Protein AF-A0A2G5VN64-F1 (afdb_monomer)

Organism: NCBI:txid1611254

InterPro domains:
  IPR005514 Chymotrypsin family Peptidase-S1 [PF03761] (14-273)

Solvent-accessible surface area (backbone atoms only — not comparable to full-atom values): 23865 Å² total; per-residue (Å²): 141,80,78,79,77,69,60,66,64,55,53,51,52,52,50,51,52,52,49,49,55,58,62,69,65,54,77,89,74,80,50,42,48,74,66,56,27,49,53,46,57,75,53,31,3,66,37,70,84,52,91,89,56,88,67,46,71,55,33,43,57,29,35,30,23,30,72,95,45,83,60,38,34,37,26,32,34,66,47,46,38,34,31,43,32,42,51,49,56,50,68,90,46,62,69,62,55,47,53,57,62,69,56,81,61,93,49,77,74,34,70,43,76,54,58,67,78,61,53,72,39,49,47,40,34,45,20,71,37,75,40,91,42,70,77,49,38,31,43,32,62,47,43,64,38,74,63,38,45,76,73,46,45,74,35,34,50,22,44,37,32,40,81,46,80,49,88,53,30,22,42,30,46,35,54,56,85,84,59,84,74,68,56,64,33,40,36,43,31,24,44,90,62,38,80,44,72,52,75,41,74,58,72,73,84,60,65,87,78,69,92,50,82,45,50,48,77,41,84,66,76,80,73,56,62,27,22,45,34,33,43,77,55,97,80,22,30,30,36,46,25,40,20,29,30,62,60,92,49,86,83,60,67,39,42,20,44,22,36,53,60,43,40,66,57,37,26,73,71,41,26,52,66,64,58,50,68,82,73,71,74,77,77,75,75,75,76,72,79,77,82,83,83,76,88,79,86,87,82,89,86,84,90,86,88,87,82,87,83,86,84,89,78,84,87,85,80,86,87,87,88,80,85,89,82,81,87,80,81,86,75,86,81,79,83,80,82,83,79,86,80,83,91,79,84,88,75,92,75,85,81,79,77,81,82,74,79,78,62,66,71,58,58,54,50,54,53,52,56,60,53,50,56,54,52,54,56,52,52,55,51,49,53,53,50,52,54,54,60,76,74,107

Foldseek 3Di:
DPPPPPPPVVVVVVVVVVVCVVVVPQQDDFADDPVQLVVLQVQAQLADDDLVDPAALQFQWKWKAFQPDLDIWIWGHPGQFKIKTKPCNCVVVVVVVVVLVPDDDPDQKDKDKDDVVRQVRMWITGNNHTLPHWPTKIFIRSPVVVVCVVVQQDITMMMIGTSGTRPHHGAFEDADPPDDADQKWKWWFAASNRIDIDIFGDPVVDPVPDDPPFKDWGADAPGGQWTFIWDQDPSGIYTQFTWRDDPVDRPGTTITGGSNNCQVVSCPGHNNHDGDPPPPPPPPPPPDPDDDDDDDDDDDDDDDDDDDDDDDDDDDDDDDDDDDDDDDDDDDDDDDDDDDDDDDDDDDDDDDDPPDPPPVVVVVVVVVVVVVVVVVVVVVVVVVVVVVVVVD

Nearest PDB structures (foldseek):
  5i25-assembly1_A  TM=5.351E-01  e=5.586E-06  Homo sapiens
  6bqm-assembly1_A  TM=5.718E-01  e=2.778E-05  Vibrio cholerae O395
  7sjy-assembly2_B  TM=6.353E-01  e=4.175E-04  Acetivibrio thermocellus DSM 1313
  5dg6-assembly2_B  TM=5.695E-01  e=1.575E-03  Norovirus Hu/1968/US

Mean predicted aligned error: 17.29 Å

Sequence (392 aa):
MLMALMNTNFQSIIIFLALSIVIGNSAPSGNLTQAEDSARAETCGKDHLNPTVTNSSQQWYGSIKHKDSNTVFPALMISSRHLLASTEVFKGYEKFYQILIDVECSIKMGSLPVPKELLNRLEVEVAGTPAPFILRAYAVLFCDVKERIKNGFMSYPMILEVNQEYEGSPPCLWIDPRIHLEPSLDIHDTVNGTFVHHKIVVNHTEKPTHNFGDFLTVNSIKGETGGAFVEVMNGRTILLGIGGSNSKTASNPKWFYSLNLLRDALCHLVGVCRFTTVIVPEVTTTTSPKPSTTFLKPEAKPTTIAATPQPIALPTSAPSTAPGDPDPLEIPRQKILITTPETWKSQQIPNPRPEIDDDEEYGEYLALKKDGRKREILELSMISLIFVILLF

Radius of gyration: 31.75 Å; Cα contacts (8 Å, |Δi|>4): 574; chains: 1; bounding box: 93×95×99 Å

pLDDT: mean 70.27, std 18.79, range [28.7, 96.19]

Secondary structure (DSSP, 8-state):
--SSSSHHHHHHHHHHHHHHHHHHTSPP-SSPPHHHHHHHHHHTT-----TT-S--TT-SEEEEEETT---EEEEEESSSSEEEEEGGGGTT-HHHHHHHHH---SSSS-EEEPPHHHHTTEEEEETTEEE--EEEEEEES-TTHHHHHHTT----EEEEEES----S-PPEEB--TTS---SEEEEEEEETTEEEEEEEE--TTS---SS-TTEEEE---TT----EEEEEETTEEEEEEEE----SSTTSPEEEEEHHHHHHHHHHHH-----B-----------PPPP-------------------PPPPPP-------------PPP----------------PPPPPP-----HHHHHHHHHHHHHHHHHHHHHHH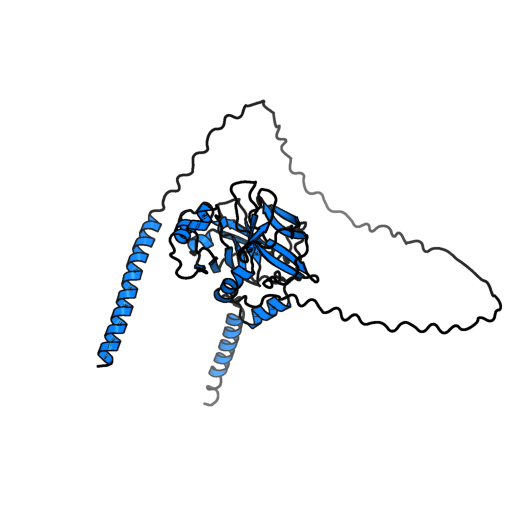HHHHHHHHT-

Structure (mmCIF, N/CA/C/O backbone):
data_AF-A0A2G5VN64-F1
#
_entry.id   AF-A0A2G5VN64-F1
#
loop_
_atom_site.group_PDB
_atom_site.id
_atom_site.type_symbol
_atom_site.label_atom_id
_atom_site.label_alt_id
_atom_site.label_comp_id
_atom_site.label_asym_id
_atom_site.label_entity_id
_atom_site.label_seq_id
_atom_site.pdbx_PDB_ins_code
_atom_site.Cartn_x
_atom_site.Cartn_y
_atom_site.Cartn_z
_atom_site.occupancy
_atom_site.B_iso_or_equiv
_atom_site.auth_seq_id
_atom_site.auth_comp_id
_atom_site.auth_asym_id
_atom_site.auth_atom_id
_atom_site.pdbx_PDB_model_num
ATOM 1 N N . MET A 1 1 ? -35.395 -8.625 56.396 1.00 43.56 1 MET A N 1
ATOM 2 C CA . MET A 1 1 ? -34.190 -9.280 55.835 1.00 43.56 1 MET A CA 1
ATOM 3 C C . MET A 1 1 ? -34.418 -9.763 54.390 1.00 43.56 1 MET A C 1
ATOM 5 O O . MET A 1 1 ? -33.888 -10.787 53.996 1.00 43.56 1 MET A O 1
ATOM 9 N N . LEU A 1 2 ? -35.191 -9.016 53.584 1.00 37.81 2 LEU A N 1
ATOM 10 C CA . LEU A 1 2 ? -35.488 -9.336 52.175 1.00 37.81 2 LEU A CA 1
ATOM 11 C C . LEU A 1 2 ? -35.171 -8.159 51.224 1.00 37.81 2 LEU A C 1
ATOM 13 O O . LEU A 1 2 ? -35.476 -8.218 50.044 1.00 37.81 2 LEU A O 1
ATOM 17 N N . MET A 1 3 ? -34.549 -7.085 51.729 1.00 43.50 3 MET A N 1
ATOM 18 C CA . MET A 1 3 ? -34.161 -5.907 50.933 1.00 43.50 3 MET A CA 1
ATOM 19 C C . MET A 1 3 ? -32.654 -5.825 50.643 1.00 43.50 3 MET A C 1
ATOM 21 O O . MET A 1 3 ? -32.222 -4.943 49.914 1.00 43.50 3 MET A O 1
ATOM 25 N N . ALA A 1 4 ? -31.839 -6.744 51.170 1.00 46.28 4 ALA A N 1
ATOM 26 C CA . ALA A 1 4 ? -30.384 -6.718 50.978 1.00 46.28 4 ALA A CA 1
ATOM 27 C C . ALA A 1 4 ? -29.894 -7.550 49.773 1.00 46.28 4 ALA A C 1
ATOM 29 O O . ALA A 1 4 ? -28.717 -7.501 49.440 1.00 46.28 4 ALA A O 1
ATOM 30 N N . LEU A 1 5 ? -30.781 -8.296 49.103 1.00 43.88 5 LEU A N 1
ATOM 31 C CA . LEU A 1 5 ? -30.423 -9.228 48.021 1.00 43.88 5 LEU A CA 1
ATOM 32 C C . LEU A 1 5 ? -30.642 -8.679 46.601 1.00 43.88 5 LEU A C 1
ATOM 34 O O . LEU A 1 5 ? -30.282 -9.347 45.639 1.00 43.88 5 LEU A O 1
ATOM 38 N N . MET A 1 6 ? -31.186 -7.466 46.441 1.00 48.47 6 MET A N 1
ATOM 39 C CA . MET A 1 6 ? -31.426 -6.875 45.111 1.00 48.47 6 MET A CA 1
ATOM 40 C C . MET A 1 6 ? -30.351 -5.877 44.649 1.00 48.47 6 MET A C 1
ATOM 42 O O . MET A 1 6 ? -30.427 -5.392 43.525 1.00 48.47 6 MET A O 1
ATOM 46 N N . ASN A 1 7 ? -29.332 -5.579 45.464 1.00 54.28 7 ASN A N 1
ATOM 47 C CA . ASN A 1 7 ? -28.376 -4.505 45.155 1.00 54.28 7 ASN A CA 1
ATOM 48 C C . ASN A 1 7 ? -27.119 -4.976 44.388 1.00 54.28 7 ASN A C 1
ATOM 50 O O . ASN A 1 7 ? -26.525 -4.213 43.635 1.00 54.28 7 ASN A O 1
ATOM 54 N N . THR A 1 8 ? -26.714 -6.242 44.509 1.00 54.62 8 THR A N 1
ATOM 55 C CA . THR A 1 8 ? -25.481 -6.747 43.869 1.00 54.62 8 THR A CA 1
ATOM 56 C C . THR A 1 8 ? -25.660 -7.107 42.390 1.00 54.62 8 THR A C 1
ATOM 58 O O . THR A 1 8 ? -24.739 -6.915 41.594 1.00 54.62 8 THR A O 1
ATOM 61 N N . ASN A 1 9 ? -26.854 -7.554 41.987 1.00 55.69 9 ASN A N 1
ATOM 62 C CA . ASN A 1 9 ? -27.132 -7.936 40.596 1.00 55.69 9 ASN A CA 1
ATOM 63 C C . ASN A 1 9 ? -27.250 -6.725 39.657 1.00 55.69 9 ASN A C 1
ATOM 65 O O . ASN A 1 9 ? -26.791 -6.787 38.520 1.00 55.69 9 ASN A O 1
ATOM 69 N N . PHE A 1 10 ? -27.797 -5.601 40.133 1.00 58.62 10 PHE A N 1
ATOM 70 C CA . PHE A 1 10 ? -27.897 -4.373 39.333 1.00 58.62 10 PHE A CA 1
ATOM 71 C C . PHE A 1 10 ? -26.532 -3.711 39.110 1.00 58.62 10 PHE A C 1
ATOM 73 O O . PHE A 1 10 ? -26.237 -3.262 38.005 1.00 58.62 10 PHE A O 1
ATOM 80 N N . GLN A 1 11 ? -25.673 -3.717 40.133 1.00 63.38 11 GLN A N 1
ATOM 81 C CA . GLN A 1 11 ? -24.295 -3.228 40.028 1.00 63.38 11 GLN A CA 1
ATOM 82 C C . GLN A 1 11 ? -23.492 -4.033 38.991 1.00 63.38 11 GLN A C 1
ATOM 84 O O . GLN A 1 11 ? -22.805 -3.440 38.164 1.00 63.38 11 GLN A O 1
ATOM 89 N N . SER A 1 12 ? -23.639 -5.365 38.955 1.00 63.56 12 SER A N 1
ATOM 90 C CA . SER A 1 12 ? -22.962 -6.202 37.948 1.00 63.56 12 SER A CA 1
ATOM 91 C C . SER A 1 12 ? -23.426 -5.915 36.519 1.00 63.56 12 SER A C 1
ATOM 93 O O . SER A 1 12 ? -22.594 -5.834 35.622 1.00 63.56 12 SER A O 1
ATOM 95 N N . ILE A 1 13 ? -24.728 -5.710 36.289 1.00 71.56 13 ILE A N 1
ATOM 96 C CA . ILE A 1 13 ? -25.257 -5.415 34.945 1.00 71.56 13 ILE A CA 1
ATOM 97 C C . ILE A 1 13 ? -24.741 -4.064 34.432 1.00 71.56 13 ILE A C 1
ATOM 99 O O . ILE A 1 13 ? -24.349 -3.963 33.271 1.00 71.56 13 ILE A O 1
ATOM 103 N N . ILE A 1 14 ? -24.685 -3.044 35.294 1.00 72.19 14 ILE A N 1
ATOM 104 C CA . ILE A 1 14 ? -24.157 -1.721 34.929 1.00 72.19 14 ILE A CA 1
ATOM 105 C C . ILE A 1 14 ? -22.656 -1.798 34.626 1.00 72.19 14 ILE A C 1
ATOM 107 O O . ILE A 1 14 ? -22.212 -1.200 33.650 1.00 72.19 14 ILE A O 1
ATOM 111 N N . ILE A 1 15 ? -21.884 -2.571 35.398 1.00 70.56 15 ILE A N 1
ATOM 112 C CA . ILE A 1 15 ? -20.451 -2.777 35.137 1.00 70.56 15 ILE A CA 1
ATOM 113 C C . ILE A 1 15 ? -2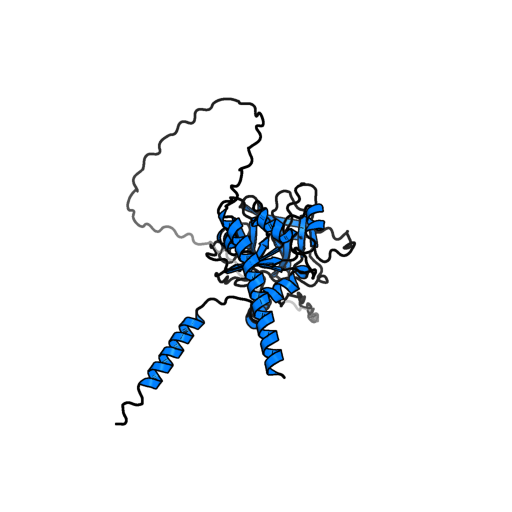0.240 -3.525 33.816 1.00 70.56 15 ILE A C 1
ATOM 115 O O . ILE A 1 15 ? -19.386 -3.117 33.038 1.00 70.56 15 ILE A O 1
ATOM 119 N N . PHE A 1 16 ? -21.032 -4.559 33.514 1.00 65.00 16 PHE A N 1
ATOM 120 C CA . PHE A 1 16 ? -20.948 -5.278 32.236 1.00 65.00 16 PHE A CA 1
ATOM 121 C C . PHE A 1 16 ? -21.347 -4.406 31.040 1.00 65.00 16 PHE A C 1
ATOM 123 O O . PHE A 1 16 ? -20.668 -4.448 30.017 1.00 65.00 16 PHE A O 1
ATOM 130 N N . LEU A 1 17 ? -22.399 -3.590 31.155 1.00 63.81 17 LEU A N 1
ATOM 131 C CA . LEU A 1 17 ? -22.787 -2.631 30.113 1.00 63.81 17 LEU A CA 1
ATOM 132 C C . LEU A 1 17 ? -21.720 -1.549 29.922 1.00 63.81 17 LEU A C 1
ATOM 134 O O . LEU A 1 17 ? -21.352 -1.261 28.788 1.00 63.81 17 LEU A O 1
ATOM 138 N N . ALA A 1 18 ? -21.166 -1.005 31.007 1.00 61.25 18 ALA A N 1
ATOM 139 C CA . ALA A 1 18 ? -20.080 -0.032 30.942 1.00 61.25 18 ALA A CA 1
ATOM 140 C C . ALA A 1 18 ? -18.803 -0.640 30.338 1.00 61.25 18 ALA A C 1
ATOM 142 O O . ALA A 1 18 ? -18.203 -0.022 29.464 1.00 61.25 18 ALA A O 1
ATOM 143 N N . LEU A 1 19 ? -18.423 -1.869 30.714 1.00 57.38 19 LEU A N 1
ATOM 144 C CA . LEU A 1 19 ? -17.307 -2.582 30.081 1.00 57.38 19 LEU A CA 1
ATOM 145 C C . LEU A 1 19 ? -17.585 -2.864 28.603 1.00 57.38 19 LEU A C 1
ATOM 147 O O . LEU A 1 19 ? -16.682 -2.729 27.791 1.00 57.38 19 LEU A O 1
ATOM 151 N N . SER A 1 20 ? -18.818 -3.216 28.236 1.00 54.19 20 SER A N 1
ATOM 152 C CA . SER A 1 20 ? -19.189 -3.481 26.838 1.00 54.19 20 SER A CA 1
ATOM 153 C C . SER A 1 20 ? -19.153 -2.212 25.985 1.00 54.19 20 SER A C 1
ATOM 155 O O . SER A 1 20 ? -18.769 -2.275 24.824 1.00 54.19 20 SER A O 1
ATOM 157 N N . ILE A 1 21 ? -19.487 -1.051 26.559 1.00 56.69 21 ILE A N 1
ATOM 158 C CA . ILE A 1 21 ? -19.360 0.258 25.898 1.00 56.69 21 ILE A CA 1
ATOM 159 C C . ILE A 1 21 ? -17.883 0.671 25.780 1.00 56.69 21 ILE A C 1
ATOM 161 O O . ILE A 1 21 ? -17.477 1.216 24.758 1.00 56.69 21 ILE A O 1
ATOM 165 N N . VAL A 1 22 ? -17.056 0.377 26.789 1.00 54.25 22 VAL A N 1
ATOM 166 C CA . VAL A 1 22 ? -15.614 0.689 26.766 1.00 54.25 22 VAL A CA 1
ATOM 167 C C . VAL A 1 22 ? -14.843 -0.240 25.818 1.00 54.25 22 VAL A C 1
ATOM 169 O O . VAL A 1 22 ? -13.954 0.222 25.111 1.00 54.25 22 VAL A O 1
ATOM 172 N N . ILE A 1 23 ? -15.203 -1.524 25.747 1.00 50.69 23 ILE A N 1
ATOM 173 C CA . ILE A 1 23 ? -14.600 -2.504 24.827 1.00 50.69 23 ILE A CA 1
ATOM 174 C C . ILE A 1 23 ? -15.155 -2.330 23.402 1.00 50.69 23 ILE A C 1
ATOM 176 O O . ILE A 1 23 ? -14.433 -2.543 22.434 1.00 50.69 23 ILE A O 1
ATOM 180 N N . GLY A 1 24 ? -16.405 -1.884 23.250 1.00 46.31 24 GLY A N 1
ATOM 181 C CA . GLY A 1 24 ? -17.025 -1.628 21.945 1.00 46.31 24 GLY A CA 1
ATOM 182 C C . GLY A 1 24 ? -16.477 -0.405 21.201 1.00 46.31 24 GLY A C 1
ATOM 183 O O . GLY A 1 24 ? -16.733 -0.273 20.010 1.00 46.31 24 GLY A O 1
ATOM 184 N N . ASN A 1 25 ? -15.709 0.457 21.876 1.00 49.12 25 ASN A N 1
ATOM 185 C CA . ASN A 1 25 ? -15.115 1.666 21.294 1.00 49.12 25 ASN A CA 1
ATOM 186 C C . ASN A 1 25 ? -13.609 1.552 21.011 1.00 49.12 25 ASN A C 1
ATOM 188 O O . ASN A 1 25 ? -13.002 2.532 20.574 1.00 49.12 25 ASN A O 1
ATOM 192 N N . SER A 1 26 ? -12.968 0.405 21.261 1.00 54.16 26 SER A N 1
ATOM 193 C CA . SER A 1 26 ? -11.598 0.225 20.775 1.00 54.16 26 SER A CA 1
ATOM 194 C C . SER A 1 26 ? -11.644 0.034 19.265 1.00 54.16 26 SER A C 1
ATOM 196 O O . SER A 1 26 ? -12.328 -0.879 18.800 1.00 54.16 26 SER A O 1
ATOM 198 N N . ALA A 1 27 ? -10.918 0.874 18.521 1.00 60.22 27 ALA A N 1
ATOM 199 C CA . ALA A 1 27 ? -10.794 0.731 17.076 1.00 60.22 27 ALA A CA 1
ATOM 200 C C . ALA A 1 27 ? -10.430 -0.726 16.732 1.00 60.22 27 ALA A C 1
ATOM 202 O O . ALA A 1 27 ? -9.528 -1.289 17.372 1.00 60.22 27 ALA A O 1
ATOM 203 N N . PRO A 1 28 ? -11.133 -1.359 15.777 1.00 65.81 28 PRO A N 1
ATOM 204 C CA . PRO A 1 28 ? -10.837 -2.726 15.388 1.00 65.81 28 PRO A CA 1
ATOM 205 C C . PRO A 1 28 ? -9.380 -2.787 14.927 1.00 65.81 28 PRO A C 1
ATOM 207 O O . PRO A 1 28 ? -8.976 -2.078 14.011 1.00 65.81 28 PRO A O 1
ATOM 210 N N . SER A 1 29 ? -8.581 -3.612 15.599 1.00 80.25 29 SER A N 1
ATOM 211 C CA . SER A 1 29 ? -7.203 -3.910 15.214 1.00 80.25 29 SER A CA 1
ATOM 212 C C . SER A 1 29 ? -7.114 -5.367 14.797 1.00 80.25 29 SER A C 1
ATOM 214 O O . SER A 1 29 ? -7.933 -6.200 15.198 1.00 80.25 29 SER A O 1
ATOM 216 N N . GLY A 1 30 ? -6.128 -5.687 13.977 1.00 88.81 30 GLY A N 1
ATOM 217 C CA . GLY A 1 30 ? -5.994 -7.011 13.413 1.00 88.81 30 GLY A CA 1
ATOM 218 C C . GLY A 1 30 ? -6.619 -7.139 12.024 1.00 88.81 30 GLY A C 1
ATOM 219 O O . GLY A 1 30 ? -7.029 -6.171 11.377 1.00 88.81 30 GLY A O 1
ATOM 220 N N . ASN A 1 31 ? -6.701 -8.389 11.573 1.00 93.94 31 ASN A N 1
ATOM 221 C CA . ASN A 1 31 ? -7.256 -8.748 10.273 1.00 93.94 31 ASN A CA 1
ATOM 222 C C . ASN A 1 31 ? -8.705 -8.266 10.150 1.00 93.94 31 ASN A C 1
ATOM 224 O O . ASN A 1 31 ? -9.438 -8.226 11.140 1.00 93.94 31 ASN A O 1
ATOM 228 N N . LEU A 1 32 ? -9.131 -7.937 8.930 1.00 94.00 32 LEU A N 1
ATOM 229 C CA . LEU A 1 32 ? -10.543 -7.727 8.650 1.00 94.00 32 LEU A CA 1
ATOM 230 C C . LEU A 1 32 ? -11.326 -9.006 8.954 1.00 94.00 32 LEU A C 1
ATOM 232 O O . LEU A 1 32 ? -10.941 -10.114 8.571 1.00 94.00 32 LEU A O 1
ATOM 236 N N . THR A 1 33 ? -12.461 -8.838 9.614 1.00 94.25 33 THR A N 1
ATOM 237 C CA . THR A 1 33 ? -13.504 -9.854 9.673 1.00 94.25 33 THR A CA 1
ATOM 238 C C . THR A 1 33 ? -14.128 -10.040 8.290 1.00 94.25 33 THR A C 1
ATOM 240 O O . THR A 1 33 ? -14.079 -9.165 7.424 1.00 94.25 33 THR A O 1
ATOM 243 N N . GLN A 1 34 ? -14.798 -11.174 8.087 1.00 93.38 34 GLN A N 1
ATOM 244 C CA . GLN A 1 34 ? -15.509 -11.441 6.837 1.00 93.38 34 GLN A CA 1
ATOM 245 C C . GLN A 1 34 ? -16.570 -10.370 6.521 1.00 93.38 34 GLN A C 1
ATOM 247 O O . GLN A 1 34 ? -16.793 -10.055 5.352 1.00 93.38 34 GLN A O 1
ATOM 252 N N . ALA A 1 35 ? -17.224 -9.816 7.547 1.00 93.88 35 ALA A N 1
ATOM 253 C CA . ALA A 1 35 ? -18.218 -8.759 7.388 1.00 93.88 35 ALA A CA 1
ATOM 254 C C . ALA A 1 35 ? -17.573 -7.439 6.938 1.00 93.88 35 ALA A C 1
ATOM 256 O O . ALA A 1 35 ? -18.044 -6.840 5.973 1.00 93.88 35 ALA A O 1
ATOM 257 N N . GLU A 1 36 ? -16.465 -7.036 7.569 1.00 93.56 36 GLU A N 1
ATOM 258 C CA . GLU A 1 36 ? -15.704 -5.840 7.181 1.00 93.56 36 GLU A CA 1
ATOM 259 C C . GLU A 1 36 ? -15.190 -5.941 5.738 1.00 93.56 36 GLU A C 1
ATOM 261 O O . GLU A 1 36 ? -15.368 -5.013 4.949 1.00 93.56 36 GLU A O 1
ATOM 266 N N . ASP A 1 37 ? -14.609 -7.081 5.353 1.00 94.75 37 ASP A N 1
ATOM 267 C CA . ASP A 1 37 ? -14.108 -7.280 3.988 1.00 94.75 37 ASP A CA 1
ATOM 268 C C . ASP A 1 37 ? -15.240 -7.322 2.945 1.00 94.75 37 ASP A C 1
ATOM 270 O O . ASP A 1 37 ? -15.080 -6.819 1.831 1.00 94.75 37 ASP A O 1
ATOM 274 N N . SER A 1 38 ? -16.414 -7.856 3.307 1.00 92.81 38 SER A N 1
ATOM 275 C CA . SER A 1 38 ? -17.605 -7.823 2.444 1.00 92.81 38 SER A CA 1
ATOM 276 C C . SER A 1 38 ? -18.100 -6.395 2.229 1.00 92.81 38 SER A C 1
ATOM 278 O O . SER A 1 38 ? -18.263 -5.976 1.083 1.00 92.81 38 SER A O 1
ATOM 280 N N . ALA A 1 39 ? -18.257 -5.626 3.310 1.00 92.62 39 ALA A N 1
ATOM 281 C CA . ALA A 1 39 ? -18.690 -4.233 3.245 1.00 92.62 39 ALA A CA 1
ATOM 282 C C . ALA A 1 39 ? -17.714 -3.380 2.422 1.00 92.62 39 ALA A C 1
ATOM 284 O O . ALA A 1 39 ? -18.128 -2.611 1.549 1.00 92.62 39 ALA A O 1
ATOM 285 N N . ARG A 1 40 ? -16.408 -3.570 2.636 1.00 93.25 40 ARG A N 1
ATOM 286 C CA . ARG A 1 40 ? -15.355 -2.937 1.839 1.00 93.25 40 ARG A CA 1
ATOM 287 C C . ARG A 1 40 ? -15.496 -3.279 0.354 1.00 93.25 40 ARG A C 1
ATOM 289 O O . ARG A 1 40 ? -15.497 -2.373 -0.474 1.00 93.25 40 ARG A O 1
ATOM 296 N N . ALA A 1 41 ? -15.633 -4.557 -0.001 1.00 91.94 41 ALA A N 1
ATOM 297 C CA . ALA A 1 41 ? -15.735 -4.983 -1.399 1.00 91.94 41 ALA A CA 1
ATOM 298 C C . ALA A 1 41 ? -16.994 -4.440 -2.102 1.00 91.94 41 ALA A C 1
ATOM 300 O O . ALA A 1 41 ? -16.953 -4.114 -3.288 1.00 91.94 41 ALA A O 1
ATOM 301 N N . GLU A 1 42 ? -18.108 -4.298 -1.384 1.00 91.06 42 GLU A N 1
ATOM 302 C CA . GLU A 1 42 ? -19.348 -3.728 -1.928 1.00 91.06 42 GLU A CA 1
ATOM 303 C C . GLU A 1 42 ? -19.246 -2.212 -2.147 1.00 91.06 42 GLU A C 1
ATOM 305 O O . GLU A 1 42 ? -19.787 -1.666 -3.122 1.00 91.06 42 GLU A O 1
ATOM 310 N N . THR A 1 43 ? -18.523 -1.519 -1.267 1.00 91.56 43 THR A N 1
ATOM 311 C CA . THR A 1 43 ? -18.474 -0.052 -1.222 1.00 91.56 43 THR A CA 1
ATOM 312 C C . THR A 1 43 ? -17.210 0.567 -1.810 1.00 91.56 43 THR A C 1
ATOM 314 O O . THR A 1 43 ? -17.174 1.790 -1.911 1.00 91.56 43 THR A O 1
ATOM 317 N N . CYS A 1 44 ? -16.230 -0.233 -2.239 1.00 94.25 44 CYS A N 1
ATOM 318 C CA . CYS A 1 44 ? -14.945 0.227 -2.771 1.00 94.25 44 CYS A CA 1
ATOM 319 C C . CYS A 1 44 ? -15.049 1.088 -4.039 1.00 94.25 44 CYS A C 1
ATOM 321 O O . CYS A 1 44 ? -16.014 0.998 -4.812 1.00 94.25 44 CYS A O 1
ATOM 323 N N . GLY A 1 45 ? -13.989 1.863 -4.273 1.00 92.81 45 GLY A N 1
ATOM 324 C CA . GLY A 1 45 ? -13.700 2.593 -5.501 1.00 92.81 45 GLY A CA 1
ATOM 325 C C . GLY A 1 45 ? -14.558 3.829 -5.747 1.00 92.81 45 GLY A C 1
ATOM 326 O O . GLY A 1 45 ? -14.447 4.406 -6.820 1.00 92.81 45 GLY A O 1
ATOM 327 N N . LYS A 1 46 ? -15.412 4.241 -4.808 1.00 91.81 46 LYS A N 1
ATOM 328 C CA . LYS A 1 46 ? -16.273 5.423 -4.983 1.00 91.81 46 LYS A CA 1
ATOM 329 C C . LYS A 1 46 ? -15.492 6.733 -4.905 1.00 91.81 46 LYS A C 1
ATOM 331 O O . LYS A 1 46 ? -15.929 7.724 -5.480 1.00 91.81 46 LYS A O 1
ATOM 336 N N . ASP A 1 47 ? -14.355 6.726 -4.214 1.00 88.81 47 ASP A N 1
ATOM 337 C CA . ASP A 1 47 ? -13.501 7.898 -4.094 1.00 88.81 47 ASP A CA 1
ATOM 338 C C . ASP A 1 47 ? -12.549 7.965 -5.296 1.00 88.81 47 ASP A C 1
ATOM 340 O O . ASP A 1 47 ? -11.898 6.984 -5.690 1.00 88.81 47 ASP A O 1
ATOM 344 N N . HIS A 1 48 ? -12.450 9.155 -5.879 1.00 85.25 48 HIS A N 1
ATOM 345 C CA . HIS A 1 48 ? -11.541 9.454 -6.977 1.00 85.25 48 HIS A CA 1
ATOM 346 C C . HIS A 1 48 ? -10.456 10.405 -6.489 1.00 85.25 48 HIS A C 1
ATOM 348 O O . HIS A 1 48 ? -10.746 11.401 -5.824 1.00 85.25 48 HIS A O 1
ATOM 354 N N . LEU A 1 49 ? -9.202 10.121 -6.840 1.00 81.75 49 LEU A N 1
ATOM 355 C CA . LEU A 1 49 ? -8.118 11.045 -6.537 1.00 81.75 49 LEU A CA 1
ATOM 356 C C . LEU A 1 49 ? -8.259 12.278 -7.413 1.00 81.75 49 LEU A C 1
ATOM 358 O O . LEU A 1 49 ? -8.291 12.190 -8.640 1.00 81.75 49 LEU A O 1
ATOM 362 N N . ASN A 1 50 ? -8.320 13.435 -6.766 1.00 74.25 50 ASN A N 1
ATOM 363 C CA . ASN A 1 50 ? -8.229 14.699 -7.458 1.00 74.25 50 ASN A CA 1
ATOM 364 C C . ASN A 1 50 ? -6.788 15.221 -7.336 1.00 74.25 50 ASN A C 1
ATOM 366 O O . ASN A 1 50 ? -6.428 15.709 -6.265 1.00 74.25 50 ASN A O 1
ATOM 370 N N . PRO A 1 51 ? -5.977 15.186 -8.412 1.00 64.94 51 PRO A N 1
ATOM 371 C CA . PRO A 1 51 ? -4.588 15.649 -8.374 1.00 64.94 51 PRO A CA 1
ATOM 372 C C . PRO A 1 51 ? -4.444 17.133 -8.018 1.00 64.94 51 PRO A C 1
ATOM 374 O O . PRO A 1 51 ? -3.359 17.575 -7.656 1.00 64.94 51 PRO A O 1
ATOM 377 N N . THR A 1 52 ? -5.523 17.914 -8.122 1.00 65.31 52 THR A N 1
ATOM 3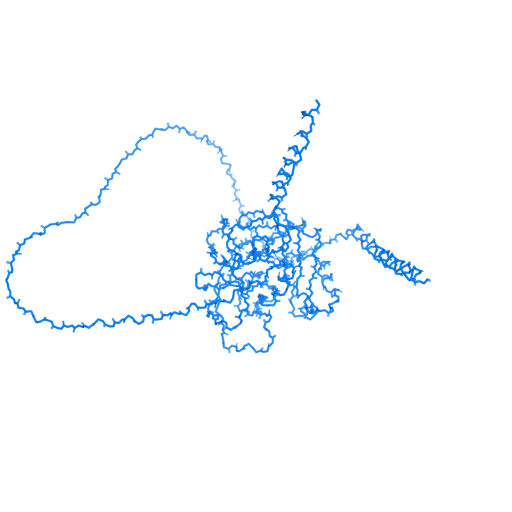78 C CA . THR A 1 52 ? -5.517 19.352 -7.811 1.00 65.31 52 THR A CA 1
ATOM 379 C C . THR A 1 52 ? -5.814 19.669 -6.347 1.00 65.31 52 THR A C 1
ATOM 381 O O . THR A 1 52 ? -5.644 20.814 -5.931 1.00 65.31 52 THR A O 1
ATOM 384 N N . VAL A 1 53 ? -6.244 18.684 -5.552 1.00 61.31 53 VAL A N 1
ATOM 385 C CA . VAL A 1 53 ? -6.628 18.880 -4.150 1.00 61.31 53 VAL A CA 1
ATOM 386 C C . VAL A 1 53 ? -5.672 18.084 -3.276 1.00 61.31 53 VAL A C 1
ATOM 388 O O . VAL A 1 53 ? -5.784 16.869 -3.184 1.00 61.31 53 VAL A O 1
ATOM 391 N N . THR A 1 54 ? -4.731 18.762 -2.623 1.00 53.69 54 THR A N 1
ATOM 392 C CA . THR A 1 54 ? -3.703 18.109 -1.795 1.00 53.69 54 THR A CA 1
ATOM 393 C C . THR A 1 54 ? -4.210 17.661 -0.420 1.00 53.69 54 THR A C 1
ATOM 395 O O . THR A 1 54 ? -3.556 16.850 0.218 1.00 53.69 54 THR A O 1
ATOM 398 N N . ASN A 1 55 ? -5.368 18.159 0.041 1.00 54.25 55 ASN A N 1
ATOM 399 C CA . ASN A 1 55 ? -5.808 18.032 1.440 1.00 54.25 55 ASN A CA 1
ATOM 400 C C . ASN A 1 55 ? -7.286 17.611 1.580 1.00 54.25 55 ASN A C 1
ATOM 402 O O . ASN A 1 55 ? -8.030 18.237 2.337 1.00 54.25 55 ASN A O 1
ATOM 406 N N . SER A 1 56 ? -7.765 16.606 0.839 1.00 56.09 56 SER A N 1
ATOM 407 C CA . SER A 1 56 ? -9.124 16.094 1.086 1.00 56.09 56 SER A CA 1
ATOM 408 C C . SER A 1 56 ? -9.099 14.830 1.939 1.00 56.09 56 SER A C 1
ATOM 410 O O . SER A 1 56 ? -8.448 13.854 1.568 1.00 56.09 56 SER A O 1
ATOM 412 N N . SER A 1 57 ? -9.915 14.812 2.994 1.00 57.50 57 SER A N 1
ATOM 413 C CA . SER A 1 57 ? -10.169 13.662 3.878 1.00 57.50 57 SER A CA 1
ATOM 414 C C . SER A 1 57 ? -10.771 12.430 3.180 1.00 57.50 57 SER A C 1
ATOM 416 O O . SER A 1 57 ? -10.927 11.382 3.797 1.00 57.50 57 SER A O 1
ATOM 418 N N . GLN A 1 58 ? -11.081 12.530 1.885 1.00 59.41 58 GLN A N 1
ATOM 419 C CA . GLN A 1 58 ? -11.653 11.471 1.047 1.00 59.41 58 GLN A CA 1
ATOM 420 C C . GLN A 1 58 ? -10.634 10.892 0.051 1.00 59.41 58 GLN A C 1
ATOM 422 O O . GLN A 1 58 ? -10.998 10.414 -1.020 1.00 59.41 58 GLN A O 1
ATOM 427 N N . GLN A 1 59 ? -9.339 10.962 0.365 1.00 82.88 59 GLN A N 1
ATOM 428 C CA . GLN A 1 59 ? -8.298 10.370 -0.473 1.00 82.88 59 GLN A CA 1
ATOM 429 C C . GLN A 1 59 ? -7.776 9.079 0.140 1.00 82.88 59 GLN A C 1
ATOM 431 O O . GLN A 1 59 ? -7.155 9.072 1.197 1.00 82.88 59 GLN A O 1
ATOM 436 N N . TRP A 1 60 ? -7.967 7.985 -0.591 1.00 90.12 60 TRP A N 1
ATOM 437 C CA . TRP A 1 60 ? -7.357 6.689 -0.299 1.00 90.12 60 TRP A CA 1
ATOM 438 C C . TRP A 1 60 ? -5.845 6.678 -0.568 1.00 90.12 60 TRP A C 1
ATOM 440 O O . TRP A 1 60 ? -5.175 5.684 -0.306 1.00 90.12 60 TRP A O 1
ATOM 450 N N . TYR A 1 61 ? -5.301 7.767 -1.106 1.00 89.94 61 TYR A N 1
ATOM 451 C CA . TYR A 1 61 ? -3.880 7.957 -1.329 1.00 89.94 61 TYR A CA 1
ATOM 452 C C . TYR A 1 61 ? -3.280 8.773 -0.190 1.00 89.94 61 TYR A C 1
ATOM 454 O O . TYR A 1 61 ? -3.832 9.783 0.246 1.00 89.94 61 TYR A O 1
ATOM 462 N N . GLY A 1 62 ? -2.133 8.322 0.278 1.00 89.38 62 GLY A N 1
ATOM 463 C CA . GLY A 1 62 ? -1.377 8.918 1.353 1.00 89.38 62 GLY A CA 1
ATOM 464 C C . GLY A 1 62 ? 0.114 8.864 1.068 1.00 89.38 62 GLY A C 1
ATOM 465 O O . GLY A 1 62 ? 0.574 8.544 -0.034 1.00 89.38 62 GLY A O 1
ATOM 466 N N . SER A 1 63 ? 0.880 9.179 2.097 1.00 89.88 63 SER A N 1
ATOM 467 C CA . SER A 1 63 ? 2.322 9.213 2.037 1.00 89.88 63 SER A CA 1
ATOM 468 C C . SER A 1 63 ? 2.956 8.525 3.235 1.00 89.88 63 SER A C 1
ATOM 470 O O . SER A 1 63 ? 2.374 8.430 4.315 1.00 89.88 63 SER A O 1
ATOM 472 N N . ILE A 1 64 ? 4.163 8.017 3.029 1.00 92.06 64 ILE A N 1
ATOM 473 C CA . ILE A 1 64 ? 4.997 7.440 4.067 1.00 92.06 64 ILE A CA 1
ATOM 474 C C . ILE A 1 64 ? 6.431 7.912 3.880 1.00 92.06 64 ILE A C 1
ATOM 476 O O . ILE A 1 64 ? 6.960 7.931 2.768 1.00 92.06 64 ILE A O 1
ATOM 480 N N . LYS A 1 65 ? 7.085 8.294 4.969 1.00 91.62 65 LYS A N 1
ATOM 481 C CA . LYS A 1 65 ? 8.497 8.679 4.954 1.00 91.62 65 LYS A CA 1
ATOM 482 C C . LYS A 1 65 ? 9.187 8.242 6.232 1.00 91.62 65 LYS A C 1
ATOM 484 O O . LYS A 1 65 ? 8.547 7.968 7.244 1.00 91.62 65 LYS A O 1
ATOM 489 N N . HIS A 1 66 ? 10.508 8.209 6.183 1.00 91.69 66 HIS A N 1
ATOM 490 C CA . HIS A 1 66 ? 11.312 8.126 7.391 1.00 91.69 66 HIS A CA 1
ATOM 491 C C . HIS A 1 66 ? 11.369 9.506 8.065 1.00 91.69 66 HIS A C 1
ATOM 493 O O . HIS A 1 66 ? 11.520 10.505 7.363 1.00 91.69 66 HIS A O 1
ATOM 499 N N . LYS A 1 67 ? 11.292 9.571 9.399 1.00 91.25 67 LYS A N 1
ATOM 500 C CA . LYS A 1 67 ? 11.323 10.822 10.190 1.00 91.25 67 LYS A CA 1
ATOM 501 C C . LYS A 1 67 ? 12.522 11.709 9.856 1.00 91.25 67 LYS A C 1
ATOM 503 O O . LYS A 1 67 ? 12.382 12.911 9.672 1.00 91.25 67 LYS A O 1
ATOM 508 N N . ASP A 1 68 ? 13.680 11.080 9.683 1.00 89.00 68 ASP A N 1
ATOM 509 C CA . ASP A 1 68 ? 14.943 11.761 9.363 1.00 89.00 68 ASP A CA 1
ATOM 510 C C . ASP A 1 68 ? 15.179 11.967 7.851 1.00 89.00 68 ASP A C 1
ATOM 512 O O . ASP A 1 68 ? 16.285 12.309 7.431 1.00 89.00 68 ASP A O 1
ATOM 516 N N . SER A 1 69 ? 14.175 11.719 7.002 1.00 87.31 69 SER A N 1
ATOM 517 C CA . SER A 1 69 ? 14.289 11.838 5.546 1.00 87.31 69 SER A CA 1
ATOM 518 C C . SER A 1 69 ? 13.247 12.790 4.974 1.00 87.31 69 SER A C 1
ATOM 520 O O . SER A 1 69 ? 12.071 12.756 5.321 1.00 87.31 69 SER A O 1
ATOM 522 N N . ASN A 1 70 ? 13.669 13.586 3.993 1.00 86.31 70 ASN A N 1
ATOM 523 C CA . ASN A 1 70 ? 12.758 14.381 3.167 1.00 86.31 70 ASN A CA 1
ATOM 524 C C . ASN A 1 70 ? 12.180 13.579 1.990 1.00 86.31 70 ASN A C 1
ATOM 526 O O . ASN A 1 70 ? 11.403 14.111 1.201 1.00 86.31 70 ASN A O 1
ATOM 530 N N . THR A 1 71 ? 12.582 12.314 1.831 1.00 85.56 71 THR A N 1
ATOM 531 C CA . THR A 1 71 ? 12.073 11.463 0.753 1.00 85.56 71 THR A CA 1
ATOM 532 C C . THR A 1 71 ? 10.738 10.872 1.170 1.00 85.56 71 THR A C 1
ATOM 534 O O . THR A 1 71 ? 10.658 10.142 2.157 1.00 85.56 71 THR A O 1
ATOM 537 N N . VAL A 1 72 ? 9.708 11.187 0.396 1.00 87.31 72 VAL A N 1
ATOM 538 C CA . VAL A 1 72 ? 8.334 10.762 0.634 1.00 87.31 72 VAL A CA 1
ATOM 539 C C . VAL A 1 72 ? 7.950 9.711 -0.392 1.00 87.31 72 VAL A C 1
ATOM 541 O O . VAL A 1 72 ? 8.181 9.904 -1.585 1.00 87.31 72 VAL A O 1
ATOM 544 N N . PHE A 1 73 ? 7.341 8.632 0.084 1.00 88.81 73 PHE A N 1
ATOM 545 C CA . PHE A 1 73 ? 6.873 7.516 -0.721 1.00 88.81 73 PHE A CA 1
ATOM 546 C C . PHE A 1 73 ? 5.342 7.414 -0.676 1.00 88.81 73 PHE A C 1
ATOM 548 O O . PHE A 1 73 ? 4.727 7.848 0.298 1.00 88.81 73 PHE A O 1
ATOM 555 N N . PRO A 1 74 ? 4.715 6.831 -1.702 1.00 90.44 74 PRO A N 1
ATOM 556 C CA . PRO A 1 74 ? 3.292 6.521 -1.726 1.00 90.44 74 PRO A CA 1
ATOM 557 C C . PRO A 1 74 ? 2.885 5.532 -0.628 1.00 90.44 74 PRO A C 1
ATOM 559 O O . PRO A 1 74 ? 3.583 4.547 -0.368 1.00 90.44 74 PRO A O 1
ATOM 562 N N . ALA A 1 75 ? 1.713 5.758 -0.037 1.00 92.56 75 ALA A N 1
ATOM 563 C CA . ALA A 1 75 ? 1.019 4.792 0.809 1.00 92.56 75 ALA A CA 1
ATOM 564 C C . ALA A 1 75 ? -0.463 4.754 0.418 1.00 92.56 75 ALA A C 1
ATOM 566 O O . ALA A 1 75 ? -1.106 5.790 0.310 1.00 92.56 75 ALA A O 1
ATOM 567 N N . LEU A 1 76 ? -1.009 3.571 0.156 1.00 93.75 76 LEU A N 1
ATOM 568 C CA . LEU A 1 76 ? -2.313 3.396 -0.483 1.00 93.75 76 LEU A CA 1
ATOM 569 C C . LEU A 1 76 ? -3.260 2.676 0.470 1.00 93.75 76 LEU A C 1
ATOM 571 O O . LEU A 1 76 ? -3.009 1.522 0.813 1.00 93.75 76 LEU A O 1
ATOM 575 N N . MET A 1 77 ? -4.360 3.306 0.865 1.00 94.38 77 MET A N 1
ATOM 576 C CA . MET A 1 77 ? -5.409 2.638 1.632 1.00 94.38 77 MET A CA 1
ATOM 577 C C . MET A 1 77 ? -6.017 1.512 0.804 1.00 94.38 77 MET A C 1
ATOM 579 O O . MET A 1 77 ? -6.432 1.711 -0.333 1.00 94.38 77 MET A O 1
ATOM 583 N N . ILE A 1 78 ? -6.106 0.325 1.395 1.00 95.62 78 ILE A N 1
ATOM 584 C CA . ILE A 1 78 ? -6.759 -0.846 0.790 1.00 95.62 78 ILE A CA 1
ATOM 585 C C . ILE A 1 78 ? -7.940 -1.352 1.614 1.00 95.62 78 ILE A C 1
ATOM 587 O O . ILE A 1 78 ? -8.643 -2.262 1.188 1.00 95.62 78 ILE A O 1
ATOM 591 N N . SER A 1 79 ? -8.157 -0.784 2.799 1.00 94.94 79 SER A N 1
ATOM 592 C CA . SER A 1 79 ? -9.311 -0.998 3.678 1.00 94.94 79 SER A CA 1
ATOM 593 C C . SER A 1 79 ? -9.423 0.194 4.636 1.00 94.94 79 SER A C 1
ATOM 595 O O . SER A 1 79 ? -8.678 1.156 4.476 1.00 94.94 79 SER A O 1
ATOM 597 N N . SER A 1 80 ? -10.291 0.129 5.647 1.00 92.81 80 SER A N 1
ATOM 598 C CA . SER A 1 80 ? -10.417 1.202 6.639 1.00 92.81 80 SER A CA 1
ATOM 599 C C . SER A 1 80 ? -9.166 1.396 7.507 1.00 92.81 80 SER A C 1
ATOM 601 O O . SER A 1 80 ? -8.967 2.482 8.024 1.00 92.81 80 SER A O 1
ATOM 603 N N . ARG A 1 81 ? -8.290 0.391 7.652 1.00 93.50 81 ARG A N 1
ATOM 604 C CA . ARG A 1 81 ? -7.113 0.471 8.550 1.00 93.50 81 ARG A CA 1
ATOM 605 C C . ARG A 1 81 ? -5.810 -0.090 7.986 1.00 93.50 81 ARG A C 1
ATOM 607 O O . ARG A 1 81 ? -4.800 -0.124 8.684 1.00 93.50 81 ARG A O 1
ATOM 614 N N . HIS A 1 82 ? -5.825 -0.558 6.739 1.00 96.00 82 HIS A N 1
ATOM 615 C CA . HIS A 1 82 ? -4.658 -1.179 6.114 1.00 96.00 82 HIS A CA 1
ATOM 616 C C . HIS A 1 82 ? -4.183 -0.404 4.892 1.00 96.00 82 HIS A C 1
ATOM 618 O O . HIS A 1 82 ? -5.005 0.019 4.072 1.00 96.00 82 HIS A O 1
ATOM 624 N N . LEU A 1 83 ? -2.860 -0.311 4.749 1.00 95.50 83 LEU A N 1
ATOM 625 C CA . LEU A 1 83 ? -2.185 0.333 3.630 1.00 95.50 83 LEU A CA 1
ATOM 626 C C . LEU A 1 83 ? -1.284 -0.630 2.869 1.00 95.50 83 LEU A C 1
ATOM 628 O O . LEU A 1 83 ? -0.682 -1.526 3.458 1.00 95.50 83 LEU A O 1
ATOM 632 N N . LEU A 1 84 ? -1.122 -0.368 1.578 1.00 95.38 84 LEU A N 1
ATOM 633 C CA . LEU A 1 84 ? -0.003 -0.840 0.778 1.00 95.38 84 LEU A CA 1
ATOM 634 C C . LEU A 1 84 ? 1.019 0.278 0.614 1.00 95.38 84 LEU A C 1
ATOM 636 O O . LEU A 1 84 ? 0.677 1.386 0.217 1.00 95.38 84 LEU A O 1
ATOM 640 N N . ALA A 1 85 ? 2.280 -0.025 0.873 1.00 94.06 85 ALA A N 1
ATOM 641 C CA . ALA A 1 85 ? 3.393 0.861 0.577 1.00 94.06 85 ALA A CA 1
ATOM 642 C C . ALA A 1 85 ? 4.587 0.054 0.065 1.00 94.06 85 ALA A C 1
ATOM 644 O O . ALA A 1 85 ? 4.531 -1.169 -0.069 1.00 94.06 85 ALA A O 1
ATOM 645 N N . SER A 1 86 ? 5.686 0.746 -0.199 1.00 91.06 86 SER A N 1
ATOM 646 C CA . SER A 1 86 ? 6.945 0.143 -0.618 1.00 91.06 86 SER A CA 1
ATOM 647 C C . SER A 1 86 ? 7.934 0.084 0.550 1.00 91.06 86 SER A C 1
ATOM 649 O O . SER A 1 86 ? 8.071 1.047 1.307 1.00 91.06 86 SER A O 1
AT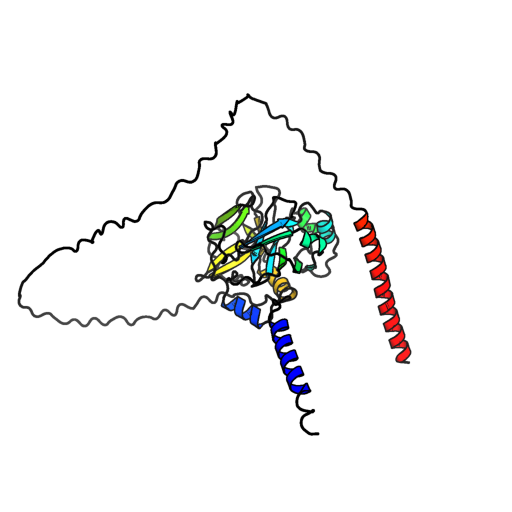OM 651 N N . THR A 1 87 ? 8.697 -1.010 0.681 1.00 89.62 87 THR A N 1
ATOM 652 C CA . THR A 1 87 ? 9.822 -1.094 1.639 1.00 89.62 87 THR A CA 1
ATOM 653 C C . THR A 1 87 ? 10.933 -0.093 1.325 1.00 89.62 87 THR A C 1
ATOM 655 O O . THR A 1 87 ? 11.866 0.076 2.110 1.00 89.62 87 THR A O 1
ATOM 658 N N . GLU A 1 88 ? 10.858 0.577 0.179 1.00 86.19 88 GLU A N 1
ATOM 659 C CA . GLU A 1 88 ? 11.780 1.627 -0.228 1.00 86.19 88 GLU A CA 1
ATOM 660 C C . GLU A 1 88 ? 11.885 2.778 0.769 1.00 86.19 88 GLU A C 1
ATOM 662 O O . GLU A 1 88 ? 12.930 3.419 0.841 1.00 86.19 88 GLU A O 1
ATOM 667 N N . VAL A 1 89 ? 10.866 2.979 1.606 1.00 88.75 89 VAL A N 1
ATOM 668 C CA . VAL A 1 89 ? 10.942 3.941 2.708 1.00 88.75 89 VAL A CA 1
ATOM 669 C C . VAL A 1 89 ? 12.103 3.667 3.671 1.00 88.75 89 VAL A C 1
ATOM 671 O O . VAL A 1 89 ? 12.632 4.589 4.287 1.00 88.75 89 VAL A O 1
ATOM 674 N N . PHE A 1 90 ? 12.570 2.419 3.744 1.00 86.81 90 PHE A N 1
ATOM 675 C CA . PHE A 1 90 ? 13.743 2.025 4.523 1.00 86.81 90 PHE A CA 1
ATOM 676 C C . PHE A 1 90 ? 15.059 2.103 3.735 1.00 86.81 90 PHE A C 1
ATOM 678 O O . PHE A 1 90 ? 16.081 1.579 4.181 1.00 86.81 90 PHE A O 1
ATOM 685 N N . LYS A 1 91 ? 15.081 2.693 2.538 1.00 77.94 91 LYS A N 1
ATOM 686 C CA .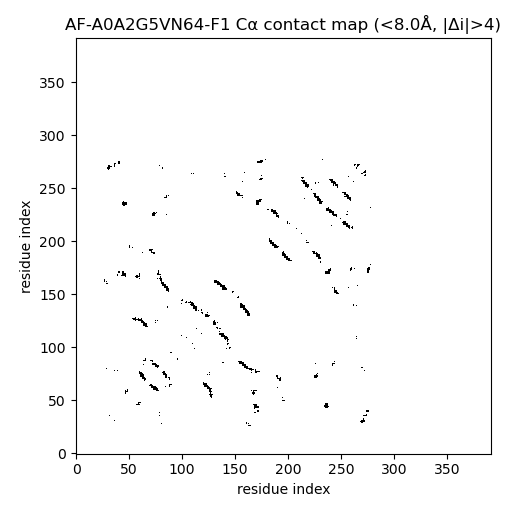 LYS A 1 91 ? 16.315 2.848 1.758 1.00 77.94 91 LYS A CA 1
ATOM 687 C C . LYS A 1 91 ? 17.322 3.688 2.553 1.00 77.94 91 LYS A C 1
ATOM 689 O O . LYS A 1 91 ? 17.009 4.788 2.987 1.00 77.94 91 LYS A O 1
ATOM 694 N N . GLY A 1 92 ? 18.529 3.152 2.735 1.00 72.75 92 GLY A N 1
ATOM 695 C CA . GLY A 1 92 ? 19.544 3.697 3.649 1.00 72.75 92 GLY A CA 1
ATOM 696 C C . GLY A 1 92 ? 19.683 2.907 4.956 1.00 72.75 92 GLY A C 1
ATOM 697 O O . GLY A 1 92 ? 20.712 3.008 5.612 1.00 72.75 92 GLY A O 1
ATOM 698 N N . TYR A 1 93 ? 18.721 2.039 5.282 1.00 73.56 93 TYR A N 1
ATOM 699 C CA . TYR A 1 93 ? 18.782 1.113 6.417 1.00 73.56 93 TYR A CA 1
ATOM 700 C C . TYR A 1 93 ? 19.185 -0.283 5.935 1.00 73.56 93 TYR A C 1
ATOM 702 O O . TYR A 1 93 ? 18.385 -1.222 5.902 1.00 73.56 93 TYR A O 1
ATOM 710 N N . GLU A 1 94 ? 20.451 -0.405 5.529 1.00 69.56 94 GLU A N 1
ATOM 711 C CA . GLU A 1 94 ? 21.031 -1.602 4.897 1.00 69.56 94 GLU A CA 1
ATOM 712 C C . GLU A 1 94 ? 20.824 -2.874 5.746 1.00 69.56 94 GLU A C 1
ATOM 714 O O . GLU A 1 94 ? 20.561 -3.942 5.196 1.00 69.56 94 GLU A O 1
ATOM 719 N N . LYS A 1 95 ? 20.805 -2.749 7.082 1.00 77.56 95 LYS A N 1
ATOM 720 C CA . LYS A 1 95 ? 20.554 -3.862 8.016 1.00 77.56 95 LYS A CA 1
ATOM 721 C C . LYS A 1 95 ? 19.189 -4.537 7.808 1.00 77.56 95 LYS A C 1
ATOM 723 O O . LYS A 1 95 ? 19.114 -5.762 7.842 1.00 77.56 95 LYS A O 1
ATOM 728 N N . PHE A 1 96 ? 18.112 -3.783 7.560 1.00 77.56 96 PHE A N 1
ATOM 729 C CA . PHE A 1 96 ? 16.786 -4.381 7.329 1.00 77.56 96 PHE A CA 1
ATOM 730 C C . PHE A 1 96 ? 16.742 -5.156 6.009 1.00 77.56 96 PHE A C 1
ATOM 732 O O . PHE A 1 96 ? 16.229 -6.273 5.949 1.00 77.56 96 PHE A O 1
ATOM 739 N N . TYR A 1 97 ? 17.345 -4.592 4.963 1.00 74.38 97 TYR A N 1
ATOM 740 C CA . TYR A 1 97 ? 17.483 -5.278 3.683 1.00 74.38 97 TYR A CA 1
ATOM 741 C C . TYR A 1 97 ? 18.341 -6.536 3.798 1.00 74.38 97 TYR A C 1
ATOM 743 O O . TYR A 1 97 ? 18.007 -7.545 3.182 1.00 74.38 97 TYR A O 1
ATOM 751 N N . GLN A 1 98 ? 19.389 -6.514 4.622 1.00 74.19 98 GLN A N 1
ATOM 752 C CA . GLN A 1 98 ? 20.208 -7.693 4.879 1.00 74.19 98 GLN A CA 1
ATOM 753 C C . GLN A 1 98 ? 19.391 -8.821 5.520 1.00 74.19 98 GLN A C 1
ATOM 755 O O . GLN A 1 98 ? 19.488 -9.961 5.076 1.00 74.19 98 GLN A O 1
ATOM 760 N N . ILE A 1 99 ? 18.497 -8.503 6.465 1.00 78.69 99 ILE A N 1
ATOM 761 C CA . ILE A 1 99 ? 17.561 -9.494 7.020 1.00 78.69 99 ILE A CA 1
ATOM 762 C C . ILE A 1 99 ? 16.699 -10.100 5.905 1.00 78.69 99 ILE A C 1
ATOM 764 O O . ILE A 1 99 ? 16.569 -11.317 5.844 1.00 78.69 99 ILE A O 1
ATOM 768 N N . LEU A 1 100 ? 16.144 -9.287 4.999 1.00 76.19 100 LEU A N 1
ATOM 769 C CA . LEU A 1 100 ? 15.352 -9.802 3.872 1.00 76.19 100 LEU A CA 1
ATOM 770 C C . LEU A 1 100 ? 16.177 -10.718 2.951 1.00 76.19 100 LEU A C 1
ATOM 772 O O . LEU A 1 100 ? 15.654 -11.720 2.471 1.00 76.19 100 LEU A O 1
ATOM 776 N N . ILE A 1 101 ? 17.453 -10.390 2.716 1.00 72.81 101 ILE A N 1
ATOM 777 C CA . ILE A 1 101 ? 18.388 -11.187 1.900 1.00 72.81 101 ILE A CA 1
ATOM 778 C C . ILE A 1 101 ? 18.720 -12.532 2.563 1.00 72.81 101 ILE A C 1
ATOM 780 O O . ILE A 1 101 ? 18.865 -13.540 1.863 1.00 72.81 101 ILE A O 1
ATOM 784 N N . ASP A 1 102 ? 18.871 -12.534 3.887 1.00 74.88 102 ASP A N 1
ATOM 785 C CA . ASP A 1 102 ? 19.345 -13.683 4.664 1.00 74.88 102 ASP A CA 1
ATOM 786 C C . ASP A 1 102 ? 18.225 -14.659 5.044 1.00 74.88 102 ASP A C 1
ATOM 788 O O . ASP A 1 102 ? 18.504 -15.798 5.425 1.00 74.88 102 ASP A O 1
ATOM 792 N N . VAL A 1 103 ? 16.958 -14.247 4.936 1.00 76.88 103 VAL A N 1
ATOM 793 C CA . VAL A 1 103 ? 15.820 -15.140 5.166 1.00 76.88 103 VAL A CA 1
ATOM 794 C C . VAL A 1 103 ? 15.768 -16.194 4.061 1.00 76.88 103 VAL A C 1
ATOM 796 O O . VAL A 1 103 ? 15.465 -15.919 2.900 1.00 76.88 103 VAL A O 1
ATOM 799 N N . GLU A 1 104 ? 16.036 -17.438 4.446 1.00 70.62 104 GLU A N 1
ATOM 800 C CA . GLU A 1 104 ? 15.871 -18.591 3.575 1.00 70.62 104 GLU A CA 1
ATOM 801 C C . GLU A 1 104 ? 14.378 -18.914 3.440 1.00 70.62 104 GLU A C 1
ATOM 803 O O . GLU A 1 104 ? 13.715 -19.361 4.377 1.00 70.62 104 GLU A O 1
ATOM 808 N N . CYS A 1 105 ? 13.819 -18.633 2.266 1.00 71.25 105 CYS A N 1
ATOM 809 C CA . CYS A 1 105 ? 12.415 -18.887 1.996 1.00 71.25 105 CYS A CA 1
ATOM 810 C C . CYS A 1 105 ? 12.180 -20.349 1.619 1.00 71.25 105 CYS A C 1
ATOM 812 O O . CYS A 1 105 ? 12.538 -20.780 0.526 1.00 71.25 105 CYS A O 1
ATOM 814 N N . SER A 1 106 ? 11.489 -21.096 2.478 1.00 64.06 106 SER A N 1
ATOM 815 C CA . SER A 1 106 ? 10.992 -22.436 2.130 1.00 64.06 106 SER A CA 1
ATOM 816 C C . SER A 1 106 ? 9.763 -22.385 1.205 1.00 64.06 106 SER A C 1
ATOM 818 O O . SER A 1 106 ? 9.438 -23.373 0.554 1.00 64.06 106 SER A O 1
ATOM 820 N N . ILE A 1 107 ? 9.069 -21.240 1.148 1.00 59.59 107 ILE A N 1
ATOM 821 C CA . ILE A 1 107 ? 7.840 -21.014 0.374 1.00 59.59 107 ILE A CA 1
ATOM 822 C C . ILE A 1 107 ? 7.987 -19.699 -0.402 1.00 59.59 107 ILE A C 1
ATOM 824 O O . ILE A 1 107 ? 8.453 -18.707 0.151 1.00 59.59 107 ILE A O 1
ATOM 828 N N . LYS A 1 108 ? 7.564 -19.672 -1.674 1.00 61.66 108 LYS A N 1
ATOM 829 C CA . LYS A 1 108 ? 7.701 -18.516 -2.589 1.00 61.66 108 LYS A CA 1
ATOM 830 C C . LYS A 1 108 ? 6.983 -17.232 -2.133 1.00 61.66 108 LYS A C 1
ATOM 832 O O . LYS A 1 108 ? 7.299 -16.155 -2.622 1.00 61.66 108 LYS A O 1
ATOM 837 N N . MET A 1 109 ? 6.043 -17.324 -1.194 1.00 63.69 109 MET A N 1
ATOM 838 C CA . MET A 1 109 ? 5.311 -16.185 -0.629 1.00 63.69 109 MET A CA 1
ATOM 839 C C . MET A 1 109 ? 5.739 -15.926 0.816 1.00 63.69 109 MET A C 1
ATOM 841 O O . MET A 1 109 ? 4.980 -16.129 1.759 1.00 63.69 109 MET A O 1
ATOM 845 N N . GLY A 1 110 ? 6.986 -15.502 0.997 1.00 76.94 110 GLY A N 1
ATOM 846 C CA . GLY A 1 110 ? 7.470 -15.063 2.301 1.00 76.94 110 GLY A CA 1
ATOM 847 C C . GLY A 1 110 ? 6.818 -13.750 2.712 1.00 76.94 110 GLY A C 1
ATOM 848 O O . GLY A 1 110 ? 6.727 -12.807 1.919 1.00 76.94 110 GLY A O 1
ATOM 849 N N . SER A 1 111 ? 6.402 -13.693 3.973 1.00 89.00 111 SER A N 1
ATOM 850 C CA . SER A 1 111 ? 6.069 -12.464 4.687 1.00 89.00 111 SER A CA 1
ATOM 851 C C . SER A 1 111 ? 6.995 -12.323 5.889 1.00 89.00 111 SER A C 1
ATOM 853 O O . SER A 1 111 ? 7.213 -13.300 6.607 1.00 89.00 111 SER A O 1
ATOM 855 N N . LEU A 1 112 ? 7.517 -11.124 6.126 1.00 89.88 112 LEU A N 1
ATOM 856 C CA . LEU A 1 112 ? 8.405 -10.836 7.241 1.00 89.88 112 LEU A CA 1
ATOM 857 C C . LEU A 1 112 ? 7.819 -9.664 8.027 1.00 89.88 112 LEU A C 1
ATOM 859 O O . LEU A 1 112 ? 7.617 -8.597 7.439 1.00 89.88 112 LEU A O 1
ATOM 863 N N . PRO A 1 113 ? 7.542 -9.829 9.332 1.00 92.81 113 PRO A N 1
ATOM 864 C CA . PRO A 1 113 ? 7.122 -8.709 10.155 1.00 92.81 113 PRO A CA 1
ATOM 865 C C . PRO A 1 113 ? 8.241 -7.669 10.215 1.00 92.81 113 PRO A C 1
ATOM 867 O O . PRO A 1 113 ? 9.411 -8.000 10.426 1.00 92.81 113 PRO A O 1
ATOM 870 N N . VAL A 1 114 ? 7.874 -6.404 10.049 1.00 92.88 114 VAL A N 1
ATOM 871 C CA . VAL A 1 114 ? 8.805 -5.289 10.197 1.00 92.88 114 VAL A CA 1
ATOM 872 C C . VAL A 1 114 ? 9.016 -5.021 11.695 1.00 92.88 114 VAL A C 1
ATOM 874 O O . VAL A 1 114 ? 8.030 -4.880 12.423 1.00 92.88 114 VAL A O 1
ATOM 877 N N . PRO A 1 115 ? 10.271 -4.955 12.180 1.00 92.38 115 PRO A N 1
ATOM 878 C CA . PRO A 1 115 ? 10.569 -4.627 13.573 1.00 92.38 115 PRO A CA 1
ATOM 879 C C . PRO A 1 115 ? 9.922 -3.310 14.018 1.00 92.38 115 PRO A C 1
ATOM 881 O O . PRO A 1 115 ? 9.926 -2.325 13.274 1.00 92.38 115 PRO A O 1
ATOM 884 N N . LYS A 1 116 ? 9.398 -3.270 15.250 1.00 92.06 116 LYS A N 1
ATOM 885 C CA . LYS A 1 116 ? 8.712 -2.084 15.797 1.00 92.06 116 LYS A CA 1
ATOM 886 C C . LYS A 1 116 ? 9.626 -0.863 15.840 1.00 92.06 116 LYS A C 1
ATOM 888 O O . LYS A 1 116 ? 9.170 0.256 15.638 1.00 92.06 116 LYS A O 1
ATOM 893 N N . GLU A 1 117 ? 10.916 -1.085 16.049 1.00 91.00 117 GLU A N 1
ATOM 894 C CA . GLU A 1 117 ? 11.944 -0.050 16.094 1.00 91.00 117 GLU A CA 1
ATOM 895 C C . GLU A 1 117 ? 12.042 0.695 14.758 1.00 91.00 117 GLU A C 1
ATOM 897 O O . GLU A 1 117 ? 12.251 1.904 14.754 1.00 91.00 117 GLU A O 1
ATOM 902 N N . LEU A 1 118 ? 11.841 -0.002 13.633 1.00 91.44 118 LEU A N 1
ATOM 903 C CA . LEU A 1 118 ? 11.800 0.618 12.307 1.00 91.44 118 LEU A CA 1
ATOM 904 C C . LEU A 1 118 ? 10.464 1.316 12.055 1.00 91.44 118 LEU A C 1
ATOM 906 O O . LEU A 1 118 ? 10.454 2.418 11.517 1.00 91.44 118 LEU A O 1
ATOM 910 N N . LEU A 1 119 ? 9.348 0.715 12.479 1.00 93.50 119 LEU A N 1
ATOM 911 C CA . LEU A 1 119 ? 8.019 1.324 12.336 1.00 93.50 119 LEU A CA 1
ATOM 912 C C . LEU A 1 119 ? 7.906 2.646 13.097 1.00 93.50 119 LEU A C 1
ATOM 914 O O . LEU A 1 119 ? 7.365 3.614 12.571 1.00 93.50 119 LEU A O 1
ATOM 918 N N . ASN A 1 120 ? 8.493 2.725 14.291 1.00 92.50 120 ASN A N 1
ATOM 919 C CA . ASN A 1 120 ? 8.510 3.941 15.106 1.00 92.50 120 ASN A CA 1
ATOM 920 C C . ASN A 1 120 ? 9.292 5.098 14.464 1.00 92.50 120 ASN A C 1
ATOM 922 O O . ASN A 1 120 ? 9.163 6.242 14.911 1.00 92.50 120 ASN A O 1
ATOM 926 N N . ARG A 1 121 ? 10.094 4.824 13.430 1.00 92.81 121 ARG A N 1
ATOM 927 C CA . ARG A 1 121 ? 10.836 5.834 12.667 1.00 92.81 121 ARG A CA 1
ATOM 928 C C . ARG A 1 121 ? 10.106 6.303 11.412 1.00 92.81 121 ARG A C 1
ATOM 930 O O . ARG A 1 121 ? 10.638 7.132 10.679 1.00 92.81 121 ARG A O 1
ATOM 937 N N . LEU A 1 122 ? 8.909 5.789 11.156 1.00 94.00 122 LEU A N 1
ATOM 938 C CA . LEU A 1 122 ? 8.095 6.202 10.024 1.00 94.00 122 LEU A CA 1
ATOM 939 C C . LEU A 1 122 ? 7.092 7.277 10.436 1.00 94.00 122 LEU A C 1
ATOM 941 O O . LEU A 1 122 ? 6.601 7.304 11.565 1.00 94.00 122 LEU A O 1
ATOM 945 N N . GLU A 1 123 ? 6.785 8.144 9.484 1.00 93.81 123 GLU A N 1
ATOM 946 C CA . GLU A 1 123 ? 5.630 9.031 9.495 1.00 93.81 123 GLU A CA 1
ATOM 947 C C . GLU A 1 123 ? 4.728 8.614 8.342 1.00 93.81 123 GLU A C 1
ATOM 949 O O . GLU A 1 123 ? 5.197 8.470 7.211 1.00 93.81 123 GLU A O 1
ATOM 954 N N . VAL A 1 124 ? 3.452 8.391 8.645 1.00 92.50 124 VAL A N 1
ATOM 955 C CA . VAL A 1 124 ? 2.423 8.048 7.664 1.00 92.50 124 VAL A CA 1
ATOM 956 C C . VAL A 1 124 ? 1.370 9.141 7.696 1.00 92.50 124 VAL A C 1
ATOM 958 O O . VAL A 1 124 ? 0.915 9.543 8.765 1.00 92.50 124 VAL A O 1
ATOM 961 N N . GLU A 1 125 ? 0.970 9.600 6.523 1.00 89.44 125 GLU A N 1
ATOM 962 C CA . GLU A 1 125 ? -0.135 10.527 6.337 1.00 89.44 125 GLU A CA 1
ATOM 963 C C . GLU A 1 125 ? -1.131 9.904 5.368 1.00 89.44 125 GLU A C 1
ATOM 965 O O . GLU A 1 125 ? -0.749 9.403 4.314 1.00 89.44 125 GLU A O 1
ATOM 970 N N . VAL A 1 126 ? -2.410 9.930 5.712 1.00 82.06 126 VAL A N 1
ATOM 971 C CA . VAL A 1 126 ? -3.493 9.406 4.880 1.00 82.06 126 VAL A CA 1
ATOM 972 C C . VAL A 1 126 ? -4.582 10.450 4.815 1.00 82.06 126 VAL A C 1
ATOM 974 O O . VAL A 1 126 ? -4.954 11.006 5.846 1.00 82.06 126 VAL A O 1
ATOM 977 N N . ALA A 1 127 ? -5.111 10.716 3.621 1.00 76.19 127 ALA A N 1
ATOM 978 C CA . ALA A 1 127 ? -6.229 11.638 3.451 1.00 76.19 127 ALA A CA 1
ATOM 979 C C . ALA A 1 127 ? -5.979 13.032 4.080 1.00 76.19 127 ALA A C 1
ATOM 981 O O . ALA A 1 127 ? -6.874 13.638 4.668 1.00 76.19 127 ALA A O 1
ATOM 982 N N . GLY A 1 128 ? -4.737 13.525 4.010 1.00 76.75 128 GLY A N 1
ATOM 983 C CA . GLY A 1 128 ? -4.334 14.806 4.605 1.00 76.75 128 GLY A CA 1
ATOM 984 C C . GLY A 1 128 ? -4.219 14.799 6.134 1.00 76.75 128 GLY A C 1
ATOM 985 O O . GLY A 1 128 ? -4.153 15.860 6.754 1.00 76.75 128 GLY A O 1
ATOM 986 N N . THR A 1 129 ? -4.258 13.622 6.763 1.00 81.44 129 THR A N 1
ATOM 987 C CA . THR A 1 129 ? -4.211 13.465 8.219 1.00 81.44 129 THR A CA 1
ATOM 988 C C . THR A 1 129 ? -3.067 12.542 8.633 1.00 81.44 129 THR A C 1
ATOM 990 O O . THR A 1 129 ? -2.923 11.457 8.066 1.00 81.44 129 THR A O 1
ATOM 993 N N . PRO A 1 130 ? -2.231 12.937 9.608 1.00 84.69 130 PRO A N 1
ATOM 994 C CA . PRO A 1 130 ? -1.209 12.049 10.142 1.00 84.69 130 PRO A CA 1
ATOM 995 C C . PRO A 1 130 ? -1.853 10.822 10.788 1.00 84.69 130 PRO A C 1
ATOM 997 O O . PRO A 1 130 ? -2.718 10.969 11.651 1.00 84.69 130 PRO A O 1
ATOM 1000 N N . ALA A 1 131 ? -1.386 9.630 10.422 1.00 83.56 131 ALA A N 1
ATOM 1001 C CA . ALA A 1 131 ? -1.704 8.398 11.125 1.00 83.56 131 ALA A CA 1
ATOM 1002 C C . ALA A 1 131 ? -0.717 8.266 12.297 1.00 83.56 131 ALA A C 1
ATOM 1004 O O . ALA A 1 131 ? 0.462 7.968 12.076 1.00 83.56 131 ALA A O 1
ATOM 1005 N N . PRO A 1 132 ? -1.145 8.518 13.548 1.00 73.62 132 PRO A N 1
ATOM 1006 C CA . PRO A 1 132 ? -0.208 8.733 14.647 1.00 73.62 132 PRO A CA 1
ATOM 1007 C C . PRO A 1 132 ? 0.542 7.458 15.045 1.00 73.62 132 PRO A C 1
ATOM 1009 O O . PRO A 1 132 ? 1.636 7.550 15.604 1.00 73.62 132 PRO A O 1
ATOM 1012 N N . PHE A 1 133 ? -0.011 6.275 14.748 1.00 84.94 133 PHE A N 1
ATOM 1013 C CA . PHE A 1 133 ? 0.624 5.002 15.075 1.00 84.94 133 PHE A CA 1
ATOM 1014 C C . PHE A 1 133 ? 0.458 3.960 13.968 1.00 84.94 133 PHE A C 1
ATOM 1016 O O . PHE A 1 133 ? -0.649 3.681 13.504 1.00 84.94 133 PHE A O 1
ATOM 1023 N N . ILE A 1 134 ? 1.576 3.318 13.624 1.00 93.25 134 ILE A N 1
ATOM 1024 C CA . ILE A 1 134 ? 1.613 2.087 12.833 1.00 93.25 134 ILE A CA 1
ATOM 1025 C C . ILE A 1 134 ? 1.614 0.920 13.820 1.00 93.25 134 ILE A C 1
ATOM 1027 O O . ILE A 1 134 ? 2.545 0.767 14.610 1.00 93.25 134 ILE A O 1
ATOM 1031 N N . LEU A 1 135 ? 0.568 0.099 13.791 1.00 93.75 135 LEU A N 1
ATOM 1032 C CA . LEU A 1 135 ? 0.389 -1.009 14.731 1.00 93.75 135 LEU A CA 1
ATOM 1033 C C . LEU A 1 135 ? 1.307 -2.187 14.387 1.00 93.75 135 LEU A C 1
ATOM 1035 O O . LEU A 1 135 ? 1.915 -2.798 15.269 1.00 93.75 135 LEU A O 1
ATOM 1039 N N . ARG A 1 136 ? 1.411 -2.498 13.093 1.00 95.31 136 ARG A N 1
ATOM 1040 C CA . ARG A 1 136 ? 2.271 -3.553 12.543 1.00 95.31 136 ARG A CA 1
ATOM 1041 C C . ARG A 1 136 ? 2.453 -3.356 11.044 1.00 95.31 136 ARG A C 1
ATOM 1043 O O . ARG A 1 136 ? 1.636 -2.710 10.394 1.00 95.31 136 ARG A O 1
ATOM 1050 N N . ALA A 1 137 ? 3.502 -3.954 10.495 1.00 96.06 137 ALA A N 1
ATOM 1051 C CA . ALA A 1 137 ? 3.664 -4.065 9.056 1.00 96.06 137 ALA A CA 1
ATOM 1052 C C . ALA A 1 137 ? 4.351 -5.374 8.672 1.00 96.06 137 ALA A C 1
ATOM 1054 O O . ALA A 1 137 ? 5.085 -5.963 9.471 1.00 96.06 137 ALA A O 1
ATOM 1055 N N . TYR A 1 138 ? 4.139 -5.789 7.430 1.00 94.62 138 TYR A N 1
ATOM 1056 C CA . TYR A 1 138 ? 4.734 -6.979 6.841 1.00 94.62 138 TYR A CA 1
ATOM 1057 C C . TYR A 1 138 ? 5.326 -6.630 5.482 1.00 94.62 138 TYR A C 1
ATOM 1059 O O . TYR A 1 138 ? 4.603 -6.184 4.593 1.00 94.62 138 TYR A O 1
ATOM 1067 N N . ALA A 1 139 ? 6.624 -6.866 5.306 1.00 92.38 139 ALA A N 1
ATOM 1068 C CA . ALA A 1 139 ? 7.217 -6.930 3.976 1.00 92.38 139 ALA A CA 1
ATOM 1069 C C . ALA A 1 139 ? 6.819 -8.266 3.341 1.00 92.38 139 ALA A C 1
ATOM 1071 O O . ALA A 1 139 ? 6.918 -9.310 3.993 1.00 92.38 139 ALA A O 1
ATOM 1072 N N . VAL A 1 140 ? 6.356 -8.251 2.094 1.00 91.00 140 VAL A N 1
ATOM 1073 C CA . VAL A 1 140 ? 5.843 -9.449 1.413 1.00 91.00 140 VAL A CA 1
ATOM 1074 C C . VAL A 1 140 ? 6.540 -9.673 0.079 1.00 91.00 140 VAL A C 1
ATOM 1076 O O . VAL A 1 140 ? 7.124 -8.757 -0.494 1.00 91.00 140 VAL A O 1
ATOM 1079 N N . LEU A 1 141 ? 6.474 -10.911 -0.421 1.00 83.56 141 LEU A N 1
ATOM 1080 C CA . LEU A 1 141 ? 6.996 -11.301 -1.739 1.00 83.56 141 LEU A CA 1
ATOM 1081 C C . LEU A 1 141 ? 8.496 -11.028 -1.922 1.00 83.56 141 LEU A C 1
ATOM 1083 O O . LEU A 1 141 ? 8.955 -10.807 -3.045 1.00 83.56 141 LEU A O 1
ATOM 1087 N N . PHE A 1 142 ? 9.257 -11.049 -0.829 1.00 79.19 142 PHE A N 1
ATOM 1088 C CA . PHE A 1 142 ? 10.706 -10.871 -0.873 1.00 79.19 142 PHE A CA 1
ATOM 1089 C C . PHE A 1 142 ? 11.441 -12.165 -1.228 1.00 79.19 142 PHE A C 1
ATOM 1091 O O . PHE A 1 142 ? 12.596 -12.107 -1.610 1.00 79.19 142 PHE A O 1
ATOM 1098 N N . CYS A 1 143 ? 10.809 -13.338 -1.188 1.00 76.44 143 CYS A N 1
ATOM 1099 C CA . CYS A 1 143 ? 11.474 -14.565 -1.627 1.00 76.44 143 CYS A CA 1
ATOM 1100 C C . CYS A 1 143 ? 11.987 -14.434 -3.073 1.00 76.44 143 CYS A C 1
ATOM 1102 O O . CYS A 1 143 ? 11.334 -13.824 -3.918 1.00 76.44 143 CYS A O 1
ATOM 1104 N N . ASP A 1 144 ? 13.191 -14.956 -3.321 1.00 68.19 144 ASP A N 1
ATOM 1105 C CA . ASP A 1 144 ? 14.031 -14.709 -4.508 1.00 68.19 144 ASP A CA 1
ATOM 1106 C C . ASP A 1 144 ? 14.774 -13.353 -4.528 1.00 68.19 144 ASP A C 1
ATOM 1108 O O . ASP A 1 144 ? 15.248 -12.912 -5.581 1.00 68.19 144 ASP A O 1
ATOM 1112 N N . VAL A 1 145 ? 14.977 -12.725 -3.354 1.00 64.00 145 VAL A N 1
ATOM 1113 C CA . VAL A 1 145 ? 15.759 -11.479 -3.184 1.00 64.00 145 VAL A CA 1
ATOM 1114 C C . VAL A 1 145 ? 17.065 -11.489 -3.988 1.00 64.00 145 VAL A C 1
ATOM 1116 O O . VAL A 1 145 ? 17.401 -10.502 -4.635 1.00 64.00 145 VAL A O 1
ATOM 1119 N N . LYS A 1 146 ? 17.826 -12.591 -3.968 1.00 63.62 146 LYS A N 1
ATOM 1120 C CA . LYS A 1 146 ? 19.167 -12.650 -4.580 1.00 63.62 146 LYS A CA 1
ATOM 1121 C C . LYS A 1 146 ? 19.142 -12.506 -6.102 1.00 63.62 146 LYS A C 1
ATOM 1123 O O . LYS A 1 146 ? 20.043 -11.885 -6.663 1.00 63.62 146 LYS A O 1
ATOM 1128 N N . GLU A 1 147 ? 18.141 -13.068 -6.773 1.00 64.94 147 GLU A N 1
ATOM 1129 C CA . GLU A 1 147 ? 17.975 -12.916 -8.223 1.00 64.94 147 GLU A CA 1
ATOM 1130 C C . GLU A 1 147 ? 17.418 -11.528 -8.558 1.00 64.94 147 GLU A C 1
ATOM 1132 O O . GLU A 1 147 ? 17.895 -10.851 -9.470 1.00 64.94 147 GLU A O 1
ATOM 1137 N N . ARG A 1 148 ? 16.483 -11.042 -7.737 1.00 64.44 148 ARG A N 1
ATOM 1138 C CA . ARG A 1 148 ? 15.853 -9.729 -7.902 1.00 64.44 148 ARG A CA 1
ATOM 1139 C C . ARG A 1 148 ? 16.831 -8.567 -7.682 1.00 64.44 148 ARG A C 1
ATOM 1141 O O . ARG A 1 148 ? 16.885 -7.655 -8.503 1.00 64.44 148 ARG A O 1
ATOM 1148 N N . ILE A 1 149 ? 17.688 -8.628 -6.663 1.00 63.28 149 ILE A N 1
ATOM 1149 C CA . ILE A 1 149 ? 18.738 -7.622 -6.426 1.00 63.28 149 ILE A CA 1
ATOM 1150 C C . ILE A 1 149 ? 19.731 -7.580 -7.590 1.00 63.28 149 ILE A C 1
ATOM 1152 O O . ILE A 1 149 ? 20.107 -6.489 -8.020 1.00 63.28 149 ILE A O 1
ATOM 1156 N N . LYS A 1 150 ? 20.132 -8.740 -8.139 1.00 59.84 150 LYS A N 1
ATOM 1157 C CA . LYS A 1 150 ? 21.004 -8.793 -9.329 1.00 59.84 150 LYS A CA 1
ATOM 1158 C C . LYS A 1 150 ? 20.383 -8.068 -10.525 1.00 59.84 150 LYS A C 1
ATOM 1160 O O . LYS A 1 150 ? 21.103 -7.414 -11.272 1.00 59.84 150 LYS A O 1
ATOM 1165 N N . ASN A 1 151 ? 19.059 -8.121 -10.646 1.00 59.88 151 ASN A N 1
ATOM 1166 C CA . ASN A 1 151 ? 18.295 -7.435 -11.688 1.00 59.88 151 ASN A CA 1
ATOM 1167 C C . ASN A 1 151 ? 17.934 -5.977 -11.327 1.00 59.88 151 ASN A C 1
ATOM 1169 O O . ASN A 1 151 ? 17.229 -5.310 -12.080 1.00 59.88 151 ASN A O 1
ATOM 1173 N N . GLY A 1 152 ? 18.426 -5.456 -10.197 1.00 58.53 152 GLY A N 1
ATOM 1174 C CA . GLY A 1 152 ? 18.227 -4.067 -9.782 1.00 58.53 152 GLY A CA 1
ATOM 1175 C C . GLY A 1 152 ? 16.905 -3.781 -9.064 1.00 58.53 152 GLY A C 1
ATOM 1176 O O . GLY A 1 152 ? 16.594 -2.611 -8.843 1.00 58.53 152 GLY A O 1
ATOM 1177 N N . PHE A 1 153 ? 16.142 -4.804 -8.667 1.00 63.31 153 PHE A N 1
ATOM 1178 C CA . PHE A 1 153 ? 14.971 -4.628 -7.807 1.00 63.31 153 PHE A CA 1
ATOM 1179 C C . PHE A 1 153 ? 15.434 -4.368 -6.371 1.00 63.31 153 PHE A C 1
ATOM 1181 O O . PHE A 1 153 ? 16.107 -5.203 -5.767 1.00 63.31 153 PHE A O 1
ATOM 1188 N N . MET A 1 154 ? 15.097 -3.195 -5.832 1.00 65.31 154 MET A N 1
ATOM 1189 C CA . MET A 1 154 ? 1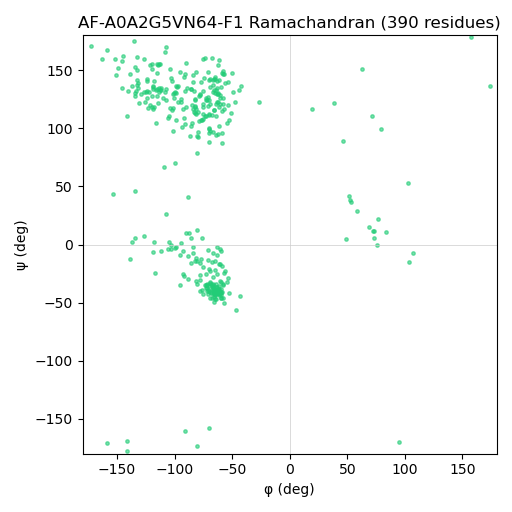5.493 -2.799 -4.474 1.00 65.31 154 MET A CA 1
ATOM 1190 C C . MET A 1 154 ? 14.311 -2.561 -3.533 1.00 65.31 154 MET A C 1
ATOM 1192 O O . MET A 1 154 ? 14.546 -2.200 -2.386 1.00 65.31 154 MET A O 1
ATOM 1196 N N . SER A 1 155 ? 13.067 -2.759 -3.971 1.00 81.75 155 SER A N 1
ATOM 1197 C CA . SER A 1 155 ? 11.905 -2.561 -3.108 1.00 81.75 155 SER A CA 1
ATOM 1198 C C . SER A 1 155 ? 10.831 -3.635 -3.273 1.00 81.75 155 SER A C 1
ATOM 1200 O O . SER A 1 155 ? 10.644 -4.225 -4.341 1.00 81.75 155 SER A O 1
ATOM 1202 N N . TYR A 1 156 ? 10.167 -3.921 -2.156 1.00 86.88 156 TYR A N 1
ATOM 1203 C CA . TYR A 1 156 ? 9.129 -4.934 -2.015 1.00 86.88 156 TYR A CA 1
ATOM 1204 C C . TYR A 1 156 ? 7.837 -4.281 -1.530 1.00 86.88 156 TYR A C 1
ATOM 1206 O O . TYR A 1 156 ? 7.896 -3.249 -0.856 1.00 86.88 156 TYR A O 1
ATOM 1214 N N . PRO A 1 157 ? 6.670 -4.874 -1.813 1.00 91.38 157 PRO A N 1
ATOM 1215 C CA . PRO A 1 157 ? 5.432 -4.419 -1.219 1.00 91.38 157 PRO A CA 1
ATOM 1216 C C . PRO A 1 157 ? 5.467 -4.635 0.292 1.00 91.38 157 PRO A C 1
ATOM 1218 O O . PRO A 1 157 ? 5.984 -5.633 0.804 1.00 91.38 157 PRO A O 1
ATOM 1221 N N . MET A 1 158 ? 4.887 -3.686 1.002 1.00 94.19 158 MET A N 1
ATOM 1222 C CA . MET A 1 158 ? 4.703 -3.711 2.437 1.00 94.19 158 MET A CA 1
ATOM 1223 C C . MET A 1 158 ? 3.231 -3.466 2.740 1.00 94.19 158 MET A C 1
ATOM 1225 O O . MET A 1 158 ? 2.638 -2.522 2.222 1.00 94.19 158 MET A O 1
ATOM 1229 N N . ILE A 1 159 ? 2.654 -4.310 3.588 1.00 96.19 159 ILE A N 1
ATOM 1230 C CA . ILE A 1 159 ? 1.298 -4.135 4.104 1.00 96.19 159 ILE A CA 1
ATOM 1231 C C . ILE A 1 159 ? 1.420 -3.549 5.506 1.00 96.19 159 ILE A C 1
ATOM 1233 O O . ILE A 1 159 ? 2.120 -4.126 6.338 1.00 96.19 159 ILE A O 1
ATOM 1237 N N . LEU A 1 160 ? 0.759 -2.428 5.771 1.00 96.12 160 LEU A N 1
ATOM 1238 C CA . LEU A 1 160 ? 0.763 -1.755 7.069 1.00 96.12 160 LEU A CA 1
ATOM 1239 C C . LEU A 1 160 ? -0.634 -1.769 7.668 1.00 96.12 160 LEU A C 1
ATOM 1241 O O . LEU A 1 160 ? -1.618 -1.664 6.942 1.00 96.12 160 LEU A O 1
ATOM 1245 N N . GLU A 1 161 ? -0.708 -1.836 8.990 1.00 95.75 161 GLU A N 1
ATOM 1246 C CA . GLU A 1 161 ? -1.910 -1.527 9.756 1.00 95.75 161 GLU A CA 1
ATOM 1247 C C . GLU A 1 161 ? -1.661 -0.268 10.585 1.00 95.75 161 GLU A C 1
ATOM 1249 O O . GLU A 1 161 ? -0.645 -0.173 11.283 1.00 95.75 161 GLU A O 1
ATOM 1254 N N . VAL A 1 162 ? -2.584 0.685 10.522 1.00 93.19 162 VAL A N 1
ATOM 1255 C CA . VAL A 1 162 ? -2.525 1.947 11.271 1.00 93.19 162 VAL A CA 1
ATOM 1256 C C . VAL A 1 162 ? -3.671 2.032 12.267 1.00 93.19 162 VAL A C 1
ATOM 1258 O O . VAL A 1 162 ? -4.717 1.419 12.076 1.00 93.19 162 VAL A O 1
ATOM 1261 N N . ASN A 1 163 ? -3.491 2.811 13.333 1.00 86.94 163 ASN A N 1
ATOM 1262 C CA . ASN A 1 163 ? -4.531 2.998 14.352 1.00 86.94 163 ASN A CA 1
ATOM 1263 C C . ASN A 1 163 ? -5.613 4.026 13.962 1.00 86.94 163 ASN A C 1
ATOM 1265 O O . ASN A 1 163 ? -6.373 4.478 14.818 1.00 86.94 163 ASN A O 1
ATOM 1269 N N . GLN A 1 164 ? -5.643 4.421 12.694 1.00 81.81 164 GLN A N 1
ATOM 1270 C CA . GLN A 1 164 ? -6.575 5.390 12.156 1.00 81.81 164 GLN A CA 1
ATOM 1271 C C . GLN A 1 164 ? -7.591 4.675 11.274 1.00 81.81 164 GLN A C 1
ATOM 1273 O O . GLN A 1 164 ? -7.214 3.900 10.396 1.00 81.81 164 GLN A O 1
ATOM 1278 N N . GLU A 1 165 ? -8.868 4.973 11.494 1.00 82.12 165 GLU A N 1
ATOM 1279 C CA . GLU A 1 165 ? -9.939 4.492 10.636 1.00 82.12 165 GLU A CA 1
ATOM 1280 C C . GLU A 1 165 ? -10.187 5.493 9.504 1.00 82.12 165 GLU A C 1
ATOM 1282 O O . GLU A 1 165 ? -10.507 6.661 9.722 1.00 82.12 165 GLU A O 1
ATOM 1287 N N . TYR A 1 166 ? -9.983 5.035 8.276 1.00 87.19 166 TYR A N 1
ATOM 1288 C CA . TYR A 1 166 ? -10.330 5.743 7.058 1.00 87.19 166 TYR A CA 1
ATOM 1289 C C . TYR A 1 166 ? -11.803 5.492 6.738 1.00 87.19 166 TYR A C 1
ATOM 1291 O O . TYR A 1 166 ? -12.207 4.363 6.458 1.00 87.19 166 TYR A O 1
ATOM 1299 N N . GLU A 1 167 ? -12.589 6.566 6.763 1.00 87.44 167 GLU A N 1
ATOM 1300 C CA . GLU A 1 167 ? -14.035 6.541 6.504 1.00 87.44 167 GLU A CA 1
ATOM 1301 C C . GLU A 1 167 ? -14.390 6.596 5.008 1.00 87.44 167 GLU A C 1
ATOM 1303 O O . GLU A 1 167 ? -15.559 6.474 4.637 1.00 87.44 167 GLU A O 1
ATOM 1308 N N . GLY A 1 168 ? -13.401 6.815 4.138 1.00 89.06 168 GLY A N 1
ATOM 1309 C CA . GLY A 1 168 ? -13.618 6.896 2.698 1.00 89.06 168 GLY A CA 1
ATOM 1310 C C . GLY A 1 168 ? -13.724 5.532 2.013 1.00 89.06 168 GLY A C 1
ATOM 1311 O O . GLY A 1 168 ? -13.754 4.467 2.632 1.00 89.06 168 GLY A O 1
ATOM 1312 N N . SER A 1 169 ? -13.789 5.569 0.687 1.00 92.56 169 SER A N 1
ATOM 1313 C CA . SER A 1 169 ? -13.920 4.393 -0.165 1.00 92.56 169 SER A CA 1
ATOM 1314 C C . SER A 1 169 ? -12.567 4.023 -0.788 1.00 92.56 169 SER A C 1
ATOM 1316 O O . SER A 1 169 ? -12.194 4.588 -1.820 1.00 92.56 169 SER A O 1
ATOM 1318 N N . PRO A 1 170 ? -11.819 3.057 -0.213 1.00 93.81 170 PRO A N 1
ATOM 1319 C CA . PRO A 1 170 ? -10.560 2.613 -0.803 1.00 93.81 170 PRO A CA 1
ATOM 1320 C C . PRO A 1 170 ? -10.815 2.006 -2.189 1.00 93.81 170 PRO A C 1
ATOM 1322 O O . PRO A 1 170 ? -11.917 1.505 -2.444 1.00 93.81 170 PRO A O 1
ATOM 1325 N N . PRO A 1 171 ? -9.822 2.008 -3.093 1.00 94.38 171 PRO A N 1
ATOM 1326 C CA . PRO A 1 171 ? -9.977 1.458 -4.425 1.00 94.38 171 PRO A CA 1
ATOM 1327 C C . PRO A 1 171 ? -10.382 -0.014 -4.354 1.00 94.38 171 PRO A C 1
ATOM 1329 O O . PRO A 1 171 ? -9.985 -0.769 -3.460 1.00 94.38 171 PRO A O 1
ATOM 1332 N N . CYS A 1 172 ? -11.186 -0.435 -5.321 1.00 94.69 172 CYS A N 1
ATOM 1333 C CA . CYS A 1 172 ? -11.470 -1.847 -5.499 1.00 94.69 172 CYS A CA 1
ATOM 1334 C C . CYS A 1 172 ? -10.191 -2.573 -5.906 1.00 94.69 172 CYS A C 1
ATOM 1336 O O . CYS A 1 172 ? -9.389 -2.046 -6.667 1.00 94.69 172 CYS A O 1
ATOM 1338 N N . LEU A 1 173 ? -9.993 -3.788 -5.409 1.00 93.19 173 LEU A N 1
ATOM 1339 C CA . LEU A 1 173 ? -8.763 -4.531 -5.655 1.00 93.19 173 LEU A CA 1
ATOM 1340 C C . LEU A 1 173 ? -8.975 -5.501 -6.821 1.00 93.19 173 LEU A C 1
ATOM 1342 O O . LEU A 1 173 ? -9.888 -6.334 -6.768 1.00 93.19 173 LEU A O 1
ATOM 1346 N N . TRP A 1 174 ? -8.151 -5.381 -7.863 1.00 83.12 174 TRP A N 1
ATOM 1347 C CA . TRP A 1 174 ? -8.255 -6.173 -9.089 1.00 83.12 174 TRP A CA 1
ATOM 1348 C C . TRP A 1 174 ? -7.473 -7.475 -9.026 1.00 83.12 174 TRP A C 1
ATOM 1350 O O . TRP A 1 174 ? -6.308 -7.488 -8.636 1.00 83.12 174 TRP A O 1
ATOM 1360 N N . ILE A 1 175 ? -8.101 -8.567 -9.462 1.00 70.94 175 ILE A N 1
ATOM 1361 C CA . ILE A 1 175 ? -7.468 -9.893 -9.519 1.00 70.94 175 ILE A CA 1
ATOM 1362 C C . ILE A 1 175 ? -7.803 -10.673 -10.785 1.00 70.94 175 ILE A C 1
ATOM 1364 O O . ILE A 1 175 ? -7.153 -11.678 -11.047 1.00 70.94 175 ILE A O 1
ATOM 1368 N N . ASP A 1 176 ? -8.790 -10.253 -11.579 1.00 70.31 176 ASP A N 1
ATOM 1369 C CA . ASP A 1 176 ? -9.195 -11.040 -12.742 1.00 70.31 176 ASP A CA 1
ATOM 1370 C C . ASP A 1 176 ? -8.467 -10.583 -14.015 1.00 70.31 176 ASP A C 1
ATOM 1372 O O . ASP A 1 176 ? -8.894 -9.606 -14.636 1.00 70.31 176 ASP A O 1
ATOM 1376 N N . PRO A 1 177 ? -7.422 -11.309 -14.464 1.00 65.00 177 PRO A N 1
ATOM 1377 C CA . PRO A 1 177 ? -6.673 -10.961 -15.669 1.00 65.00 177 PRO A CA 1
ATOM 1378 C C . PRO A 1 177 ? -7.503 -11.093 -16.952 1.00 65.00 177 PRO A C 1
ATOM 1380 O O . PRO A 1 177 ? -7.021 -10.740 -18.026 1.00 65.00 177 PRO A O 1
ATOM 1383 N N . ARG A 1 178 ? -8.726 -11.642 -16.879 1.00 65.06 178 ARG A N 1
ATOM 1384 C CA . ARG A 1 178 ? -9.624 -11.784 -18.034 1.00 65.06 178 ARG A CA 1
ATOM 1385 C C . ARG A 1 178 ? -10.369 -10.494 -18.362 1.00 65.06 178 ARG A C 1
ATOM 1387 O O . ARG A 1 178 ? -10.962 -10.408 -19.434 1.00 65.06 178 ARG A O 1
ATOM 1394 N N . ILE A 1 179 ? -10.370 -9.517 -17.456 1.00 64.44 179 ILE A N 1
ATOM 1395 C CA . ILE A 1 179 ? -10.959 -8.205 -17.711 1.00 64.44 179 ILE A CA 1
ATOM 1396 C C . ILE A 1 179 ? -10.044 -7.459 -18.684 1.00 64.44 179 ILE A C 1
ATOM 1398 O O . ILE A 1 179 ? -8.841 -7.345 -18.457 1.00 64.44 179 ILE A O 1
ATOM 1402 N N . HIS A 1 180 ? -10.620 -6.981 -19.787 1.00 69.19 180 HIS A N 1
ATOM 1403 C CA . HIS A 1 180 ? -9.901 -6.151 -20.742 1.00 69.19 180 HIS A CA 1
ATOM 1404 C C . HIS A 1 180 ? -9.636 -4.792 -20.094 1.00 69.19 180 HIS A C 1
ATOM 1406 O O . HIS A 1 180 ? -10.584 -4.065 -19.812 1.00 69.19 180 HIS A O 1
ATOM 1412 N N . LEU A 1 181 ? -8.364 -4.501 -19.827 1.00 72.88 181 LEU A N 1
ATOM 1413 C CA . LEU A 1 181 ? -7.930 -3.197 -19.337 1.00 72.88 181 LEU A CA 1
ATOM 1414 C C . LEU A 1 181 ? -8.071 -2.170 -20.460 1.00 72.88 181 LEU A C 1
ATOM 1416 O O . LEU A 1 181 ? -7.761 -2.477 -21.618 1.00 72.88 181 LEU A O 1
ATOM 1420 N N . GLU A 1 182 ? -8.486 -0.958 -20.119 1.00 76.38 182 GLU A N 1
ATOM 1421 C CA . GLU A 1 182 ? -8.437 0.174 -21.037 1.00 76.38 182 GLU A CA 1
ATOM 1422 C C . GLU A 1 182 ? -6.995 0.410 -21.540 1.00 76.38 182 GLU A C 1
ATOM 1424 O O . GLU A 1 182 ? -6.018 0.223 -20.806 1.00 76.38 182 GLU A O 1
ATOM 1429 N N . PRO A 1 183 ? -6.823 0.875 -22.790 1.00 73.38 183 PRO A N 1
ATOM 1430 C CA . PRO A 1 183 ? -5.506 1.105 -23.380 1.00 73.38 183 PRO A CA 1
ATOM 1431 C C . PRO A 1 183 ? -4.739 2.249 -22.718 1.00 73.38 183 PRO A C 1
ATOM 1433 O O . PRO A 1 183 ? -3.536 2.381 -22.932 1.00 73.38 183 PRO A O 1
ATOM 1436 N N . SER A 1 184 ? -5.415 3.091 -21.937 1.00 80.06 184 SER A N 1
ATOM 1437 C CA . SER A 1 184 ? -4.809 4.169 -21.167 1.00 80.06 184 SER A CA 1
ATOM 1438 C C . SER A 1 184 ? -5.161 3.998 -19.697 1.00 80.06 184 SER A C 1
ATOM 1440 O O . SER A 1 184 ? -6.324 4.132 -19.329 1.00 80.06 184 SER A O 1
ATOM 1442 N N . LEU A 1 185 ? -4.146 3.799 -18.864 1.00 85.75 185 LEU A N 1
ATOM 1443 C CA . LEU A 1 185 ? -4.286 3.599 -17.423 1.00 85.75 185 LEU A CA 1
ATOM 1444 C C . LEU A 1 185 ? -3.689 4.770 -16.646 1.00 85.75 185 LEU A C 1
ATOM 1446 O O . LEU A 1 185 ? -2.813 5.476 -17.152 1.00 85.75 185 LEU A O 1
ATOM 1450 N N . ASP A 1 186 ? -4.173 4.984 -15.428 1.00 88.81 186 ASP A N 1
ATOM 1451 C CA . ASP A 1 186 ? -3.768 6.096 -14.575 1.00 88.81 186 ASP A CA 1
ATOM 1452 C C . ASP A 1 186 ? -2.687 5.646 -13.580 1.00 88.81 186 ASP A C 1
ATOM 1454 O O . ASP A 1 186 ? -2.769 4.578 -12.967 1.00 88.81 186 ASP A O 1
ATOM 1458 N N . ILE A 1 187 ? -1.661 6.480 -13.410 1.00 87.94 187 ILE A N 1
ATOM 1459 C CA . ILE A 1 187 ? -0.653 6.330 -12.360 1.00 87.94 187 ILE A CA 1
ATOM 1460 C C . ILE A 1 187 ? -0.728 7.524 -11.430 1.00 87.94 187 ILE A C 1
ATOM 1462 O O . ILE A 1 187 ? -0.743 8.675 -11.868 1.00 87.94 187 ILE A O 1
ATOM 1466 N N . HIS A 1 188 ? -0.735 7.222 -10.139 1.00 88.12 188 HIS A N 1
ATOM 1467 C CA . HIS A 1 188 ? -0.646 8.200 -9.067 1.00 88.12 188 HIS A CA 1
ATOM 1468 C C . HIS A 1 188 ? 0.614 7.916 -8.264 1.00 88.12 188 HIS A C 1
ATOM 1470 O O . HIS A 1 188 ? 0.714 6.841 -7.682 1.00 88.12 188 HIS A O 1
ATOM 1476 N N . ASP A 1 189 ? 1.566 8.841 -8.234 1.00 85.81 189 ASP A N 1
ATOM 1477 C CA . ASP A 1 189 ? 2.847 8.672 -7.537 1.00 85.81 189 ASP A CA 1
ATOM 1478 C C . ASP A 1 189 ? 3.194 9.932 -6.732 1.00 85.81 189 ASP A C 1
ATOM 1480 O O . ASP A 1 189 ? 2.500 10.950 -6.773 1.00 85.81 189 ASP A O 1
ATOM 1484 N N . THR A 1 190 ? 4.287 9.860 -5.986 1.00 79.38 190 THR A N 1
ATOM 1485 C CA . THR A 1 190 ? 4.884 10.963 -5.254 1.00 79.38 190 THR A CA 1
ATOM 1486 C C . THR A 1 190 ? 6.315 11.146 -5.745 1.00 79.38 190 THR A C 1
ATOM 1488 O O . THR A 1 190 ? 7.148 10.252 -5.625 1.00 79.38 190 THR A O 1
ATOM 1491 N N . VAL A 1 191 ? 6.632 12.324 -6.279 1.00 76.38 191 VAL A N 1
ATOM 1492 C CA . VAL A 1 191 ? 7.983 12.673 -6.737 1.00 76.38 191 VAL A CA 1
ATOM 1493 C C . VAL A 1 191 ? 8.457 13.881 -5.947 1.00 76.38 191 VAL A C 1
ATOM 1495 O O . VAL A 1 191 ? 7.850 14.948 -6.003 1.00 76.38 191 VAL A O 1
ATOM 1498 N N . ASN A 1 192 ? 9.543 13.716 -5.185 1.00 75.06 192 ASN A N 1
ATOM 1499 C CA . ASN A 1 192 ? 10.091 14.759 -4.306 1.00 75.06 192 ASN A CA 1
ATOM 1500 C C . ASN A 1 192 ? 9.029 15.371 -3.366 1.00 75.06 192 ASN A C 1
ATOM 1502 O O . ASN A 1 192 ? 8.960 16.588 -3.206 1.00 75.06 192 ASN A O 1
ATOM 1506 N N . GLY A 1 193 ? 8.153 14.535 -2.797 1.00 73.25 193 GLY A N 1
ATOM 1507 C CA . GLY A 1 193 ? 7.067 14.978 -1.912 1.00 73.25 193 GLY A CA 1
ATOM 1508 C C . GLY A 1 193 ? 5.873 15.624 -2.616 1.00 73.25 193 GLY A C 1
ATOM 1509 O O . GLY A 1 193 ? 4.914 15.992 -1.949 1.00 73.25 193 GLY A O 1
ATOM 1510 N N . THR A 1 194 ? 5.896 15.744 -3.944 1.00 79.12 194 THR A N 1
ATOM 1511 C CA . THR A 1 194 ? 4.773 16.277 -4.722 1.00 79.12 194 THR A CA 1
ATOM 1512 C C . THR A 1 194 ? 3.976 15.136 -5.333 1.00 79.12 194 THR A C 1
ATOM 1514 O O . THR A 1 194 ? 4.552 14.243 -5.954 1.00 79.12 194 THR A O 1
ATOM 1517 N N . PHE A 1 195 ? 2.654 15.176 -5.177 1.00 81.31 195 PHE A N 1
ATOM 1518 C CA . PHE A 1 195 ? 1.756 14.245 -5.849 1.00 81.31 195 PHE A CA 1
ATOM 1519 C C . PHE A 1 195 ? 1.807 14.460 -7.362 1.00 81.31 195 PHE A C 1
ATOM 1521 O O . PHE A 1 195 ? 1.681 15.589 -7.843 1.00 81.31 195 PHE A O 1
ATOM 1528 N N . VAL A 1 196 ? 1.980 13.379 -8.110 1.00 82.94 196 VAL A N 1
ATOM 1529 C CA . VAL A 1 196 ? 1.975 13.392 -9.570 1.00 82.94 196 VAL A CA 1
ATOM 1530 C C . VAL A 1 196 ? 0.935 12.417 -10.094 1.00 82.94 196 VAL A C 1
ATOM 1532 O O . VAL A 1 196 ? 0.713 11.340 -9.540 1.00 82.94 196 VAL A O 1
ATOM 1535 N N . HIS A 1 197 ? 0.289 12.821 -11.181 1.00 87.38 197 HIS A N 1
ATOM 1536 C CA . HIS A 1 197 ? -0.688 12.020 -11.897 1.00 87.38 197 HIS A CA 1
ATOM 1537 C C . HIS A 1 197 ? -0.390 12.082 -13.387 1.00 87.38 197 HIS A C 1
ATOM 1539 O O . HIS A 1 197 ? -0.206 13.166 -13.948 1.00 87.38 197 HIS A O 1
ATOM 1545 N N . HIS A 1 198 ? -0.366 10.923 -14.031 1.00 84.19 198 HIS A N 1
ATOM 1546 C CA . HIS A 1 198 ? -0.226 10.822 -15.476 1.00 84.19 198 HIS A CA 1
ATOM 1547 C C . HIS A 1 198 ? -0.894 9.561 -15.999 1.00 84.19 198 HIS A C 1
ATOM 1549 O O . HIS A 1 198 ? -1.124 8.591 -15.280 1.00 84.19 198 HIS A O 1
ATOM 1555 N N . LYS A 1 199 ? -1.189 9.594 -17.295 1.00 85.88 199 LYS A N 1
ATOM 1556 C CA . LYS A 1 199 ? -1.736 8.461 -18.028 1.00 85.88 199 LYS A CA 1
ATOM 1557 C C . LYS A 1 199 ? -0.634 7.737 -18.775 1.00 85.88 199 LYS A C 1
ATOM 1559 O O . LYS A 1 199 ? 0.193 8.373 -19.430 1.00 85.88 199 LYS A O 1
ATOM 1564 N N . ILE A 1 200 ? -0.659 6.413 -18.717 1.00 78.69 200 ILE A N 1
ATOM 1565 C CA . ILE A 1 200 ? 0.215 5.552 -19.505 1.00 78.69 200 ILE A CA 1
ATOM 1566 C C . ILE A 1 200 ? -0.612 4.785 -20.517 1.00 78.69 200 ILE A C 1
ATOM 1568 O O . ILE A 1 200 ? -1.620 4.172 -20.179 1.00 78.69 200 ILE A O 1
ATOM 1572 N N . VAL A 1 201 ? -0.131 4.780 -21.757 1.00 74.31 201 VAL A N 1
ATOM 1573 C CA . VAL A 1 201 ? -0.661 3.909 -22.800 1.00 74.31 201 VAL A CA 1
ATOM 1574 C C . VAL A 1 201 ? -0.044 2.524 -22.638 1.00 74.31 201 VAL A C 1
ATOM 1576 O O . VAL A 1 201 ? 1.172 2.361 -22.775 1.00 74.31 201 VAL A O 1
ATOM 1579 N N . VAL A 1 202 ? -0.873 1.526 -22.346 1.00 69.44 202 VAL A N 1
ATOM 1580 C CA . VAL A 1 202 ? -0.443 0.128 -22.303 1.00 69.44 202 VAL A CA 1
ATOM 1581 C C . VAL A 1 202 ? -0.381 -0.384 -23.731 1.00 69.44 202 VAL A C 1
ATOM 1583 O O . VAL A 1 202 ? -1.389 -0.485 -24.427 1.00 69.44 202 VAL A O 1
ATOM 1586 N N . ASN A 1 203 ? 0.823 -0.701 -24.198 1.00 60.69 203 ASN A N 1
ATOM 1587 C CA . ASN A 1 203 ? 0.989 -1.219 -25.545 1.00 60.69 203 ASN A CA 1
ATOM 1588 C C . ASN A 1 203 ? 0.625 -2.713 -25.561 1.00 60.69 203 ASN A C 1
ATOM 1590 O O . ASN A 1 203 ? 1.464 -3.571 -25.300 1.00 60.69 203 ASN A O 1
ATOM 1594 N N . HIS A 1 204 ? -0.637 -3.034 -25.865 1.00 56.19 204 HIS A N 1
ATOM 1595 C CA . HIS A 1 204 ? -1.157 -4.413 -25.912 1.00 56.19 204 HIS A CA 1
ATOM 1596 C C . HIS A 1 204 ? -0.503 -5.308 -26.986 1.00 56.19 204 HIS A C 1
ATOM 1598 O O . HIS A 1 204 ? -0.862 -6.477 -27.129 1.00 56.19 204 HIS A O 1
ATOM 1604 N N . THR A 1 205 ? 0.422 -4.772 -27.788 1.00 43.56 205 THR A N 1
ATOM 1605 C CA . THR A 1 205 ? 1.102 -5.495 -28.871 1.00 43.56 205 THR A CA 1
ATOM 1606 C C . THR A 1 205 ? 2.077 -6.554 -28.377 1.00 43.56 205 THR A C 1
ATOM 1608 O O . THR A 1 205 ? 2.374 -7.497 -29.111 1.00 43.56 205 THR A O 1
ATOM 1611 N N . GLU A 1 206 ? 2.545 -6.449 -27.137 1.00 46.47 206 GLU A N 1
ATOM 1612 C CA . GLU A 1 206 ? 3.240 -7.552 -26.493 1.00 46.47 206 GLU A CA 1
ATOM 1613 C C . GLU A 1 206 ? 2.175 -8.444 -25.860 1.00 46.47 206 GLU A C 1
ATOM 1615 O O . GLU A 1 206 ? 1.628 -8.149 -24.799 1.00 46.47 206 GLU A O 1
ATOM 1620 N N . LYS A 1 207 ? 1.864 -9.571 -26.524 1.00 42.00 207 LYS A N 1
ATOM 1621 C CA . LYS A 1 207 ? 1.320 -10.735 -25.805 1.00 42.00 207 LYS A CA 1
ATOM 1622 C C . LYS A 1 207 ? 2.132 -10.850 -24.514 1.00 42.00 207 LYS A C 1
ATOM 1624 O O . LYS A 1 207 ? 3.345 -10.710 -24.640 1.00 42.00 207 LYS A O 1
ATOM 1629 N N . PRO A 1 208 ? 1.540 -11.097 -23.332 1.00 45.59 208 PRO A N 1
ATOM 1630 C CA . PRO A 1 208 ? 2.306 -11.306 -22.107 1.00 45.59 208 PRO A CA 1
ATOM 1631 C C . PRO A 1 208 ? 3.232 -12.507 -22.332 1.00 45.59 208 PRO A C 1
ATOM 1633 O O . PRO A 1 208 ? 2.855 -13.668 -22.165 1.00 45.59 208 PRO A O 1
ATOM 1636 N N . THR A 1 209 ? 4.418 -12.242 -22.872 1.00 34.97 209 THR A N 1
ATOM 1637 C CA . THR A 1 209 ? 5.360 -13.248 -23.320 1.00 34.97 209 THR A CA 1
ATOM 1638 C C . THR A 1 209 ? 6.028 -13.730 -22.058 1.00 34.97 209 THR A C 1
ATOM 1640 O O . THR A 1 209 ? 6.850 -13.028 -21.486 1.00 34.97 209 THR A O 1
ATOM 1643 N N . HIS A 1 210 ? 5.637 -14.937 -21.655 1.00 35.44 210 HIS A N 1
ATOM 1644 C CA . HIS A 1 210 ? 6.191 -15.718 -20.556 1.00 35.44 210 HIS A CA 1
ATOM 1645 C C . HIS A 1 210 ? 5.877 -15.202 -19.148 1.00 35.44 210 HIS A C 1
ATOM 1647 O O . HIS A 1 210 ? 6.445 -14.220 -18.709 1.00 35.44 210 HIS A O 1
ATOM 1653 N N . ASN A 1 211 ? 5.046 -15.951 -18.412 1.00 38.19 211 ASN A N 1
ATOM 1654 C CA . ASN A 1 211 ? 5.079 -16.172 -16.954 1.00 38.19 211 ASN A CA 1
ATOM 1655 C C . ASN A 1 211 ? 5.201 -14.987 -15.969 1.00 38.19 211 ASN A C 1
ATOM 1657 O O . ASN A 1 211 ? 5.218 -15.233 -14.768 1.00 38.19 211 ASN A O 1
ATOM 1661 N N . PHE A 1 212 ? 5.192 -13.729 -16.401 1.00 45.56 212 PHE A N 1
ATOM 1662 C CA . PHE A 1 212 ? 5.180 -12.554 -15.529 1.00 45.56 212 PHE A CA 1
ATOM 1663 C C . PHE A 1 212 ? 3.750 -12.131 -15.162 1.00 45.56 212 PHE A C 1
ATOM 1665 O O . PHE A 1 212 ? 3.458 -10.946 -15.083 1.00 45.56 212 PHE A O 1
ATOM 1672 N N . GLY A 1 213 ? 2.850 -13.083 -14.877 1.00 52.28 213 GLY A N 1
ATOM 1673 C CA . GLY A 1 213 ? 1.521 -12.777 -14.304 1.00 52.28 213 GLY A CA 1
ATOM 1674 C C . GLY A 1 213 ? 1.582 -12.057 -12.944 1.00 52.28 213 GLY A C 1
ATOM 1675 O O . GLY A 1 213 ? 0.566 -11.628 -12.405 1.00 52.28 213 GLY A O 1
ATOM 1676 N N . ASP A 1 214 ? 2.797 -11.922 -12.426 1.00 65.00 214 ASP A N 1
ATOM 1677 C CA . ASP A 1 214 ? 3.166 -11.401 -11.126 1.00 65.00 214 ASP A CA 1
ATOM 1678 C C . ASP A 1 214 ? 3.455 -9.886 -11.167 1.00 65.00 214 ASP A C 1
ATOM 1680 O O . ASP A 1 214 ? 3.243 -9.179 -10.177 1.00 65.00 214 ASP A O 1
ATOM 1684 N N . PHE A 1 215 ? 3.884 -9.358 -12.322 1.00 70.25 215 PHE A N 1
ATOM 1685 C CA . PHE A 1 215 ? 4.307 -7.965 -12.466 1.00 70.25 215 PHE A CA 1
ATOM 1686 C C . PHE A 1 215 ? 3.686 -7.290 -13.684 1.00 70.25 215 PHE A C 1
ATOM 1688 O O . PHE A 1 215 ? 3.583 -7.871 -14.760 1.00 70.25 215 PHE A O 1
ATOM 1695 N N . LEU A 1 216 ? 3.333 -6.019 -13.522 1.00 70.94 216 LEU A N 1
ATOM 1696 C CA . LEU A 1 216 ? 2.881 -5.154 -14.602 1.00 70.94 216 LEU A CA 1
ATOM 1697 C C . LEU A 1 216 ? 4.048 -4.250 -15.000 1.00 70.94 216 LEU A C 1
ATOM 1699 O O . LEU A 1 216 ? 4.559 -3.470 -14.193 1.00 70.94 216 LEU A O 1
ATOM 1703 N N . THR A 1 217 ? 4.495 -4.393 -16.242 1.00 68.31 217 THR A N 1
ATOM 1704 C CA . THR A 1 217 ? 5.582 -3.598 -16.811 1.00 68.31 217 THR A CA 1
ATOM 1705 C C . THR A 1 217 ? 4.988 -2.409 -17.552 1.00 68.31 217 THR A C 1
ATOM 1707 O O . THR A 1 217 ? 4.156 -2.582 -18.441 1.00 68.31 217 THR A O 1
ATOM 1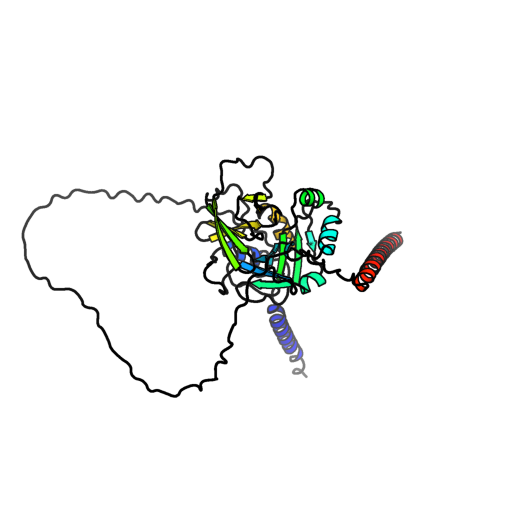710 N N . VAL A 1 218 ? 5.422 -1.199 -17.206 1.00 68.12 218 VAL A N 1
ATOM 1711 C CA . VAL A 1 218 ? 4.976 0.030 -17.871 1.00 68.12 218 VAL A CA 1
ATOM 1712 C C . VAL A 1 218 ? 6.158 0.916 -18.239 1.00 68.12 218 VAL A C 1
ATOM 1714 O O . VAL A 1 218 ? 7.111 1.096 -17.476 1.00 68.12 218 VAL A O 1
ATOM 1717 N N . ASN A 1 219 ? 6.087 1.503 -19.428 1.00 66.19 219 ASN A N 1
ATOM 1718 C CA . ASN A 1 219 ? 7.036 2.518 -19.863 1.00 66.19 219 ASN A CA 1
ATOM 1719 C C . ASN A 1 219 ? 6.626 3.854 -19.239 1.00 66.19 219 ASN A C 1
ATOM 1721 O O . ASN A 1 219 ? 5.770 4.545 -19.783 1.00 66.19 219 ASN A O 1
ATOM 1725 N N . SER A 1 220 ? 7.205 4.187 -18.083 1.00 64.12 220 SER A N 1
ATOM 1726 C CA . SER A 1 220 ? 6.910 5.433 -17.364 1.00 64.12 220 SER A CA 1
ATOM 1727 C C . SER A 1 220 ? 8.046 6.459 -17.436 1.00 64.12 220 SER A C 1
ATOM 1729 O O . SER A 1 220 ? 9.156 6.167 -17.894 1.00 64.12 220 SER A O 1
ATOM 1731 N N . ILE A 1 221 ? 7.753 7.675 -16.976 1.00 60.81 221 ILE A N 1
ATOM 1732 C CA . ILE A 1 221 ? 8.660 8.821 -16.937 1.00 60.81 221 ILE A CA 1
ATOM 1733 C C . ILE A 1 221 ? 9.679 8.638 -15.789 1.00 60.81 221 ILE A C 1
ATOM 1735 O O . ILE A 1 221 ? 9.519 7.842 -14.861 1.00 60.81 221 ILE A O 1
ATOM 1739 N N . LYS A 1 222 ? 10.811 9.344 -15.873 1.00 59.72 222 LYS A N 1
ATOM 1740 C CA . LYS A 1 222 ? 11.890 9.292 -14.876 1.00 59.72 222 LYS A CA 1
ATOM 1741 C C . LYS A 1 222 ? 11.444 9.887 -13.533 1.00 59.72 222 LYS A C 1
ATOM 1743 O O . LYS A 1 222 ? 10.923 10.994 -13.509 1.00 59.72 222 LYS A O 1
ATOM 1748 N N . GLY A 1 223 ? 11.798 9.225 -12.428 1.00 58.75 223 GLY A N 1
ATOM 1749 C CA . GLY A 1 223 ? 11.747 9.799 -11.071 1.00 58.75 223 GLY A CA 1
ATOM 1750 C C . GLY A 1 223 ? 10.624 9.293 -10.162 1.00 58.75 223 GLY A C 1
ATOM 1751 O O . GLY A 1 223 ? 10.644 9.596 -8.977 1.00 58.75 223 GLY A O 1
ATOM 1752 N N . GLU A 1 224 ? 9.700 8.496 -10.688 1.00 68.88 224 GLU A N 1
ATOM 1753 C CA . GLU A 1 224 ? 8.613 7.862 -9.930 1.00 68.88 224 GLU A CA 1
ATOM 1754 C C . GLU A 1 224 ? 9.112 6.817 -8.925 1.00 68.88 224 GLU A C 1
ATOM 1756 O O . GLU A 1 224 ? 10.047 6.056 -9.231 1.00 68.88 224 GLU A O 1
ATOM 1761 N N . THR A 1 225 ? 8.472 6.788 -7.752 1.00 66.75 225 THR A N 1
ATOM 1762 C CA . THR A 1 225 ? 8.879 6.007 -6.568 1.00 66.75 225 THR A CA 1
ATOM 1763 C C . THR A 1 225 ? 8.049 4.742 -6.353 1.00 66.75 225 THR A C 1
ATOM 1765 O O . THR A 1 225 ? 8.330 3.954 -5.450 1.00 66.75 225 THR A O 1
ATOM 1768 N N . GLY A 1 226 ? 7.072 4.495 -7.224 1.00 69.88 226 GLY A N 1
ATOM 1769 C CA . GLY A 1 226 ? 6.296 3.267 -7.222 1.00 69.88 226 GLY A CA 1
ATOM 1770 C C . GLY A 1 226 ? 4.908 3.434 -6.616 1.00 69.88 226 GLY A C 1
ATOM 1771 O O . GLY A 1 226 ? 4.518 2.689 -5.722 1.00 69.88 226 GLY A O 1
ATOM 1772 N N . GLY A 1 227 ? 4.166 4.413 -7.121 1.00 85.56 227 GLY A N 1
ATOM 1773 C CA . GLY A 1 227 ? 2.810 4.718 -6.687 1.00 85.56 227 GLY A CA 1
ATOM 1774 C C . GLY A 1 227 ? 1.737 3.697 -7.072 1.00 85.56 227 GLY A C 1
ATOM 1775 O O . GLY A 1 227 ? 2.004 2.514 -7.297 1.00 85.56 227 GLY A O 1
ATOM 1776 N N . ALA A 1 228 ? 0.489 4.153 -7.102 1.00 90.81 228 ALA A N 1
ATOM 1777 C CA . ALA A 1 228 ? -0.671 3.349 -7.459 1.00 90.81 228 ALA A CA 1
ATOM 1778 C C . ALA A 1 228 ? -0.833 3.270 -8.977 1.00 90.81 228 ALA A C 1
ATOM 1780 O O . ALA A 1 228 ? -0.848 4.300 -9.651 1.00 90.81 228 ALA A O 1
ATOM 1781 N N . PHE A 1 229 ? -1.032 2.059 -9.491 1.00 89.88 229 PHE A N 1
ATOM 1782 C CA . PHE A 1 229 ? -1.478 1.838 -10.861 1.00 89.88 229 PHE A CA 1
ATOM 1783 C C . PHE A 1 229 ? -2.959 1.492 -10.860 1.00 89.88 229 PHE A C 1
ATOM 1785 O O . PHE A 1 229 ? -3.348 0.475 -10.275 1.00 89.88 229 PHE A O 1
ATOM 1792 N N . VAL A 1 230 ? -3.780 2.349 -11.463 1.00 91.25 230 VAL A N 1
ATOM 1793 C CA . VAL A 1 230 ? -5.236 2.271 -11.348 1.00 91.25 230 VAL A CA 1
ATOM 1794 C C . VAL A 1 230 ? -5.953 2.397 -12.685 1.00 91.25 230 VAL A C 1
ATOM 1796 O O . VAL A 1 230 ? -5.432 2.915 -13.673 1.00 91.25 230 VAL A O 1
ATOM 1799 N N . GLU A 1 231 ? -7.197 1.947 -12.671 1.00 89.69 231 GLU A N 1
ATOM 1800 C CA . GLU A 1 231 ? -8.169 2.107 -13.742 1.00 89.69 231 GLU A CA 1
ATOM 1801 C C . GLU A 1 231 ? -9.494 2.586 -13.151 1.00 89.69 231 GLU A C 1
ATOM 1803 O O . GLU A 1 231 ? -9.830 2.250 -12.016 1.00 89.69 231 GLU A O 1
ATOM 1808 N N . VAL A 1 232 ? -10.277 3.350 -13.910 1.00 88.62 232 VAL A N 1
ATOM 1809 C CA . VAL A 1 232 ? -11.650 3.687 -13.520 1.00 88.62 232 VAL A CA 1
ATOM 1810 C C . VAL A 1 232 ? -12.617 2.864 -14.360 1.00 88.62 232 VAL A C 1
ATOM 1812 O O . VAL A 1 232 ? -12.784 3.114 -15.549 1.00 88.62 232 VAL A O 1
ATOM 1815 N N . MET A 1 233 ? -13.300 1.912 -13.726 1.00 85.38 233 MET A N 1
ATOM 1816 C CA . MET A 1 233 ? -14.278 1.036 -14.373 1.00 85.38 233 MET A CA 1
ATOM 1817 C C . MET A 1 233 ? -15.654 1.219 -13.739 1.00 85.38 233 MET A C 1
ATOM 1819 O O . MET A 1 233 ? -15.800 1.101 -12.524 1.00 85.38 233 MET A O 1
ATOM 1823 N N . ASN A 1 234 ? -16.688 1.478 -14.546 1.00 85.38 234 ASN A N 1
ATOM 1824 C CA . ASN A 1 234 ? -18.065 1.681 -14.065 1.00 85.38 234 ASN A CA 1
ATOM 1825 C C . ASN A 1 234 ? -18.173 2.740 -12.948 1.00 85.38 234 ASN A C 1
ATOM 1827 O O . ASN A 1 234 ? -18.910 2.563 -11.977 1.00 85.38 234 ASN A O 1
ATOM 1831 N N . GLY A 1 235 ? -17.394 3.821 -13.061 1.00 88.19 235 GLY A N 1
ATOM 1832 C CA . GLY A 1 235 ? -17.337 4.879 -12.048 1.00 88.19 235 GLY A CA 1
ATOM 1833 C C . GLY A 1 235 ? -16.684 4.452 -10.731 1.00 88.19 235 GLY A C 1
ATOM 1834 O O . GLY A 1 235 ? -16.847 5.145 -9.734 1.00 88.19 235 GLY A O 1
ATOM 1835 N N . ARG A 1 236 ? -15.966 3.322 -10.702 1.00 90.88 236 ARG A N 1
ATOM 1836 C CA . ARG A 1 236 ? -15.195 2.869 -9.544 1.00 90.88 236 ARG A CA 1
ATOM 1837 C C . ARG A 1 236 ? -13.707 2.857 -9.852 1.00 90.88 236 ARG A C 1
ATOM 1839 O O . ARG A 1 236 ? -13.292 2.330 -10.879 1.00 90.88 236 ARG A O 1
ATOM 1846 N N . THR A 1 237 ? -12.911 3.389 -8.937 1.00 92.19 237 THR A N 1
ATOM 1847 C CA . THR A 1 237 ? -11.453 3.285 -8.964 1.00 92.19 237 THR A CA 1
ATOM 1848 C C . THR A 1 237 ? -11.029 1.859 -8.615 1.00 92.19 237 THR A C 1
ATOM 1850 O O . THR A 1 237 ? -11.382 1.334 -7.555 1.00 92.19 237 THR A O 1
ATOM 1853 N N . ILE A 1 238 ? -10.261 1.242 -9.503 1.00 92.12 238 ILE A N 1
ATOM 1854 C CA . ILE A 1 238 ? -9.741 -0.115 -9.409 1.00 92.12 238 ILE A CA 1
ATOM 1855 C C . ILE A 1 238 ? -8.213 -0.043 -9.294 1.00 92.12 238 ILE A C 1
ATOM 1857 O O . ILE A 1 238 ? -7.551 0.486 -10.179 1.00 92.12 238 ILE A O 1
ATOM 1861 N N . LEU A 1 239 ? -7.638 -0.587 -8.222 1.00 93.38 239 LEU A N 1
ATOM 1862 C CA . LEU A 1 239 ? -6.194 -0.724 -8.042 1.00 93.38 239 LEU A CA 1
ATOM 1863 C C . LEU A 1 239 ? -5.713 -2.008 -8.724 1.00 93.38 239 LEU A C 1
ATOM 1865 O O . LEU A 1 239 ? -6.151 -3.106 -8.377 1.00 93.38 239 LEU A O 1
ATOM 1869 N N . LEU A 1 240 ? -4.805 -1.860 -9.686 1.00 89.94 240 LEU A N 1
ATOM 1870 C CA . LEU A 1 240 ? -4.224 -2.952 -10.472 1.00 89.94 240 LEU A CA 1
ATOM 1871 C C . LEU A 1 240 ? -2.893 -3.428 -9.884 1.00 89.94 240 LEU A C 1
ATOM 1873 O O . LEU A 1 240 ? -2.572 -4.620 -9.918 1.00 89.94 240 LEU A O 1
ATOM 1877 N N . GLY A 1 241 ? -2.122 -2.499 -9.321 1.00 89.75 241 GLY A N 1
ATOM 1878 C CA . GLY A 1 241 ? -0.842 -2.805 -8.703 1.00 89.75 241 GLY A CA 1
ATOM 1879 C C . GLY A 1 241 ? -0.219 -1.628 -7.965 1.00 89.75 241 GLY A C 1
ATOM 1880 O O . GLY A 1 241 ? -0.679 -0.490 -8.056 1.00 89.75 241 GLY A O 1
ATOM 1881 N N . ILE A 1 242 ? 0.854 -1.932 -7.240 1.00 90.31 242 ILE A N 1
ATOM 1882 C CA . ILE A 1 242 ? 1.688 -0.958 -6.530 1.00 90.31 242 ILE A CA 1
ATOM 1883 C C . ILE A 1 242 ? 3.106 -1.013 -7.083 1.00 90.31 242 ILE A C 1
ATOM 1885 O O . ILE A 1 242 ? 3.649 -2.094 -7.325 1.00 90.31 242 ILE A O 1
ATOM 1889 N N . GLY A 1 243 ? 3.710 0.141 -7.318 1.00 85.00 243 GLY A N 1
ATOM 1890 C CA . GLY A 1 243 ? 5.066 0.183 -7.830 1.00 85.00 243 GLY A CA 1
ATOM 1891 C C . GLY A 1 243 ? 6.085 -0.257 -6.781 1.00 85.00 243 GLY A C 1
ATOM 1892 O O . GLY A 1 243 ? 5.921 -0.063 -5.580 1.00 85.00 243 GLY A O 1
ATOM 1893 N N . GLY A 1 244 ? 7.172 -0.869 -7.239 1.00 67.44 244 GLY A N 1
ATOM 1894 C CA . GLY A 1 244 ? 8.266 -1.243 -6.341 1.00 67.44 244 GLY A CA 1
ATOM 1895 C C . GLY A 1 244 ? 9.605 -1.310 -7.050 1.00 67.44 244 GLY A C 1
ATOM 1896 O O . GLY A 1 244 ? 10.365 -2.263 -6.891 1.00 67.44 244 GLY A O 1
ATOM 1897 N N . SER A 1 245 ? 9.876 -0.314 -7.898 1.00 60.19 245 SER A N 1
ATOM 1898 C CA . SER A 1 245 ? 11.151 -0.234 -8.599 1.00 60.19 245 SER A CA 1
ATOM 1899 C C . SER A 1 245 ? 11.692 1.188 -8.737 1.00 60.19 245 SER A C 1
ATOM 1901 O O . SER A 1 245 ? 11.277 1.990 -9.583 1.00 60.19 245 SER A O 1
ATOM 1903 N N . ASN A 1 246 ? 12.776 1.412 -8.002 1.00 54.88 246 ASN A N 1
ATOM 1904 C CA . ASN A 1 246 ? 13.862 2.296 -8.390 1.00 54.88 246 ASN A CA 1
ATOM 1905 C C . ASN A 1 246 ? 14.802 1.593 -9.367 1.00 54.88 246 ASN A C 1
ATOM 1907 O O . ASN A 1 246 ? 15.903 1.184 -8.982 1.00 54.88 246 ASN A O 1
ATOM 1911 N N . SER A 1 247 ? 14.444 1.500 -10.648 1.00 51.81 247 SER A N 1
ATOM 1912 C CA . SER A 1 247 ? 15.510 1.322 -11.630 1.00 51.81 247 SER A CA 1
ATOM 1913 C C . SER A 1 247 ? 16.485 2.494 -11.476 1.00 51.81 247 SER A C 1
ATOM 1915 O O . SER A 1 247 ? 16.126 3.649 -11.708 1.00 51.81 247 SER A O 1
ATOM 1917 N N . LYS A 1 248 ? 17.733 2.190 -11.090 1.00 50.34 248 LYS A N 1
ATOM 1918 C CA . LYS A 1 248 ? 18.840 3.162 -11.029 1.00 50.34 248 LYS A CA 1
ATOM 1919 C C . LYS A 1 248 ? 19.117 3.803 -12.391 1.00 50.34 248 LYS A C 1
ATOM 1921 O O . LYS A 1 248 ? 19.771 4.838 -12.458 1.00 50.34 248 LYS A O 1
ATOM 1926 N N . THR A 1 249 ? 18.642 3.183 -13.470 1.00 52.78 249 THR A N 1
ATOM 1927 C CA . THR A 1 249 ? 18.822 3.673 -14.830 1.00 52.78 249 THR A CA 1
ATOM 1928 C C . THR A 1 249 ? 17.494 4.128 -15.407 1.00 52.78 249 THR A C 1
ATOM 1930 O O . THR A 1 249 ? 16.461 3.465 -15.320 1.00 52.78 249 THR A O 1
ATOM 1933 N N . ALA A 1 250 ? 17.543 5.305 -16.004 1.00 50.03 250 ALA A N 1
ATOM 1934 C CA . ALA A 1 250 ? 16.385 6.045 -16.454 1.00 50.03 250 ALA A CA 1
ATOM 1935 C C . ALA A 1 250 ? 15.758 5.506 -17.759 1.00 50.03 250 ALA A C 1
ATOM 1937 O O . ALA A 1 250 ? 14.890 6.159 -18.328 1.00 50.03 250 ALA A O 1
ATOM 1938 N N . SER A 1 251 ? 16.259 4.370 -18.252 1.00 54.84 251 SER A N 1
ATOM 1939 C CA . SER A 1 251 ? 15.900 3.718 -19.515 1.00 54.84 251 SER A CA 1
ATOM 1940 C C . SER A 1 251 ? 15.168 2.389 -19.335 1.00 54.84 251 SER A C 1
ATOM 1942 O O . SER A 1 251 ? 14.757 1.804 -20.331 1.00 54.84 251 SER A O 1
ATOM 1944 N N . ASN A 1 252 ? 15.030 1.886 -18.105 1.00 61.16 252 ASN A N 1
ATOM 1945 C CA . ASN A 1 252 ? 14.347 0.617 -17.877 1.00 61.16 252 ASN A CA 1
ATOM 1946 C C . ASN A 1 252 ? 12.860 0.851 -17.609 1.00 61.16 252 ASN A C 1
ATOM 1948 O O . ASN A 1 252 ? 12.515 1.828 -16.933 1.00 61.16 252 ASN A O 1
ATOM 1952 N N . PRO A 1 253 ? 11.993 -0.058 -18.079 1.00 64.31 253 PRO A N 1
ATOM 1953 C CA . PRO A 1 253 ? 10.582 -0.000 -17.756 1.00 64.31 253 PRO A CA 1
ATOM 1954 C C . PRO A 1 253 ? 10.379 -0.062 -16.239 1.00 64.31 253 PRO A C 1
ATOM 1956 O O . PRO A 1 253 ? 11.161 -0.682 -15.506 1.00 64.31 253 PRO A O 1
ATOM 1959 N N . LYS A 1 254 ? 9.334 0.614 -15.765 1.00 71.75 254 LYS A N 1
ATOM 1960 C CA . LYS A 1 254 ? 8.903 0.559 -14.371 1.00 71.75 254 LYS A CA 1
ATOM 1961 C C . LYS A 1 254 ? 8.058 -0.691 -14.158 1.00 71.75 254 LYS A C 1
ATOM 1963 O O . LYS A 1 254 ? 7.369 -1.156 -15.062 1.00 71.75 254 LYS A O 1
ATOM 1968 N N . TRP A 1 255 ? 8.140 -1.227 -12.947 1.00 76.44 255 TRP A N 1
ATOM 1969 C CA . TRP A 1 255 ? 7.501 -2.481 -12.571 1.00 76.44 255 TRP A CA 1
ATOM 1970 C C . TRP A 1 255 ? 6.560 -2.235 -11.403 1.00 76.44 255 TRP A C 1
ATOM 1972 O O . TRP A 1 255 ? 6.949 -1.633 -10.396 1.00 76.44 255 TRP A O 1
ATOM 1982 N N . PHE A 1 256 ? 5.345 -2.740 -11.549 1.00 81.94 256 PHE A N 1
ATOM 1983 C CA . PHE A 1 256 ? 4.320 -2.744 -10.523 1.00 81.94 256 PHE A CA 1
ATOM 1984 C C . PHE A 1 256 ? 4.060 -4.183 -10.106 1.00 81.94 256 PHE A C 1
ATOM 1986 O O . PHE A 1 256 ? 3.938 -5.074 -10.944 1.00 81.94 256 PHE A O 1
ATOM 1993 N N . TYR A 1 257 ? 3.977 -4.415 -8.805 1.00 85.56 257 TYR A N 1
ATOM 1994 C CA . TYR A 1 257 ? 3.504 -5.672 -8.252 1.00 85.56 257 TYR A CA 1
ATOM 1995 C C . TYR A 1 257 ? 2.000 -5.758 -8.498 1.00 85.56 257 TYR A C 1
ATOM 1997 O O . TYR A 1 257 ? 1.248 -4.898 -8.029 1.00 85.56 257 TYR A O 1
ATOM 2005 N N . SER A 1 258 ? 1.565 -6.773 -9.246 1.00 86.50 258 SER A N 1
ATOM 2006 C CA . SER A 1 258 ? 0.139 -6.993 -9.488 1.00 86.50 258 SER A CA 1
ATOM 2007 C C . SER A 1 258 ? -0.575 -7.305 -8.172 1.00 86.50 258 SER A C 1
ATOM 2009 O O . SER A 1 258 ? -0.066 -8.066 -7.344 1.00 86.50 258 SER A O 1
ATOM 2011 N N . LEU A 1 259 ? -1.790 -6.786 -7.985 1.00 88.75 259 LEU A N 1
ATOM 2012 C CA . LEU A 1 259 ? -2.601 -7.179 -6.831 1.00 88.75 259 LEU A CA 1
ATOM 2013 C C . LEU A 1 259 ? -2.975 -8.667 -6.835 1.00 88.75 259 LEU A C 1
ATOM 2015 O O . LEU A 1 259 ? -3.151 -9.245 -5.763 1.00 88.75 259 LEU A O 1
ATOM 2019 N N . ASN A 1 260 ? -3.019 -9.312 -8.004 1.00 85.31 260 ASN A N 1
ATOM 2020 C CA . ASN A 1 260 ? -3.207 -10.759 -8.091 1.00 85.31 260 ASN A CA 1
ATOM 2021 C C . ASN A 1 260 ? -2.081 -11.522 -7.369 1.00 85.31 260 ASN A C 1
ATOM 2023 O O . ASN A 1 260 ? -2.348 -12.492 -6.664 1.00 85.31 260 ASN A O 1
ATOM 2027 N N . LEU A 1 261 ? -0.838 -11.039 -7.469 1.00 84.81 261 LEU A N 1
ATOM 2028 C CA . LEU A 1 261 ? 0.308 -11.615 -6.761 1.00 84.81 261 LEU A CA 1
ATOM 2029 C C . LEU A 1 261 ? 0.226 -11.392 -5.244 1.00 84.81 261 LEU A C 1
ATOM 2031 O O . LEU A 1 261 ? 0.667 -12.228 -4.457 1.00 84.81 261 LEU A O 1
ATOM 2035 N N . LEU A 1 262 ? -0.343 -10.261 -4.826 1.00 89.19 262 LEU A N 1
ATOM 2036 C CA . LEU A 1 262 ? -0.480 -9.889 -3.418 1.00 89.19 262 LEU A CA 1
ATOM 2037 C C . LEU A 1 262 ? -1.680 -10.542 -2.725 1.00 89.19 262 LEU A C 1
ATOM 2039 O O . LEU A 1 262 ? -1.756 -10.499 -1.498 1.00 89.19 262 LEU A O 1
ATOM 2043 N N . ARG A 1 263 ? -2.595 -11.161 -3.479 1.00 90.06 263 ARG A N 1
ATOM 2044 C CA . ARG A 1 263 ? -3.872 -11.699 -2.989 1.00 90.06 263 ARG A CA 1
ATOM 2045 C C . ARG A 1 263 ? -3.750 -12.515 -1.715 1.00 90.06 263 ARG A C 1
ATOM 2047 O O . ARG A 1 263 ? -4.428 -12.241 -0.728 1.00 90.06 263 ARG A O 1
ATOM 2054 N N . ASP A 1 264 ? -2.918 -13.545 -1.767 1.00 89.62 264 ASP A N 1
ATOM 2055 C CA . ASP A 1 264 ? -2.871 -14.548 -0.710 1.00 89.62 264 ASP A CA 1
ATOM 2056 C C . ASP A 1 264 ? -2.257 -13.935 0.558 1.00 89.62 264 ASP A C 1
ATOM 2058 O O . ASP A 1 264 ? -2.744 -14.176 1.662 1.00 89.62 264 ASP A O 1
ATOM 2062 N N . ALA A 1 265 ? -1.272 -13.042 0.398 1.00 91.81 265 ALA A N 1
ATOM 2063 C CA . ALA A 1 265 ? -0.698 -12.273 1.497 1.00 91.81 265 ALA A CA 1
ATOM 2064 C C . ALA A 1 265 ? -1.714 -11.294 2.108 1.00 91.81 265 ALA A C 1
ATOM 2066 O O . ALA A 1 265 ? -1.844 -11.235 3.328 1.00 91.81 265 ALA A O 1
ATOM 2067 N N . LEU A 1 266 ? -2.470 -10.566 1.282 1.00 94.62 266 LEU A N 1
ATOM 2068 C CA . LEU A 1 266 ? -3.523 -9.652 1.735 1.00 94.62 266 LEU A CA 1
ATOM 2069 C C . LEU A 1 266 ? -4.609 -10.385 2.531 1.00 94.62 266 LEU A C 1
ATOM 2071 O O . LEU A 1 266 ? -4.986 -9.962 3.625 1.00 94.62 266 LEU A O 1
ATOM 2075 N N . CYS A 1 267 ? -5.069 -11.525 2.023 1.00 94.19 267 CYS A N 1
ATOM 2076 C CA . CYS A 1 267 ? -6.096 -12.305 2.696 1.00 94.19 267 CYS A CA 1
ATOM 2077 C C . CYS A 1 267 ? -5.576 -12.903 4.011 1.00 94.19 267 CYS A C 1
ATOM 2079 O O . CYS A 1 267 ? -6.221 -12.771 5.051 1.00 94.19 267 CYS A O 1
ATOM 2081 N N . HIS A 1 268 ? -4.383 -13.502 3.998 1.00 93.12 268 HIS A N 1
ATOM 2082 C CA . HIS A 1 268 ? -3.834 -14.173 5.174 1.00 93.12 268 HIS A CA 1
ATOM 2083 C C . HIS A 1 268 ? -3.405 -13.199 6.283 1.00 93.12 268 HIS A C 1
ATOM 2085 O O . HIS A 1 268 ? -3.675 -13.441 7.461 1.00 93.12 268 HIS A O 1
ATOM 2091 N N . LEU A 1 269 ? -2.748 -12.092 5.922 1.00 93.94 269 LEU A N 1
ATOM 2092 C CA . LEU A 1 269 ? -2.130 -11.181 6.890 1.00 93.94 269 LEU A CA 1
ATOM 2093 C C . LEU A 1 269 ? -3.077 -10.095 7.391 1.00 93.94 269 LEU A C 1
ATOM 2095 O O . LEU A 1 269 ? -2.900 -9.631 8.514 1.00 93.94 269 LEU A O 1
ATOM 2099 N N . VAL A 1 270 ? -4.046 -9.669 6.574 1.00 95.69 270 VAL A N 1
ATOM 2100 C CA . VAL A 1 270 ? -4.933 -8.543 6.912 1.00 95.69 270 VAL A CA 1
ATOM 2101 C C . VAL A 1 270 ? -6.411 -8.809 6.636 1.00 95.69 270 VAL A C 1
ATOM 2103 O O . VAL A 1 270 ? -7.231 -7.921 6.836 1.00 95.69 270 VAL A O 1
ATOM 2106 N N . GLY A 1 271 ? -6.798 -10.025 6.237 1.00 95.06 271 GLY A N 1
ATOM 2107 C CA . GLY A 1 271 ? -8.206 -10.397 6.037 1.00 95.06 271 GLY A CA 1
ATOM 2108 C C . GLY A 1 271 ? -8.865 -9.774 4.803 1.00 95.06 271 GLY A C 1
ATOM 2109 O O . GLY A 1 271 ? -10.082 -9.841 4.659 1.00 95.06 271 GLY A O 1
ATOM 2110 N N . VAL A 1 272 ? -8.088 -9.168 3.903 1.00 95.38 272 VAL A N 1
ATOM 2111 C CA . VAL A 1 272 ? -8.595 -8.591 2.651 1.00 95.38 272 VAL A CA 1
ATOM 2112 C C . VAL A 1 272 ? -8.630 -9.695 1.594 1.00 95.38 272 VAL A C 1
ATOM 2114 O O . VAL A 1 272 ? -7.622 -9.982 0.949 1.00 95.38 272 VAL A O 1
ATOM 2117 N N . CYS A 1 273 ? -9.777 -10.361 1.455 1.00 92.62 273 CYS A N 1
ATOM 2118 C CA . CYS A 1 273 ? -9.912 -11.602 0.686 1.00 92.62 273 CYS A CA 1
ATOM 2119 C C . CYS A 1 273 ? -10.858 -11.481 -0.516 1.00 92.62 273 CYS A C 1
ATOM 2121 O O . CYS A 1 273 ? -10.759 -12.269 -1.459 1.00 92.62 273 CYS A O 1
ATOM 2123 N N . ARG A 1 274 ? -11.801 -10.536 -0.495 1.00 84.75 274 ARG A N 1
ATOM 2124 C CA . ARG A 1 274 ? -12.789 -10.335 -1.559 1.00 84.75 274 ARG A CA 1
ATOM 2125 C C . ARG A 1 274 ? -12.289 -9.336 -2.586 1.00 84.75 274 ARG A C 1
ATOM 2127 O O . ARG A 1 274 ? -12.248 -8.133 -2.354 1.00 84.75 274 ARG A O 1
ATOM 2134 N N . PHE A 1 275 ? -11.961 -9.833 -3.763 1.00 80.62 275 PHE A N 1
ATOM 2135 C CA . PHE A 1 275 ? -11.493 -9.003 -4.863 1.00 80.62 275 PHE A CA 1
ATOM 2136 C C . PHE A 1 275 ? -12.610 -8.807 -5.875 1.00 80.62 275 PHE A C 1
ATOM 2138 O O . PHE A 1 275 ? -13.428 -9.704 -6.100 1.00 80.62 275 PHE A O 1
ATOM 2145 N N . THR A 1 276 ? -12.675 -7.613 -6.455 1.00 67.62 276 THR A N 1
ATOM 2146 C CA . THR A 1 276 ? -13.749 -7.269 -7.379 1.00 67.62 276 THR A CA 1
ATOM 2147 C C . THR A 1 276 ? -13.445 -7.935 -8.715 1.00 67.62 276 THR A C 1
ATOM 2149 O O . THR A 1 276 ? -12.559 -7.518 -9.456 1.00 67.62 276 THR A O 1
ATOM 2152 N N . THR A 1 277 ? -14.203 -8.977 -9.039 1.00 61.97 277 THR A N 1
ATOM 2153 C CA . THR A 1 277 ? -14.447 -9.334 -10.434 1.00 61.97 277 THR A CA 1
ATOM 2154 C C . THR A 1 277 ? -15.464 -8.314 -10.912 1.00 61.97 277 THR A C 1
ATOM 2156 O O . THR A 1 277 ? -16.592 -8.294 -10.425 1.00 61.97 277 THR A O 1
ATOM 2159 N N . VAL A 1 278 ? -15.057 -7.361 -11.749 1.00 55.47 278 VAL A N 1
ATOM 2160 C CA . VAL A 1 278 ? -16.011 -6.398 -12.301 1.00 55.47 278 VAL A CA 1
ATOM 2161 C C . VAL A 1 278 ? -17.027 -7.206 -13.101 1.00 55.47 278 VAL A C 1
ATOM 2163 O O . VAL A 1 278 ? -16.740 -7.667 -14.202 1.00 55.47 278 VAL A O 1
ATOM 2166 N N . ILE A 1 279 ? -18.206 -7.426 -12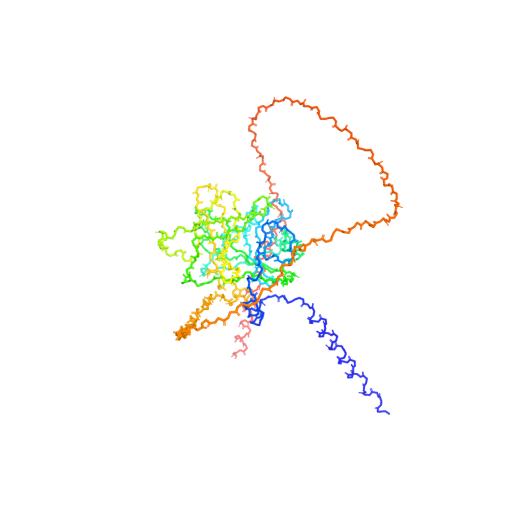.519 1.00 52.81 279 ILE A N 1
ATOM 2167 C CA . ILE A 1 279 ? -19.363 -7.911 -13.254 1.00 52.81 279 ILE A CA 1
ATOM 2168 C C . ILE A 1 279 ? -19.739 -6.723 -14.121 1.00 52.81 279 ILE A C 1
ATOM 2170 O O . ILE A 1 279 ? -20.354 -5.773 -13.640 1.00 52.81 279 ILE A O 1
ATOM 2174 N N . VAL A 1 280 ? -19.275 -6.725 -15.370 1.00 50.06 280 VAL A N 1
ATOM 2175 C CA . VAL A 1 280 ? -19.816 -5.840 -16.399 1.00 50.06 280 VAL A CA 1
ATOM 2176 C C . VAL A 1 280 ? -21.325 -6.061 -16.336 1.00 50.06 280 VAL A C 1
ATOM 2178 O O . VAL A 1 280 ? -21.747 -7.197 -16.569 1.00 50.06 280 VAL A O 1
ATOM 2181 N N . PRO A 1 281 ? -22.138 -5.066 -15.928 1.00 48.44 281 PRO A N 1
ATOM 2182 C CA . PRO A 1 281 ? -23.572 -5.249 -15.968 1.00 48.44 281 PRO A CA 1
ATOM 2183 C C . PRO A 1 281 ? -23.890 -5.541 -17.425 1.00 48.44 281 PRO A C 1
ATOM 2185 O O . PRO A 1 281 ? -23.602 -4.723 -18.299 1.00 48.44 281 PRO A O 1
ATOM 2188 N N . GLU A 1 282 ? -24.374 -6.754 -17.684 1.00 47.75 282 GLU A N 1
ATOM 2189 C CA . GLU A 1 282 ? -24.841 -7.157 -18.996 1.00 47.75 282 GLU A CA 1
ATOM 2190 C C . GLU A 1 282 ? -25.873 -6.107 -19.381 1.00 47.75 282 GLU A C 1
ATOM 2192 O O . GLU A 1 282 ? -26.938 -6.031 -18.767 1.00 47.75 282 GLU A O 1
ATOM 2197 N N . VAL A 1 283 ? -25.495 -5.202 -20.292 1.00 48.59 283 VAL A N 1
ATOM 2198 C CA . VAL A 1 283 ? -26.373 -4.137 -20.759 1.00 48.59 283 VAL A CA 1
ATOM 2199 C C . VAL A 1 283 ? -27.524 -4.861 -21.419 1.00 48.59 283 VAL A C 1
ATOM 2201 O O . VAL A 1 283 ? -27.434 -5.273 -22.577 1.00 48.59 283 VAL A O 1
ATOM 2204 N N . THR A 1 284 ? -28.593 -5.074 -20.657 1.00 46.91 284 THR A N 1
ATOM 2205 C CA . THR A 1 284 ? -29.813 -5.664 -21.165 1.00 46.91 284 THR A CA 1
ATOM 2206 C C . THR A 1 284 ? -30.330 -4.608 -22.117 1.00 46.91 284 THR A C 1
ATOM 2208 O O . THR A 1 284 ? -30.855 -3.572 -21.710 1.00 46.91 284 THR A O 1
ATOM 2211 N N . THR A 1 285 ? -30.032 -4.795 -23.397 1.00 47.59 285 THR A N 1
ATOM 2212 C CA . THR A 1 285 ? -30.456 -3.899 -24.457 1.00 47.59 285 THR A CA 1
ATOM 2213 C C . THR A 1 285 ? -31.951 -4.113 -24.549 1.00 47.59 285 THR A C 1
ATOM 2215 O O . THR A 1 285 ? -32.430 -5.001 -25.249 1.00 47.59 285 THR A O 1
ATOM 2218 N N . THR A 1 286 ? -32.702 -3.357 -23.753 1.00 51.16 286 THR A N 1
ATOM 2219 C CA . THR A 1 286 ? -34.153 -3.333 -23.826 1.00 51.16 286 THR A CA 1
ATOM 2220 C C . THR A 1 286 ? -34.479 -2.763 -25.195 1.00 51.16 286 THR A C 1
ATOM 2222 O O . THR A 1 286 ? -34.466 -1.550 -25.403 1.00 51.16 286 THR A O 1
ATOM 2225 N N . THR A 1 287 ? -34.690 -3.646 -26.169 1.00 51.75 287 THR A N 1
ATOM 2226 C CA . THR A 1 287 ? -35.215 -3.298 -27.484 1.00 51.75 287 THR A CA 1
ATOM 2227 C C . THR A 1 287 ? -36.574 -2.654 -27.264 1.00 51.75 287 THR A C 1
ATOM 2229 O O . THR A 1 287 ? -37.578 -3.341 -27.082 1.00 51.75 287 THR A O 1
ATOM 2232 N N . SER A 1 288 ? -36.591 -1.323 -27.218 1.00 56.19 288 SER A N 1
ATOM 2233 C CA . SER A 1 288 ? -37.821 -0.546 -27.205 1.00 56.19 288 SER A CA 1
ATOM 2234 C C . SER A 1 288 ? -38.616 -0.903 -28.468 1.00 56.19 288 SER A C 1
ATOM 2236 O O . SER A 1 288 ? -38.049 -0.853 -29.568 1.00 56.19 288 SER A O 1
ATOM 2238 N N . PRO A 1 289 ? -39.890 -1.319 -28.355 1.00 58.28 289 PRO A N 1
ATOM 2239 C CA . PRO A 1 289 ? -40.692 -1.650 -29.518 1.00 58.28 289 PRO A CA 1
ATOM 2240 C C . PRO A 1 289 ? -40.849 -0.398 -30.381 1.00 58.28 289 PRO A C 1
ATOM 2242 O O . PRO A 1 289 ? -41.324 0.647 -29.938 1.00 58.28 289 PRO A O 1
ATOM 2245 N N . LYS A 1 290 ? -40.414 -0.520 -31.636 1.00 59.56 290 LYS A N 1
ATOM 2246 C CA . LYS A 1 290 ? -40.527 0.499 -32.678 1.00 59.56 290 LYS A CA 1
ATOM 2247 C C . LYS A 1 290 ? -41.964 1.054 -32.704 1.00 59.56 290 LYS A C 1
ATOM 2249 O O . LYS A 1 290 ? -42.890 0.263 -32.894 1.00 59.56 290 LYS A O 1
ATOM 2254 N N . PRO A 1 291 ? -42.185 2.371 -32.532 1.00 50.84 291 PRO A N 1
ATOM 2255 C CA . PRO A 1 291 ? -43.526 2.933 -32.598 1.00 50.84 291 PRO A CA 1
ATOM 2256 C C . PRO A 1 291 ? -44.097 2.720 -34.003 1.00 50.84 291 PRO A C 1
ATOM 2258 O O . PRO A 1 291 ? -43.507 3.127 -35.005 1.00 50.84 291 PRO A O 1
ATOM 2261 N N . SER A 1 292 ? -45.244 2.045 -34.069 1.00 55.69 292 SER A N 1
ATOM 2262 C CA . SER A 1 292 ? -46.002 1.839 -35.301 1.00 55.69 292 SER A CA 1
ATOM 2263 C C . SER A 1 292 ? -46.619 3.168 -35.738 1.00 55.69 292 SER A C 1
ATOM 2265 O O . SER A 1 292 ? -47.638 3.603 -35.200 1.00 55.69 292 SER A O 1
ATOM 2267 N N . THR A 1 293 ? -45.993 3.840 -36.704 1.00 49.78 293 THR A N 1
ATOM 2268 C CA . THR A 1 293 ? -46.528 5.056 -37.328 1.00 49.78 293 THR A CA 1
ATOM 2269 C C . THR A 1 293 ? -47.751 4.712 -38.174 1.00 49.78 293 THR A C 1
ATOM 2271 O O . THR A 1 293 ? -47.626 4.283 -39.320 1.00 49.78 293 THR A O 1
ATOM 2274 N N . THR A 1 294 ? -48.939 4.913 -37.606 1.00 58.34 294 THR A N 1
ATOM 2275 C CA . THR A 1 294 ? -50.201 4.897 -38.354 1.00 58.34 294 THR A CA 1
ATOM 2276 C C . THR A 1 294 ? -50.396 6.272 -38.987 1.00 58.34 294 THR A C 1
ATOM 2278 O O . THR A 1 294 ? -50.549 7.270 -38.286 1.00 58.34 294 THR A O 1
ATOM 2281 N N . PHE A 1 295 ? -50.353 6.330 -40.317 1.00 49.69 295 PHE A N 1
ATOM 2282 C CA . PHE A 1 295 ? -50.676 7.522 -41.097 1.00 49.69 295 PHE A CA 1
ATOM 2283 C C . PHE A 1 295 ? -52.162 7.865 -40.933 1.00 49.69 295 PHE A C 1
ATOM 2285 O O . PHE A 1 295 ? -53.020 7.117 -41.400 1.00 49.69 295 PHE A O 1
ATOM 2292 N N . LEU A 1 296 ? -52.466 9.021 -40.339 1.00 53.72 296 LEU A N 1
ATOM 2293 C CA . LEU A 1 296 ? -53.760 9.677 -40.510 1.00 53.72 296 LEU A CA 1
ATOM 2294 C C . LEU A 1 296 ? -53.585 10.953 -41.335 1.00 53.72 296 LEU A C 1
ATOM 2296 O O . LEU A 1 296 ? -52.744 11.808 -41.065 1.00 53.72 296 LEU A O 1
ATOM 2300 N N . LYS A 1 297 ? -54.381 10.996 -42.399 1.00 57.25 297 LYS A N 1
ATOM 2301 C CA . LYS A 1 297 ? -54.484 12.014 -43.443 1.00 57.25 297 LYS A CA 1
ATOM 2302 C C . LYS A 1 297 ? -55.039 13.327 -42.856 1.00 57.25 297 LYS A C 1
ATOM 2304 O O . LYS A 1 297 ? -56.058 13.264 -42.173 1.00 57.25 297 LYS A O 1
ATOM 2309 N N . PRO A 1 298 ? -54.427 14.497 -43.117 1.00 47.88 298 PRO A N 1
ATOM 2310 C CA . PRO A 1 298 ? -54.903 15.767 -42.577 1.00 47.88 298 PRO A CA 1
ATOM 2311 C C . PRO A 1 298 ? -55.997 16.381 -43.462 1.00 47.88 298 PRO A C 1
ATOM 2313 O O . PRO A 1 298 ? -55.842 16.474 -44.681 1.00 47.88 298 PRO A O 1
ATOM 2316 N N . GLU A 1 299 ? -57.076 16.844 -42.834 1.00 48.72 299 GLU A N 1
ATOM 2317 C CA . GLU A 1 299 ? -58.092 17.705 -43.442 1.00 48.72 299 GLU A CA 1
ATOM 2318 C C . GLU A 1 299 ? -57.946 19.124 -42.863 1.00 48.72 299 GLU A C 1
ATOM 2320 O O . GLU A 1 299 ? -57.896 19.322 -41.650 1.00 48.72 299 GLU A O 1
ATOM 2325 N N . ALA A 1 300 ? -57.770 20.104 -43.753 1.00 48.19 300 ALA A N 1
ATOM 2326 C CA . ALA A 1 300 ? -57.586 21.529 -43.459 1.00 48.19 300 ALA A CA 1
ATOM 2327 C C . ALA A 1 300 ? -58.923 22.173 -43.039 1.00 48.19 300 ALA A C 1
ATOM 2329 O O . ALA A 1 300 ? -59.955 21.824 -43.603 1.00 48.19 300 ALA A O 1
ATOM 2330 N N . LYS A 1 301 ? -59.000 23.128 -42.094 1.00 44.44 301 LYS A N 1
ATOM 2331 C CA . LYS A 1 301 ? -58.767 24.603 -42.201 1.00 44.44 301 LYS A CA 1
ATOM 2332 C C . LYS A 1 301 ? -59.533 25.272 -41.005 1.00 44.44 301 LYS A C 1
ATOM 2334 O O . LYS A 1 301 ? -60.357 24.571 -40.426 1.00 44.44 301 LYS A O 1
ATOM 2339 N N . PRO A 1 302 ? -59.536 26.607 -40.751 1.00 53.75 302 PRO A N 1
ATOM 2340 C CA . PRO A 1 302 ? -58.497 27.654 -40.705 1.00 53.75 302 PRO A CA 1
ATOM 2341 C C . PRO A 1 302 ? -58.358 28.369 -39.323 1.00 53.75 302 PRO A C 1
ATOM 2343 O O . PRO A 1 302 ? -59.317 28.519 -38.578 1.00 53.75 302 PRO A O 1
ATOM 2346 N N . THR A 1 303 ? -57.156 28.912 -39.093 1.00 42.19 303 THR A N 1
ATOM 2347 C CA . THR A 1 303 ? -56.785 30.259 -38.581 1.00 42.19 303 THR A CA 1
ATOM 2348 C C . THR A 1 303 ? -57.593 30.967 -37.476 1.00 42.19 303 THR A C 1
ATOM 2350 O O . THR A 1 303 ? -58.690 31.434 -37.752 1.00 42.19 303 THR A O 1
ATOM 2353 N N . THR A 1 304 ? -56.914 31.311 -36.363 1.00 42.31 304 THR A N 1
ATOM 2354 C CA . THR A 1 304 ? -56.972 32.661 -35.746 1.00 42.31 304 THR A CA 1
ATOM 2355 C C . THR A 1 304 ? -55.616 33.035 -35.123 1.00 42.31 304 THR A C 1
ATOM 2357 O O . THR A 1 304 ? -54.965 32.227 -34.469 1.00 42.31 304 THR A O 1
ATOM 2360 N N . ILE A 1 305 ? -55.197 34.272 -35.390 1.00 45.06 305 ILE A N 1
ATOM 2361 C CA . ILE A 1 305 ? -53.954 34.965 -35.011 1.00 45.06 305 ILE A CA 1
ATOM 2362 C C . ILE A 1 305 ? -54.093 35.564 -33.599 1.00 45.06 305 ILE A C 1
ATOM 2364 O O . ILE A 1 305 ? -55.171 36.072 -33.308 1.00 45.06 305 ILE A O 1
ATOM 2368 N N . ALA A 1 306 ? -53.024 35.610 -32.785 1.00 37.66 306 ALA A N 1
ATOM 2369 C CA . ALA A 1 306 ? -52.566 36.843 -32.106 1.00 37.66 306 ALA A CA 1
ATOM 2370 C C . ALA A 1 306 ? -51.403 36.644 -31.109 1.00 37.66 306 ALA A C 1
ATOM 2372 O O . ALA A 1 306 ? -51.448 35.789 -30.234 1.00 37.66 306 ALA A O 1
ATOM 2373 N N . ALA A 1 307 ? -50.457 37.587 -31.217 1.00 41.19 307 ALA A N 1
ATOM 2374 C CA . ALA A 1 307 ? -49.679 38.237 -30.155 1.00 41.19 307 ALA A CA 1
ATOM 2375 C C . ALA A 1 307 ? -48.470 37.522 -29.507 1.00 41.19 307 ALA A C 1
ATOM 2377 O O . ALA A 1 307 ? -48.569 36.795 -28.526 1.00 41.19 307 ALA A O 1
ATOM 2378 N N . THR A 1 308 ? -47.290 37.916 -29.996 1.00 45.97 308 THR A N 1
ATOM 2379 C CA . THR A 1 308 ? -46.040 38.163 -29.246 1.00 45.97 308 THR A CA 1
ATOM 2380 C C . THR A 1 308 ? -46.293 39.097 -28.040 1.00 45.97 308 THR A C 1
ATOM 2382 O O . THR A 1 308 ? -47.121 40.001 -28.182 1.00 45.97 308 THR A O 1
ATOM 2385 N N . PRO A 1 309 ? -45.574 38.983 -26.897 1.00 50.25 309 PRO A N 1
ATOM 2386 C CA . PRO A 1 309 ? -44.356 39.799 -26.740 1.00 50.25 309 PRO A CA 1
ATOM 2387 C C . PRO A 1 309 ? -43.222 39.229 -25.844 1.00 50.25 309 PRO A C 1
ATOM 2389 O O . PRO A 1 309 ? -43.453 38.655 -24.790 1.00 50.25 309 PRO A O 1
ATOM 2392 N N . GLN A 1 310 ? -42.001 39.556 -26.286 1.00 53.91 310 GLN A N 1
ATOM 2393 C CA . GLN A 1 310 ? -40.804 40.034 -25.564 1.00 53.91 310 GLN A CA 1
ATOM 2394 C C . GLN A 1 310 ? -40.053 39.220 -24.477 1.00 53.91 310 GLN A C 1
ATOM 2396 O O . GLN A 1 310 ? -40.624 38.395 -23.773 1.00 53.91 310 GLN A O 1
ATOM 2401 N N . PRO A 1 311 ? -38.723 39.472 -24.346 1.00 52.22 311 PRO A N 1
ATOM 2402 C CA . PRO A 1 311 ? -37.788 38.672 -23.557 1.00 52.22 311 PRO A CA 1
ATOM 2403 C C . PRO A 1 311 ? -37.661 39.166 -22.109 1.00 52.22 311 PRO A C 1
ATOM 2405 O O . PRO A 1 311 ? -37.687 40.364 -21.832 1.00 52.22 311 PRO A O 1
ATOM 2408 N N . ILE A 1 312 ? -37.450 38.223 -21.192 1.00 49.28 312 ILE A N 1
ATOM 2409 C CA . ILE A 1 312 ? -37.238 38.476 -19.765 1.00 49.28 312 ILE A CA 1
ATOM 2410 C C . ILE A 1 312 ? -35.817 39.012 -19.540 1.00 49.28 312 ILE A C 1
ATOM 2412 O O . ILE A 1 312 ? -34.833 38.344 -19.857 1.00 49.28 312 ILE A O 1
ATOM 2416 N N . ALA A 1 313 ? -35.726 40.213 -18.968 1.00 39.22 313 ALA A N 1
ATOM 2417 C CA . ALA A 1 313 ? -34.504 40.784 -18.411 1.00 39.22 313 ALA A CA 1
ATOM 2418 C C . ALA A 1 313 ? -34.291 40.295 -16.965 1.00 39.22 313 ALA A C 1
ATOM 2420 O O . ALA A 1 313 ? -35.240 40.216 -16.185 1.00 39.22 313 ALA A O 1
ATOM 2421 N N . LEU A 1 314 ? -33.039 39.985 -16.612 1.00 46.56 314 LEU A N 1
ATOM 2422 C CA . LEU A 1 314 ? -32.611 39.684 -15.242 1.00 46.56 314 LEU A CA 1
ATOM 2423 C C . LEU A 1 314 ? -32.655 40.945 -14.357 1.00 46.56 314 LEU A C 1
ATOM 2425 O O . LEU A 1 314 ? -32.242 42.013 -14.816 1.00 46.56 314 LEU A O 1
ATOM 2429 N N . PRO A 1 315 ? -33.041 40.834 -13.073 1.00 57.22 315 PRO A N 1
ATOM 2430 C CA . PRO A 1 315 ? -32.912 41.933 -12.132 1.00 57.22 315 PRO A CA 1
ATOM 2431 C C . PRO A 1 315 ? -31.495 42.022 -11.548 1.00 57.22 315 PRO A C 1
ATOM 2433 O O . PRO A 1 315 ? -30.970 41.088 -10.946 1.00 57.22 315 PRO A O 1
ATOM 2436 N N . THR A 1 316 ? -30.912 43.207 -11.700 1.00 42.25 316 THR A N 1
ATOM 2437 C CA . THR A 1 316 ? -29.818 43.743 -10.889 1.00 42.25 316 THR A CA 1
ATOM 2438 C C . THR A 1 316 ? -30.394 44.259 -9.569 1.00 42.25 316 THR A C 1
ATOM 2440 O O . THR A 1 316 ? -31.303 45.086 -9.581 1.00 42.25 316 THR A O 1
ATOM 2443 N N . SER A 1 317 ? -29.846 43.830 -8.433 1.00 46.91 317 SER A N 1
ATOM 2444 C CA . SER A 1 317 ? -30.087 44.457 -7.128 1.00 46.91 317 SER A CA 1
ATOM 2445 C C . SER A 1 317 ? -28.761 44.867 -6.494 1.00 46.91 317 SER A C 1
ATOM 2447 O O . SER A 1 317 ? -27.838 44.064 -6.380 1.00 46.91 317 SER A O 1
ATOM 2449 N N . ALA A 1 318 ? -28.700 46.146 -6.132 1.00 46.38 318 ALA A N 1
ATOM 2450 C CA . ALA A 1 318 ? -27.586 46.848 -5.509 1.00 46.38 318 ALA A CA 1
ATOM 2451 C C . ALA A 1 318 ? -27.693 46.801 -3.954 1.00 46.38 318 ALA A C 1
ATOM 2453 O O . ALA A 1 318 ? -28.339 45.897 -3.429 1.00 46.38 318 ALA A O 1
ATOM 2454 N N . PRO A 1 319 ? -27.025 47.689 -3.194 1.00 49.53 319 PRO A N 1
ATOM 2455 C CA . PRO A 1 319 ? -25.925 47.364 -2.292 1.00 49.53 319 PRO A CA 1
ATOM 2456 C C . PRO A 1 319 ? -26.335 47.354 -0.808 1.00 49.53 319 PRO A C 1
ATOM 2458 O O . PRO A 1 319 ? -27.201 48.116 -0.385 1.00 49.53 319 PRO A O 1
ATOM 2461 N N . SER A 1 320 ? -25.653 46.548 0.010 1.00 41.94 320 SER A N 1
ATOM 2462 C CA . SER A 1 320 ? -25.787 46.607 1.470 1.00 41.94 320 SER A CA 1
ATOM 2463 C C . SER A 1 320 ? -24.556 47.258 2.089 1.00 41.94 320 SER A C 1
ATOM 2465 O O . SER A 1 320 ? -23.475 46.676 2.123 1.00 41.94 320 SER A O 1
ATOM 2467 N N . THR A 1 321 ? -24.751 48.474 2.585 1.00 43.97 321 THR A N 1
ATOM 2468 C CA . THR A 1 321 ? -23.828 49.229 3.433 1.00 43.97 321 THR A CA 1
ATOM 2469 C C . THR A 1 321 ? -23.903 48.692 4.863 1.00 43.97 321 THR A C 1
ATOM 2471 O O . THR A 1 321 ? -24.993 48.611 5.425 1.00 43.97 321 THR A O 1
ATOM 2474 N N . ALA A 1 322 ? -22.765 48.372 5.476 1.00 43.00 322 ALA A N 1
ATOM 2475 C CA . ALA A 1 322 ? -22.641 48.216 6.925 1.00 43.00 322 ALA A CA 1
ATOM 2476 C C . ALA A 1 322 ? -21.214 48.602 7.373 1.00 43.00 322 ALA A C 1
ATOM 2478 O O . ALA A 1 322 ? -20.295 48.554 6.554 1.00 43.00 322 ALA A O 1
ATOM 2479 N N . PRO A 1 323 ? -21.057 49.078 8.620 1.00 48.69 323 PRO A N 1
ATOM 2480 C CA . PRO A 1 323 ? -20.058 50.070 9.003 1.00 48.69 323 PRO A CA 1
ATOM 2481 C C . PRO A 1 323 ? -18.727 49.460 9.449 1.00 48.69 323 PRO A C 1
ATOM 2483 O O . PRO A 1 323 ? -18.660 48.313 9.881 1.00 48.69 323 PRO A O 1
ATOM 2486 N N . GLY A 1 324 ? -17.678 50.273 9.320 1.00 39.41 324 GLY A N 1
ATOM 2487 C CA . GLY A 1 324 ? -16.302 49.909 9.623 1.00 39.41 324 GLY A CA 1
ATOM 2488 C C . GLY A 1 324 ? -15.971 49.795 11.108 1.00 39.41 324 GLY A C 1
ATOM 2489 O O . GLY A 1 324 ? -16.650 50.359 11.963 1.00 39.41 324 GLY A O 1
ATOM 2490 N N . ASP A 1 325 ? -14.871 49.086 11.346 1.00 37.09 325 ASP A N 1
ATOM 2491 C CA . ASP A 1 325 ? -13.983 49.192 12.506 1.00 37.09 325 ASP A CA 1
ATOM 2492 C C . ASP A 1 325 ? -12.601 48.598 12.106 1.00 37.09 325 ASP A C 1
ATOM 2494 O O . ASP A 1 325 ? -12.491 48.036 11.010 1.00 37.09 325 ASP A O 1
ATOM 2498 N N . PRO A 1 326 ? -11.513 48.790 12.872 1.00 48.75 326 PRO A N 1
ATOM 2499 C CA . PRO A 1 326 ? -10.402 49.638 12.470 1.00 48.75 326 PRO A CA 1
ATOM 2500 C C . PRO A 1 326 ? -9.130 48.860 12.094 1.00 48.75 326 PRO A C 1
ATOM 2502 O O . PRO A 1 326 ? -8.968 47.675 12.387 1.00 48.75 326 PRO A O 1
ATOM 2505 N N . ASP A 1 327 ? -8.220 49.589 11.446 1.00 47.91 327 ASP A N 1
ATOM 2506 C CA . ASP A 1 327 ? -6.905 49.161 10.963 1.00 47.91 327 ASP A CA 1
ATOM 2507 C C . ASP A 1 327 ? -6.093 48.305 11.956 1.00 47.91 327 ASP A C 1
ATOM 2509 O O . ASP A 1 327 ? -5.878 48.713 13.104 1.00 47.91 327 ASP A O 1
ATOM 2513 N N . PRO A 1 328 ? -5.503 47.182 11.505 1.00 47.44 328 PRO A N 1
ATOM 2514 C CA . PRO A 1 328 ? -4.390 46.561 12.193 1.00 47.44 328 PRO A CA 1
ATOM 2515 C C . PRO A 1 328 ? -3.074 47.253 11.812 1.00 47.44 328 PRO A C 1
ATOM 2517 O O . PRO A 1 328 ? -2.645 47.250 10.660 1.00 47.44 328 PRO A O 1
ATOM 2520 N N . LEU A 1 329 ? -2.440 47.812 12.843 1.00 41.91 329 LEU A N 1
ATOM 2521 C CA . LEU A 1 329 ? -1.070 48.321 12.922 1.00 41.91 329 LEU A CA 1
ATOM 2522 C C . LEU A 1 329 ? -0.074 47.651 11.954 1.00 41.91 329 LEU A C 1
ATOM 2524 O O . LEU A 1 329 ? 0.194 46.450 12.029 1.00 41.91 329 LEU A O 1
ATOM 2528 N N . GLU A 1 330 ? 0.547 48.480 11.111 1.00 37.09 330 GLU A N 1
ATOM 2529 C CA . GLU A 1 330 ? 1.720 48.143 10.306 1.00 37.09 330 GLU A CA 1
ATOM 2530 C C . GLU A 1 330 ? 2.911 47.755 11.197 1.00 37.09 330 GLU A C 1
ATOM 2532 O O . GLU A 1 330 ? 3.414 48.549 11.993 1.00 37.09 330 GLU A O 1
ATOM 2537 N N . ILE A 1 331 ? 3.415 46.535 11.008 1.00 40.19 331 ILE A N 1
ATOM 2538 C CA . ILE A 1 331 ? 4.729 46.114 11.500 1.00 40.19 331 ILE A CA 1
ATOM 2539 C C . ILE A 1 331 ? 5.762 46.414 10.395 1.00 40.19 331 ILE A C 1
ATOM 2541 O O . ILE A 1 331 ? 5.530 46.045 9.238 1.00 40.19 331 ILE A O 1
ATOM 2545 N N . PRO A 1 332 ? 6.914 47.049 10.694 1.00 40.34 332 PRO A N 1
ATOM 2546 C CA . PRO A 1 332 ? 7.852 47.494 9.667 1.00 40.34 332 PRO A CA 1
ATOM 2547 C C . PRO A 1 332 ? 8.535 46.310 8.973 1.00 40.34 332 PRO A C 1
ATOM 2549 O O . PRO A 1 332 ? 9.251 45.528 9.601 1.00 40.34 332 PRO A O 1
ATOM 2552 N N . ARG A 1 333 ? 8.378 46.206 7.649 1.00 37.22 333 ARG A N 1
ATOM 2553 C CA . ARG A 1 333 ? 9.185 45.305 6.816 1.00 37.22 333 ARG A CA 1
ATOM 2554 C C . ARG A 1 333 ? 10.620 45.826 6.734 1.00 37.22 333 ARG A C 1
ATOM 2556 O O . ARG A 1 333 ? 10.889 46.844 6.097 1.00 37.22 333 ARG A O 1
ATOM 2563 N N . GLN A 1 334 ? 11.553 45.095 7.342 1.00 34.25 334 GLN A N 1
ATOM 2564 C CA . GLN A 1 334 ? 12.985 45.271 7.118 1.00 34.25 334 GLN A CA 1
ATOM 2565 C C . GLN A 1 334 ? 13.338 44.944 5.662 1.00 34.25 334 GLN A C 1
ATOM 2567 O O . GLN A 1 334 ? 13.114 43.844 5.158 1.00 34.25 334 GLN A O 1
ATOM 2572 N N . LYS A 1 335 ? 13.902 45.944 4.990 1.00 34.16 335 LYS A N 1
ATOM 2573 C CA . LYS A 1 335 ? 14.408 45.900 3.622 1.00 34.16 335 LYS A CA 1
ATOM 2574 C C . LYS A 1 335 ? 15.791 45.240 3.647 1.00 34.16 335 LYS A C 1
ATOM 2576 O O . LYS A 1 335 ? 16.777 45.904 3.950 1.00 34.16 335 LYS A O 1
ATOM 2581 N N . ILE A 1 336 ? 15.867 43.938 3.369 1.00 33.59 336 ILE A N 1
ATOM 2582 C CA . ILE A 1 336 ? 17.154 43.261 3.167 1.00 33.59 336 ILE A CA 1
ATOM 2583 C C . ILE A 1 336 ? 17.598 43.507 1.724 1.00 33.59 336 ILE A C 1
ATOM 2585 O O . ILE A 1 336 ? 16.962 43.079 0.762 1.00 33.59 336 ILE A O 1
ATOM 2589 N N . LEU A 1 337 ? 18.682 44.266 1.611 1.00 28.70 337 LEU A N 1
ATOM 2590 C CA . LEU A 1 337 ? 19.422 44.557 0.395 1.00 28.70 337 LEU A CA 1
ATOM 2591 C C . LEU A 1 337 ? 20.200 43.292 -0.004 1.00 28.70 337 LEU A C 1
ATOM 2593 O O . LEU A 1 337 ? 21.135 42.906 0.691 1.00 28.70 337 LEU A O 1
ATOM 2597 N N . ILE A 1 338 ? 19.807 42.635 -1.096 1.00 32.50 338 ILE A N 1
ATOM 2598 C CA . ILE A 1 338 ? 20.588 41.537 -1.679 1.00 32.50 338 ILE A CA 1
ATOM 2599 C C . ILE A 1 338 ? 21.528 42.145 -2.716 1.00 32.50 338 ILE A C 1
ATOM 2601 O O . ILE A 1 338 ? 21.115 42.527 -3.811 1.00 32.50 338 ILE A O 1
ATOM 2605 N N . THR A 1 339 ? 22.794 42.255 -2.336 1.00 31.42 339 THR A N 1
ATOM 2606 C CA . THR A 1 339 ? 23.919 42.541 -3.223 1.00 31.42 339 THR A CA 1
ATOM 2607 C C . THR A 1 339 ? 24.358 41.238 -3.887 1.00 31.42 339 THR A C 1
ATOM 2609 O O . THR A 1 339 ? 24.669 40.260 -3.210 1.00 31.42 339 THR A O 1
ATOM 2612 N N . THR A 1 340 ? 24.387 41.222 -5.215 1.00 42.16 340 THR A N 1
ATOM 2613 C CA . THR A 1 340 ? 24.997 40.162 -6.026 1.00 42.16 340 THR A CA 1
ATOM 2614 C C . THR A 1 340 ? 26.511 40.120 -5.800 1.00 42.16 340 THR A C 1
ATOM 2616 O O . THR A 1 340 ? 27.137 41.180 -5.728 1.00 42.16 340 THR A O 1
ATOM 2619 N N . PRO A 1 341 ? 27.119 38.922 -5.807 1.00 42.12 341 PRO A N 1
ATOM 2620 C CA . PRO A 1 341 ? 28.381 38.794 -6.523 1.00 42.12 341 PRO A CA 1
ATOM 2621 C C . PRO A 1 341 ? 28.458 37.540 -7.408 1.00 42.12 341 PRO A C 1
ATOM 2623 O O . PRO A 1 341 ? 28.155 36.418 -7.014 1.00 42.12 341 PRO A O 1
ATOM 2626 N N . GLU A 1 342 ? 28.856 37.821 -8.642 1.00 36.75 342 GLU A N 1
ATOM 2627 C CA . GLU A 1 342 ? 29.782 37.104 -9.519 1.00 36.75 342 GLU A CA 1
ATOM 2628 C C . GLU A 1 342 ? 30.110 35.617 -9.254 1.00 36.75 342 GLU A C 1
ATOM 2630 O O . GLU A 1 342 ? 30.797 35.236 -8.312 1.00 36.75 342 GLU A O 1
ATOM 2635 N N . THR A 1 343 ? 29.720 34.808 -10.242 1.00 41.81 343 THR A N 1
ATOM 2636 C CA . THR A 1 343 ? 30.598 33.926 -11.035 1.00 41.81 343 THR A CA 1
ATOM 2637 C C . THR A 1 343 ? 31.628 33.070 -10.287 1.00 41.81 343 THR A C 1
ATOM 2639 O O . THR A 1 343 ? 32.800 33.427 -10.220 1.00 41.81 343 THR A O 1
ATOM 2642 N N . TRP A 1 344 ? 31.247 31.853 -9.876 1.00 33.12 344 TRP A N 1
ATOM 2643 C CA . TRP A 1 344 ? 32.208 30.785 -9.556 1.00 33.12 344 TRP A CA 1
ATOM 2644 C C . TRP A 1 344 ? 31.879 29.471 -10.274 1.00 33.12 344 TRP A C 1
ATOM 2646 O O . TRP A 1 344 ? 30.751 28.980 -10.275 1.00 33.12 344 TRP A O 1
ATOM 2656 N N . LYS A 1 345 ? 32.913 28.931 -10.925 1.00 35.34 345 LYS A N 1
ATOM 2657 C CA . LYS A 1 345 ? 32.948 27.656 -11.647 1.00 35.34 345 LYS A CA 1
ATOM 2658 C C . LYS A 1 345 ? 32.768 26.494 -10.664 1.00 35.34 345 LYS A C 1
ATOM 2660 O O . LYS A 1 345 ? 33.456 26.434 -9.651 1.00 35.34 345 LYS A O 1
ATOM 2665 N N . SER A 1 346 ? 31.888 25.550 -10.994 1.00 34.78 346 SER A N 1
ATOM 2666 C CA . SER A 1 346 ? 31.693 24.317 -10.227 1.00 34.78 346 SER A CA 1
ATOM 2667 C C . SER A 1 346 ? 32.867 23.354 -10.447 1.00 34.78 346 SER A C 1
ATOM 2669 O O . SER A 1 346 ? 33.046 22.811 -11.537 1.00 34.78 346 SER A O 1
ATOM 2671 N N . GLN A 1 347 ? 33.671 23.161 -9.402 1.00 36.09 347 GLN A N 1
ATOM 2672 C CA . GLN A 1 347 ? 34.532 21.995 -9.213 1.00 36.09 347 GLN A CA 1
ATOM 2673 C C . GLN A 1 347 ? 33.755 20.999 -8.342 1.00 36.09 347 GLN A C 1
ATOM 2675 O O . GLN A 1 347 ? 33.322 21.339 -7.242 1.00 36.09 3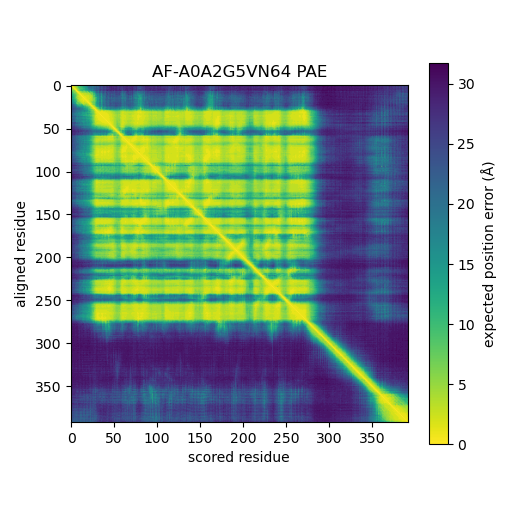47 GLN A O 1
ATOM 2680 N N . GLN A 1 348 ? 33.550 19.782 -8.848 1.00 37.50 348 GLN A N 1
ATOM 2681 C CA . GLN A 1 348 ? 32.955 18.679 -8.094 1.00 37.50 348 GLN A CA 1
ATOM 2682 C C . GLN A 1 348 ? 33.893 18.265 -6.955 1.00 37.50 348 GLN A C 1
ATOM 2684 O O . GLN A 1 348 ? 34.986 17.759 -7.201 1.00 37.50 348 GLN A O 1
ATOM 2689 N N . ILE A 1 349 ? 33.441 18.449 -5.716 1.00 35.19 349 ILE A N 1
ATOM 2690 C CA . ILE A 1 349 ? 34.000 17.797 -4.529 1.00 35.19 349 ILE A CA 1
ATOM 2691 C C . ILE A 1 349 ? 33.048 16.639 -4.178 1.00 35.19 349 ILE A C 1
ATOM 2693 O O . ILE A 1 349 ? 31.835 16.863 -4.129 1.00 35.19 349 ILE A O 1
ATOM 2697 N N . PRO A 1 350 ? 33.536 15.404 -3.968 1.00 43.28 350 PRO A N 1
ATOM 2698 C CA . PRO A 1 350 ? 32.692 14.298 -3.541 1.00 43.28 350 PRO A CA 1
ATOM 2699 C C . PRO A 1 350 ? 32.262 14.501 -2.082 1.00 43.28 350 PRO A C 1
ATOM 2701 O O . PRO A 1 350 ? 33.103 14.696 -1.208 1.00 43.28 350 PRO A O 1
ATOM 2704 N N . ASN A 1 351 ? 30.953 14.437 -1.822 1.00 41.50 351 ASN A N 1
ATOM 2705 C CA . ASN A 1 351 ? 30.411 14.418 -0.463 1.00 41.50 351 ASN A CA 1
ATOM 2706 C C . ASN A 1 351 ? 30.938 13.187 0.301 1.00 41.50 351 ASN A C 1
ATOM 2708 O O . ASN A 1 351 ? 30.791 12.069 -0.206 1.00 41.50 351 ASN A O 1
ATOM 2712 N N . PRO A 1 352 ? 31.497 13.350 1.514 1.00 41.38 352 PRO A N 1
ATOM 2713 C CA . PRO A 1 352 ? 31.814 12.231 2.390 1.00 41.38 352 PRO A CA 1
ATOM 2714 C C . PRO A 1 352 ? 30.526 11.514 2.806 1.00 41.38 352 PRO A C 1
ATOM 2716 O O . PRO A 1 352 ? 29.541 12.145 3.193 1.00 41.38 352 PRO A O 1
ATOM 2719 N N . ARG A 1 353 ? 30.536 10.184 2.702 1.00 43.69 353 ARG A N 1
ATOM 2720 C CA . ARG A 1 353 ? 29.493 9.293 3.221 1.00 43.69 353 ARG A CA 1
ATOM 2721 C C . ARG A 1 353 ? 29.443 9.462 4.749 1.00 43.69 353 ARG A C 1
ATOM 2723 O O . ARG A 1 353 ? 30.509 9.384 5.354 1.00 43.69 353 ARG A O 1
ATOM 2730 N N . PRO A 1 354 ? 28.274 9.681 5.374 1.00 43.00 354 PRO A N 1
ATOM 2731 C CA . PRO A 1 354 ? 28.174 9.625 6.827 1.00 43.00 354 PRO A CA 1
ATOM 2732 C C . PRO A 1 354 ? 28.546 8.208 7.273 1.00 43.00 354 PRO A C 1
ATOM 2734 O O . PRO A 1 354 ? 27.899 7.247 6.849 1.00 43.00 354 PRO A O 1
ATOM 2737 N N . GLU A 1 355 ? 29.611 8.072 8.060 1.00 40.97 355 GLU A N 1
ATOM 2738 C CA . GLU A 1 355 ? 29.838 6.870 8.856 1.00 40.97 355 GLU A CA 1
ATOM 2739 C C . GLU A 1 355 ? 28.694 6.808 9.869 1.00 40.97 355 GLU A C 1
ATOM 2741 O O . GLU A 1 355 ? 28.537 7.685 10.714 1.00 40.97 355 GLU A O 1
ATOM 2746 N N . ILE A 1 356 ? 27.814 5.828 9.682 1.00 50.06 356 ILE A N 1
ATOM 2747 C CA . ILE A 1 356 ? 26.793 5.485 10.662 1.00 50.06 356 ILE A CA 1
ATOM 2748 C C . ILE A 1 356 ? 27.548 4.742 11.760 1.00 50.06 356 ILE A C 1
ATOM 2750 O O . ILE A 1 356 ? 28.063 3.656 11.497 1.00 50.06 356 ILE A O 1
ATOM 2754 N N . ASP A 1 357 ? 27.645 5.351 12.942 1.00 46.53 357 ASP A N 1
ATOM 2755 C CA . ASP A 1 357 ? 28.098 4.667 14.150 1.00 46.53 357 ASP A CA 1
ATOM 2756 C C . ASP A 1 357 ? 27.231 3.414 14.331 1.00 46.53 357 ASP A C 1
ATOM 2758 O O . ASP A 1 357 ? 26.001 3.473 14.378 1.00 46.53 357 ASP A O 1
ATOM 2762 N N . ASP A 1 358 ? 27.875 2.251 14.332 1.00 53.12 358 ASP A N 1
ATOM 2763 C CA . ASP A 1 358 ? 27.222 0.990 14.641 1.00 53.12 358 ASP A CA 1
ATOM 2764 C C . ASP A 1 358 ? 26.883 0.999 16.136 1.00 53.12 358 ASP A C 1
ATOM 2766 O O . ASP A 1 358 ? 27.746 0.750 16.973 1.00 53.12 358 ASP A O 1
ATOM 2770 N N . ASP A 1 359 ? 25.626 1.302 16.467 1.00 64.44 359 ASP A N 1
ATOM 2771 C CA . ASP A 1 359 ? 25.123 1.285 17.842 1.00 64.44 359 ASP A CA 1
ATOM 2772 C C . ASP A 1 359 ? 25.428 -0.077 18.514 1.00 64.44 359 ASP A C 1
ATOM 2774 O O . ASP A 1 359 ? 24.811 -1.105 18.200 1.00 64.44 359 ASP A O 1
ATOM 2778 N N . GLU A 1 360 ? 26.387 -0.085 19.447 1.00 70.19 360 GLU A N 1
ATOM 2779 C CA . GLU A 1 360 ? 26.872 -1.249 20.214 1.00 70.19 360 GLU A CA 1
ATOM 2780 C C . GLU A 1 360 ? 25.718 -2.002 20.919 1.00 70.19 360 GLU A C 1
ATOM 2782 O O . GLU A 1 360 ? 25.716 -3.231 21.025 1.00 70.19 360 GLU A O 1
ATOM 2787 N N . GLU A 1 361 ? 24.656 -1.271 21.267 1.00 65.62 361 GLU A N 1
ATOM 2788 C CA . GLU A 1 361 ? 23.424 -1.755 21.900 1.00 65.62 361 GLU A CA 1
ATOM 2789 C C . GLU A 1 361 ? 22.660 -2.792 21.046 1.00 65.62 361 GLU A C 1
ATOM 2791 O O . GLU A 1 361 ? 22.053 -3.732 21.570 1.00 65.62 361 GLU A O 1
ATOM 2796 N N . TYR A 1 362 ? 22.728 -2.705 19.712 1.00 63.12 362 TYR A N 1
ATOM 2797 C CA . TYR A 1 362 ? 22.056 -3.681 18.842 1.00 63.12 362 TYR A CA 1
ATOM 2798 C C . TYR A 1 362 ? 22.833 -5.004 18.731 1.00 63.12 362 TYR A C 1
ATOM 2800 O O . TYR A 1 362 ? 22.240 -6.069 18.512 1.00 63.12 362 TYR A O 1
ATOM 2808 N N . GLY A 1 363 ? 24.157 -4.957 18.922 1.00 72.56 363 GLY A N 1
ATOM 2809 C CA . GLY A 1 363 ? 25.003 -6.148 19.007 1.00 72.56 363 GLY A CA 1
ATOM 2810 C C . GLY A 1 363 ? 24.610 -7.040 20.188 1.00 72.56 363 GLY A C 1
ATOM 2811 O O . GLY A 1 363 ? 24.460 -8.257 20.025 1.00 72.56 363 GLY A O 1
ATOM 2812 N N . GLU A 1 364 ? 24.336 -6.434 21.346 1.00 72.44 364 GLU A N 1
ATOM 2813 C CA . GLU A 1 364 ? 23.856 -7.148 22.536 1.00 72.44 364 GLU A CA 1
ATOM 2814 C C . GLU A 1 364 ? 22.458 -7.754 22.336 1.00 72.44 364 GLU A C 1
ATOM 2816 O O . GLU A 1 364 ? 22.210 -8.897 22.737 1.00 72.44 364 GLU A O 1
ATOM 2821 N N . TYR A 1 365 ? 21.554 -7.060 21.634 1.00 67.75 365 TYR A N 1
ATOM 2822 C CA . TYR A 1 365 ? 20.215 -7.584 21.334 1.00 67.75 365 TYR A CA 1
ATOM 2823 C C . TYR A 1 365 ? 20.254 -8.874 20.495 1.00 67.75 365 TYR A C 1
ATOM 2825 O O . TYR A 1 365 ? 19.520 -9.835 20.765 1.00 67.75 365 TYR A O 1
ATOM 2833 N N . LEU A 1 366 ? 21.127 -8.938 19.483 1.00 63.59 366 LEU A N 1
ATOM 2834 C CA . LEU A 1 366 ? 21.280 -10.138 18.653 1.00 63.59 366 LEU A CA 1
ATOM 2835 C C . LEU A 1 366 ? 21.877 -11.313 19.437 1.00 63.59 366 LEU A C 1
ATOM 2837 O O . LEU A 1 366 ? 21.457 -12.457 19.221 1.00 63.59 366 LEU A O 1
ATOM 2841 N N . ALA A 1 367 ? 22.798 -11.046 20.367 1.00 76.44 367 ALA A N 1
ATOM 2842 C CA . ALA A 1 367 ? 23.331 -12.062 21.271 1.00 76.44 367 ALA A CA 1
ATOM 2843 C C . ALA A 1 367 ? 22.227 -12.623 22.190 1.00 76.44 367 ALA A C 1
ATOM 2845 O O . ALA A 1 367 ? 22.030 -13.842 22.245 1.00 76.44 367 ALA A O 1
ATOM 2846 N N . LEU A 1 368 ? 21.414 -11.749 22.794 1.00 71.38 368 LEU A N 1
ATOM 2847 C CA . LEU A 1 368 ? 20.284 -12.132 23.650 1.00 71.38 368 LEU A CA 1
ATOM 2848 C C . LEU A 1 368 ? 19.214 -12.939 22.899 1.00 71.38 368 LEU A C 1
ATOM 2850 O O . LEU A 1 368 ? 18.704 -13.935 23.418 1.00 71.38 368 LEU A O 1
ATOM 2854 N N . LYS A 1 369 ? 18.898 -12.581 21.647 1.00 70.88 369 LYS A N 1
ATOM 2855 C CA . LYS A 1 369 ? 17.921 -13.322 20.825 1.00 70.88 369 LYS A CA 1
ATOM 2856 C C . LYS A 1 369 ? 18.428 -14.710 20.417 1.00 70.88 369 LYS A C 1
ATOM 2858 O O . LYS A 1 369 ? 17.630 -15.643 20.274 1.00 70.88 369 LYS A O 1
ATOM 2863 N N . LYS A 1 370 ? 19.742 -14.865 20.225 1.00 71.19 370 LYS A N 1
ATOM 2864 C CA . LYS A 1 370 ? 20.366 -16.156 19.893 1.00 71.19 370 LYS A CA 1
ATOM 2865 C C . LYS A 1 370 ? 20.365 -17.108 21.093 1.00 71.19 370 LYS A C 1
ATOM 2867 O O . LYS A 1 370 ? 20.147 -18.305 20.901 1.00 71.19 370 LYS A O 1
ATOM 2872 N N . ASP A 1 371 ? 20.515 -16.580 22.305 1.00 70.62 371 ASP A N 1
ATOM 2873 C CA . ASP A 1 371 ? 20.434 -17.368 23.540 1.00 70.62 371 ASP A CA 1
ATOM 2874 C C . ASP A 1 371 ? 18.990 -17.645 23.987 1.00 70.62 371 ASP A C 1
ATOM 2876 O O . ASP A 1 371 ? 18.693 -18.759 24.429 1.00 70.62 371 ASP A O 1
ATOM 2880 N N . GLY A 1 372 ? 18.053 -16.716 23.767 1.00 65.56 372 GLY A N 1
ATOM 2881 C CA . GLY A 1 372 ? 16.623 -16.940 24.023 1.00 65.56 372 GLY A CA 1
ATOM 2882 C C . GLY A 1 372 ? 16.049 -18.116 23.222 1.00 65.56 372 GLY A C 1
ATOM 2883 O O . GLY A 1 372 ? 15.351 -18.966 23.774 1.00 65.56 372 GLY A O 1
ATOM 2884 N N . ARG A 1 373 ? 16.442 -18.248 21.945 1.00 59.62 373 ARG A N 1
ATOM 2885 C CA . ARG A 1 373 ? 15.985 -19.346 21.071 1.00 59.62 373 ARG A CA 1
ATOM 2886 C C . ARG A 1 373 ? 16.493 -20.725 21.518 1.00 59.62 373 ARG A C 1
ATOM 2888 O O . ARG A 1 373 ? 15.825 -21.727 21.287 1.00 59.62 373 ARG A O 1
ATOM 2895 N N . LYS A 1 374 ? 17.655 -20.799 22.183 1.00 66.62 374 LYS A N 1
ATOM 2896 C CA . LYS A 1 374 ? 18.151 -22.056 22.775 1.00 66.62 374 LYS A CA 1
ATOM 2897 C C . LYS A 1 374 ? 17.341 -22.465 24.005 1.00 66.62 374 LYS A C 1
ATOM 2899 O O . LYS A 1 374 ? 17.157 -23.658 24.229 1.00 66.62 374 LYS A O 1
ATOM 2904 N N . ARG A 1 375 ? 16.850 -21.494 24.783 1.00 64.12 375 ARG A N 1
ATOM 2905 C CA . ARG A 1 375 ? 16.063 -21.749 25.996 1.00 64.12 375 ARG A CA 1
ATOM 2906 C C . ARG A 1 375 ? 14.657 -22.274 25.665 1.00 64.12 375 ARG A C 1
ATOM 2908 O O . ARG A 1 375 ? 14.239 -23.245 26.282 1.00 64.12 375 ARG A O 1
ATOM 2915 N N . GLU A 1 376 ? 13.994 -21.742 24.635 1.00 64.31 376 GLU A N 1
ATOM 2916 C CA . GLU A 1 376 ? 12.687 -22.258 24.171 1.00 64.31 376 GLU A CA 1
ATOM 2917 C C . GLU A 1 376 ? 12.757 -23.701 23.639 1.00 64.31 376 GLU A C 1
ATOM 2919 O O . GLU A 1 376 ? 11.868 -24.507 23.910 1.00 64.31 376 GLU A O 1
ATOM 2924 N N . ILE A 1 377 ? 13.834 -24.064 22.931 1.00 72.69 377 ILE A N 1
ATOM 2925 C CA . ILE A 1 377 ? 14.033 -25.437 22.432 1.00 72.69 377 ILE A CA 1
ATOM 2926 C C . ILE A 1 377 ? 14.245 -26.422 23.597 1.00 72.69 377 ILE A C 1
ATOM 2928 O O . ILE A 1 377 ? 13.753 -27.550 23.551 1.00 72.69 377 ILE A O 1
ATOM 2932 N N . LEU A 1 378 ? 14.934 -25.997 24.660 1.00 72.12 378 LEU A N 1
ATOM 2933 C CA . LEU A 1 378 ? 15.141 -26.797 25.872 1.00 72.12 378 LEU A CA 1
ATOM 2934 C C . LEU A 1 378 ? 13.844 -27.001 26.671 1.00 72.12 378 LEU A C 1
ATOM 2936 O O . LEU A 1 378 ? 13.585 -28.115 27.125 1.00 72.12 378 LEU A O 1
ATOM 2940 N N . GLU A 1 379 ? 13.008 -25.969 26.790 1.00 72.69 379 GLU A N 1
ATOM 2941 C CA . GLU A 1 379 ? 11.708 -26.047 27.475 1.00 72.69 379 GLU A CA 1
ATOM 2942 C C . GLU A 1 379 ? 10.743 -27.001 26.752 1.00 72.69 379 GLU A C 1
ATOM 2944 O O . GLU A 1 379 ? 10.177 -27.906 27.370 1.00 72.69 379 GLU A O 1
ATOM 2949 N N . LEU A 1 380 ? 10.624 -26.883 25.424 1.00 71.94 380 LEU A N 1
ATOM 2950 C CA . LEU A 1 380 ? 9.792 -27.781 24.611 1.00 71.94 380 LEU A CA 1
ATOM 2951 C C . LEU A 1 380 ? 10.301 -29.231 24.648 1.00 71.94 380 LEU A C 1
ATOM 2953 O O . LEU A 1 380 ? 9.503 -30.170 24.706 1.00 71.94 380 LEU A O 1
ATOM 2957 N N . SER A 1 381 ? 11.624 -29.422 24.673 1.00 78.88 381 SER A N 1
ATOM 2958 C CA . SER A 1 381 ? 12.229 -30.748 24.809 1.00 78.88 381 SER A CA 1
ATOM 2959 C C . SER A 1 381 ? 11.957 -31.375 26.180 1.00 78.88 381 SER A C 1
ATOM 2961 O O . SER A 1 381 ? 11.726 -32.584 26.247 1.00 78.88 381 SER A O 1
ATOM 2963 N N . MET A 1 382 ? 11.962 -30.595 27.268 1.00 75.50 382 MET A N 1
ATOM 2964 C CA . MET A 1 382 ? 11.621 -31.118 28.595 1.00 75.50 382 MET A CA 1
ATOM 2965 C C . MET A 1 382 ? 10.140 -31.465 28.721 1.00 75.50 382 MET A C 1
ATOM 2967 O O . MET A 1 382 ? 9.815 -32.501 29.296 1.00 75.50 382 MET A O 1
ATOM 2971 N N . ILE A 1 383 ? 9.243 -30.642 28.170 1.00 78.62 383 ILE A N 1
ATOM 2972 C CA . ILE A 1 383 ? 7.799 -30.915 28.211 1.00 78.62 383 ILE A CA 1
ATOM 2973 C C . ILE A 1 383 ? 7.490 -32.225 27.473 1.00 78.62 383 ILE A C 1
ATOM 2975 O O . ILE A 1 383 ? 6.780 -33.072 28.014 1.00 78.62 383 ILE A O 1
ATOM 2979 N N . SER A 1 384 ? 8.095 -32.452 26.302 1.00 74.56 384 SER A N 1
ATOM 2980 C CA . SER A 1 384 ? 7.980 -33.735 25.590 1.00 74.56 384 SER A CA 1
ATOM 2981 C C . SER A 1 384 ? 8.499 -34.917 26.413 1.00 74.56 384 SER A C 1
ATOM 2983 O O . SER A 1 384 ? 7.860 -35.967 26.445 1.00 74.56 384 SER A O 1
ATOM 2985 N N . LEU A 1 385 ? 9.625 -34.759 27.116 1.00 77.94 385 LEU A N 1
ATOM 2986 C CA . LEU A 1 385 ? 10.182 -35.821 27.959 1.00 77.94 385 LEU A CA 1
ATOM 2987 C C . LEU A 1 385 ? 9.262 -36.155 29.145 1.00 77.94 385 LEU A C 1
ATOM 2989 O O . LEU A 1 385 ? 9.051 -37.327 29.446 1.00 77.94 385 LEU A O 1
ATOM 2993 N N . ILE A 1 386 ? 8.673 -35.139 29.782 1.00 81.94 386 ILE A N 1
ATOM 2994 C CA . ILE A 1 386 ? 7.714 -35.315 30.882 1.00 81.94 386 ILE A CA 1
ATOM 2995 C C . ILE A 1 386 ? 6.458 -36.044 30.391 1.00 81.94 386 ILE A C 1
ATOM 2997 O O . ILE A 1 386 ? 5.986 -36.958 31.063 1.00 81.94 386 ILE A O 1
ATOM 3001 N N . PHE A 1 387 ? 5.949 -35.704 29.203 1.00 72.56 387 PHE A N 1
ATOM 3002 C CA . PHE A 1 387 ? 4.804 -36.403 28.612 1.00 72.56 387 PHE A CA 1
ATOM 3003 C C . PHE A 1 387 ? 5.096 -37.877 28.323 1.00 72.56 387 PHE A C 1
ATOM 3005 O O . PHE A 1 387 ? 4.242 -38.721 28.578 1.00 72.56 387 PHE A O 1
ATOM 3012 N N . VAL A 1 388 ? 6.299 -38.202 27.839 1.00 79.38 388 VAL A N 1
ATOM 3013 C CA . VAL A 1 388 ? 6.704 -39.597 27.604 1.00 79.38 388 VAL A CA 1
ATOM 3014 C C . VAL A 1 388 ? 6.814 -40.368 28.920 1.00 79.38 388 VAL A C 1
ATOM 3016 O O . VAL A 1 388 ? 6.347 -41.498 28.988 1.00 79.38 388 VAL A O 1
ATOM 3019 N N . ILE A 1 389 ? 7.368 -39.763 29.974 1.00 77.56 389 ILE A N 1
ATOM 3020 C CA . ILE A 1 389 ? 7.486 -40.412 31.291 1.00 77.56 389 ILE A CA 1
ATOM 3021 C C . ILE A 1 389 ? 6.113 -40.637 31.937 1.00 77.56 389 ILE A C 1
ATOM 3023 O O . ILE A 1 389 ? 5.928 -41.643 32.601 1.00 77.56 389 ILE A O 1
ATOM 3027 N N . LEU A 1 390 ? 5.148 -39.735 31.744 1.00 68.56 390 LEU A N 1
ATOM 3028 C CA . LEU A 1 390 ? 3.798 -39.880 32.306 1.00 68.56 390 LEU A CA 1
ATOM 3029 C C . LEU A 1 390 ? 2.912 -40.887 31.550 1.00 68.56 390 LEU A C 1
ATOM 3031 O O . LEU A 1 390 ? 1.835 -41.228 32.036 1.00 68.56 390 LEU A O 1
ATOM 3035 N N . LEU A 1 391 ? 3.331 -41.329 30.360 1.00 70.94 391 LEU A N 1
ATOM 3036 C CA . LEU A 1 391 ? 2.613 -42.305 29.531 1.00 70.94 391 LEU A CA 1
ATOM 3037 C C . LEU A 1 391 ? 3.094 -43.756 29.728 1.00 70.94 391 LEU A C 1
ATOM 3039 O O . LEU A 1 391 ? 2.441 -44.667 29.216 1.00 70.94 391 LEU A O 1
ATOM 3043 N N . PHE A 1 392 ? 4.195 -43.964 30.454 1.00 70.06 392 PHE A N 1
ATOM 3044 C CA . PHE A 1 392 ? 4.712 -45.271 30.877 1.00 70.06 392 PHE A CA 1
ATOM 3045 C C . PHE A 1 392 ? 4.533 -45.445 32.384 1.00 70.06 392 PHE A C 1
ATOM 3047 O O . PHE A 1 392 ? 4.290 -46.602 32.801 1.00 70.06 392 PHE A O 1
#